Protein AF-A0AAV8VCM5-F1 (afdb_monomer)

Sequence (593 aa):
MLREANSRQQYKVKSFAVNNNVSCVICGQEHTLDVNARYQEIKKLKLCINCLRSNHSIKHCKSESRCRKCNKLHNTLLHFSNTNHNTTHVMIISHSTESLNTLVTNKSYCNVKNQNCILFSTALVTILDQAGKPHYCRVILDSASQSNFISKEFCSKLKLKTRKTESVVSGLNNTVSNINFSVDVKIHSRINAFSTTLSCLLIDKITTNIPCLVLILSGIFYASVKLNWEKCTDITKNLSGMEVYCDEYFLKTSTRDETGRFIVSFPLKEPISKLRDSRKIAERRFYAIERKLSRDANLKAQYTAFMDDVITKRSILNSNIVISWINSSPHHWKIFIANRISPIQNLSSPKQWHYIPTSENPTDLLSRGISTTQLITSSLWWHGPTFLSTSCDEWNIPSVNITAVEDLPEIRPKSLVLALVSKTDFEGLPQLNKYSTFNHLQRVFAYVLRFISNSKQTTKLVGPLSILELKNSFYQLIKLVQIESFSSDIKSILQNGYVSSNSQLSKLNPFIDREGILRVGGRLKKSHSEYDKKHPALLPKRHHFTILIAQHEHLRLFHAGPQHLLASLRERFWPLDGRNLVRKIVHNCFKCL

InterPro domains:
  IPR041588 Integrase zinc-binding domain [PF17921] (540-592)

Organism: NCBI:txid1586481

Solvent-accessible surface area (backbone atoms only — not comparable to full-atom values): 37237 Å² total; per-residue (Å²): 132,87,82,90,80,89,85,87,83,81,85,77,86,82,81,84,85,74,82,96,80,72,55,34,92,88,78,65,47,77,72,80,67,50,49,66,55,50,52,52,51,34,58,76,68,51,32,11,65,33,79,68,43,68,92,44,49,61,93,70,52,88,66,86,63,47,13,87,86,78,66,44,76,28,29,58,84,60,58,74,76,88,75,82,84,90,82,91,84,82,88,86,90,82,89,82,86,87,88,80,94,75,90,83,74,94,76,85,90,80,92,70,100,72,79,99,74,86,83,72,54,67,46,73,33,33,34,48,31,68,87,65,50,77,42,84,43,79,44,77,61,58,92,87,56,93,71,48,75,41,32,46,67,60,41,59,74,36,57,51,72,70,43,84,41,91,44,77,47,72,45,100,83,74,49,72,46,81,28,58,34,27,33,76,40,48,37,29,49,58,28,41,93,53,65,49,76,43,70,22,40,48,37,81,67,87,69,74,92,70,80,87,71,80,79,78,90,64,85,81,75,84,86,85,86,80,94,75,91,80,87,87,79,85,60,73,53,84,80,54,77,66,60,58,49,52,56,55,49,52,68,74,44,48,48,64,48,100,87,67,47,76,48,70,62,83,88,61,100,54,59,77,88,65,54,62,58,58,61,63,52,49,48,50,51,49,52,49,48,51,53,50,33,71,74,31,65,65,61,30,51,52,50,52,52,48,51,50,42,62,74,74,40,68,45,80,38,80,44,72,68,56,55,52,51,54,68,42,69,39,81,54,30,31,67,79,53,19,69,54,39,46,58,50,58,73,76,39,61,52,87,38,56,42,72,46,55,74,94,57,38,49,70,47,45,70,77,73,62,67,55,71,72,57,53,75,69,29,58,45,67,79,70,41,49,72,59,76,78,45,60,80,91,68,51,86,57,81,76,78,76,78,68,60,79,87,78,51,85,65,54,41,78,71,82,78,83,73,76,84,75,60,88,80,76,52,84,85,55,83,65,66,80,80,52,90,45,45,70,61,46,37,52,54,47,24,50,53,52,48,50,60,50,35,77,75,42,92,76,66,89,77,82,79,86,49,72,64,46,46,53,48,26,48,54,49,52,51,36,52,54,37,48,75,72,36,44,69,44,52,50,29,30,75,75,72,71,38,51,53,84,88,42,91,54,46,90,40,50,54,46,69,51,85,88,62,41,52,20,33,47,63,91,44,72,82,52,94,63,56,66,41,48,39,34,15,37,54,34,62,58,93,38,59,67,51,49,28,50,53,49,48,50,24,57,75,54,72,67,41,54,45,69,59,41,46,54,59,45,41,41,47,31,40,48,46,67,40,71,60,50,34,45,50,54,45,68,71,29,78,92,72,104

Radius of gyration: 34.86 Å; Cα contacts (8 Å, |Δi|>4): 583; chains: 1; bounding box: 94×82×105 Å

Secondary structure (DSSP, 8-state):
-------------------S----TTTSS-----HHHHHHHHHHTT--TTT--SS--GGG-------TTT-SSS-GGG----------------------PPP---------SS---PPPPEEEEEEE-TTS-EEEEEEE--TT-SSEEEEHHHHHHTTPPPEEEEEEEE-TTS-EEEEEEEEEEEEE-SSSS-EEEEEEEEES-SSS-----------SS----------------PPPHHHHHHHHHHHHHEEE-TTS-EEEPPPPSS-TTTS--HHHHHHHHHHHHHHHHHH-HHHHHHHHHHHHHHHHS-EEES-HHHHHHHTS-GGGB-HHHHHHHHHHHHHS-GGGEEEPPTTT-HHHHHHH---HHHHHT-HHHHH--GGGGS-GGG--PPP-----GGGSTTBPP---------GGGGTTS--GGG-S-HHHHHHHHHHHHHHHHHTT-SSPP-SSPPHHHHHHHHHHHHHHHHHHHHHHHHHHHHHHSS--TTSTTGGG-EEE-TTS-EEE-SGGGGSSS-HHHHSPEEE-TT-HHHHHHHHHHHHHTTS--HHHHHHHHTTTEEETTHHHHHHHHHHT-TTT-

Foldseek 3Di:
DDDDDDDDDDDDDDDDDDDDDDADPVPRHGPPDDLVSVVVVLVVVCAEQQPRHHDDYLVPDPDCDAQPPPRHRGDVSNDDPDPDDDDDDDDDDDDDDDDDDDDDDDDDDDDDDDDDQDDFDKDWWWWAAPVRDTDIDIDTDDPPDPAAADAPVVCVVSVFDKDFDFDWDADPVRDIDTFGIWTWIWIAHLADRDIDTGIHTYDNDDDDDRPPPPPPPDPVDDDDDDDDDDDDHDHDDDDDPVVVVVVVQQVVAWDADPVRDIDGDDDDPDPPVPPPPVVVVVVVVVVVVVVVCVVDVVVVVVVVVVVCCCQVAAAEDQDLLLLLLLVDQLLQFDPVSSVVSVVVVVSDPSVSYAYDYCVQDLVNCVVVDDDPVCCVVDCCNVPGHPLVVPDPVPPPGPDSPSPDPVPHPRTDQQDPPPPLDDPVVCPPPPPLVVDPAPVVQLQVLLVVVLVVVQVVDPDHDDDDDDPVSSVVSVVVVQLVQCCVAPVQQLVCCSPPVGGDPPDPCRVQRWHQDSSRF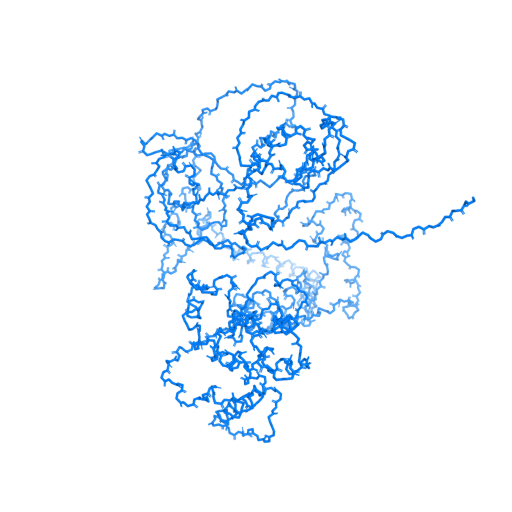IWGADDLPPPPADPQLRTAGEGEEPDSSVLNVLLNLCVVVPNDAQVVSLVVNNSHHDYDVSSVSSNVSSVPDPVND

pLDDT: mean 70.79, std 21.82, range [20.33, 97.31]

Nearest PDB structures (foldseek):
  6bzo-assembly1_J  TM=3.550E-01  e=2.808E+00  Mycobacterium tuberculosis
  8qti-assembly1_J  TM=3.761E-01  e=3.326E+00  Mycolicibacterium smegmatis MC2 155
  8r3m-assembly1_J  TM=3.795E-01  e=7.327E+00  Mycolicibacterium smegmatis MC2 155
  8dy7-assembly1_G  TM=3.236E-01  e=9.714E+00  Streptomyces venezuelae

Mean predicted aligned error: 23.78 Å

Structure (mmCIF, N/CA/C/O backbone):
data_AF-A0AAV8VCM5-F1
#
_entry.id   AF-A0AAV8VCM5-F1
#
loop_
_atom_site.group_PDB
_atom_site.id
_atom_site.type_symbol
_atom_site.label_atom_id
_atom_site.label_alt_id
_atom_site.label_comp_id
_atom_site.label_asym_id
_atom_site.label_entity_id
_atom_site.label_seq_id
_atom_site.pdbx_PDB_ins_code
_atom_site.Cartn_x
_atom_site.Cartn_y
_atom_site.Cartn_z
_atom_site.occupancy
_atom_site.B_iso_or_equiv
_atom_site.auth_seq_id
_atom_site.auth_comp_id
_atom_site.auth_asym_id
_atom_site.auth_atom_id
_atom_site.pdbx_PDB_model_num
ATOM 1 N N . MET A 1 1 ? -27.706 -51.064 -34.285 1.00 30.17 1 MET A N 1
ATOM 2 C CA . MET A 1 1 ? -27.013 -51.555 -33.075 1.00 30.17 1 MET A CA 1
ATOM 3 C C . MET A 1 1 ? -26.277 -50.367 -32.464 1.00 30.17 1 MET A C 1
ATOM 5 O O . MET A 1 1 ? -25.566 -49.708 -33.204 1.00 30.17 1 MET A O 1
ATOM 9 N N . LEU A 1 2 ? -26.758 -49.852 -31.320 1.00 23.69 2 LEU A N 1
ATOM 10 C CA . LEU A 1 2 ? -26.012 -49.773 -30.038 1.00 23.69 2 LEU A CA 1
ATOM 11 C C . LEU A 1 2 ? -24.658 -49.046 -30.199 1.00 23.69 2 LEU A C 1
ATOM 13 O O . LEU A 1 2 ? -23.797 -49.564 -30.885 1.00 23.69 2 LEU A O 1
ATOM 17 N N . ARG A 1 3 ? -24.443 -47.805 -29.738 1.00 23.47 3 ARG A N 1
ATOM 18 C CA . ARG A 1 3 ? -24.387 -47.227 -28.368 1.00 23.47 3 ARG A CA 1
ATOM 19 C C . ARG A 1 3 ? -22.948 -46.707 -28.145 1.00 23.47 3 ARG A C 1
ATOM 21 O O . ARG A 1 3 ? -22.020 -47.281 -28.688 1.00 23.47 3 ARG A O 1
ATOM 28 N N . GLU A 1 4 ? -22.841 -45.674 -27.300 1.00 26.11 4 GLU A N 1
ATOM 29 C CA . GLU A 1 4 ? -21.627 -45.089 -26.677 1.00 26.11 4 GLU A CA 1
ATOM 30 C C . GLU A 1 4 ? -20.791 -44.105 -27.522 1.00 26.11 4 GLU A C 1
ATOM 32 O O . GLU A 1 4 ? -20.595 -44.300 -28.710 1.00 26.11 4 GLU A O 1
ATOM 37 N N . ALA A 1 5 ? -20.213 -43.015 -27.007 1.00 27.45 5 ALA A N 1
ATOM 38 C CA . ALA A 1 5 ? -20.462 -42.137 -25.861 1.00 27.45 5 ALA A CA 1
ATOM 39 C C . ALA A 1 5 ? -19.580 -40.875 -26.061 1.00 27.45 5 ALA A C 1
ATOM 41 O O . ALA A 1 5 ? -18.417 -40.976 -26.426 1.00 27.45 5 ALA A O 1
ATOM 42 N N . ASN A 1 6 ? -20.155 -39.692 -25.822 1.00 26.19 6 ASN A N 1
ATOM 43 C CA . ASN A 1 6 ? -19.559 -38.448 -25.298 1.00 26.19 6 ASN A CA 1
ATOM 44 C C . ASN A 1 6 ? -18.081 -38.065 -25.575 1.00 26.19 6 ASN A C 1
ATOM 46 O O . ASN A 1 6 ? -17.170 -38.564 -24.929 1.00 26.19 6 ASN A O 1
ATOM 50 N N . SER A 1 7 ? -17.888 -36.908 -26.227 1.00 24.98 7 SER A N 1
ATOM 51 C CA . SER A 1 7 ? -17.270 -35.747 -25.550 1.00 24.98 7 SER A CA 1
ATOM 52 C C . SER A 1 7 ? -17.689 -34.418 -26.210 1.00 24.98 7 SER A C 1
ATOM 54 O O . SER A 1 7 ? -17.424 -34.153 -27.378 1.00 24.98 7 SER A O 1
ATOM 56 N N . ARG A 1 8 ? -18.400 -33.557 -25.468 1.00 26.94 8 ARG A N 1
ATOM 57 C CA . ARG A 1 8 ? -18.717 -32.175 -25.875 1.00 26.94 8 ARG A CA 1
ATOM 58 C C . ARG A 1 8 ? -17.851 -31.214 -25.063 1.00 26.94 8 ARG A C 1
ATOM 60 O O . ARG A 1 8 ? -18.210 -30.870 -23.941 1.00 26.94 8 ARG A O 1
ATOM 67 N N . GLN A 1 9 ? -16.745 -30.739 -25.633 1.00 25.81 9 GLN A N 1
ATOM 68 C CA . GLN A 1 9 ? -16.060 -29.543 -25.134 1.00 25.81 9 GLN A CA 1
ATOM 69 C C . GLN A 1 9 ? -16.766 -28.294 -25.685 1.00 25.81 9 GLN A C 1
ATOM 71 O O . GLN A 1 9 ? -16.665 -27.958 -26.862 1.00 25.81 9 GLN A O 1
ATOM 76 N N . GLN A 1 10 ? -17.523 -27.600 -24.830 1.00 26.17 10 GLN A N 1
ATOM 77 C CA . GLN A 1 10 ? -18.065 -26.277 -25.145 1.00 26.17 10 GLN A CA 1
ATOM 78 C C . GLN A 1 10 ? -16.967 -25.215 -25.016 1.00 26.17 10 GLN A C 1
ATOM 80 O O . GLN A 1 10 ? -16.586 -24.823 -23.912 1.00 26.17 10 GLN A O 1
ATOM 85 N N . TYR A 1 11 ? -16.519 -24.684 -26.150 1.00 25.05 11 TYR A N 1
ATOM 86 C CA . TYR A 1 11 ? -15.758 -23.441 -26.208 1.00 25.05 11 TYR A CA 1
ATOM 87 C C . TYR A 1 11 ? -16.610 -22.269 -25.692 1.00 25.05 11 TYR A C 1
ATOM 89 O O . TYR A 1 11 ? -17.670 -21.962 -26.239 1.00 25.05 11 TYR A O 1
ATOM 97 N N . LYS A 1 12 ? -16.131 -21.565 -24.659 1.00 25.69 12 LYS A N 1
ATOM 98 C CA . LYS A 1 12 ? -16.631 -20.234 -24.281 1.00 25.69 12 LYS A CA 1
ATOM 99 C C . LYS A 1 12 ? -15.590 -19.175 -24.633 1.00 25.69 12 LYS A C 1
ATOM 101 O O . LYS A 1 12 ? -14.593 -19.001 -23.939 1.00 25.69 12 LYS A O 1
ATOM 106 N N . VAL A 1 13 ? -15.880 -18.446 -25.707 1.00 26.14 13 VAL A N 1
ATOM 107 C CA . VAL A 1 13 ? -15.207 -17.214 -26.133 1.00 26.14 13 VAL A CA 1
ATOM 108 C C . VAL A 1 13 ? -15.323 -16.158 -25.025 1.00 26.14 13 VAL A C 1
ATOM 110 O O . VAL A 1 13 ? -16.428 -15.838 -24.580 1.00 26.14 13 VAL A O 1
ATOM 113 N N . LYS A 1 14 ? -14.191 -15.601 -24.574 1.00 27.58 14 LYS A N 1
ATOM 114 C CA . LYS A 1 14 ? -14.156 -14.425 -23.691 1.00 27.58 14 LYS A CA 1
ATOM 115 C C . LYS A 1 14 ? -14.160 -13.159 -24.546 1.00 27.58 14 LYS A C 1
ATOM 117 O O . LYS A 1 14 ? -13.214 -12.884 -25.276 1.00 27.58 14 LYS A O 1
ATOM 122 N N . SER A 1 15 ? -15.246 -12.403 -24.437 1.00 25.86 15 SER A N 1
ATOM 123 C CA . SER A 1 15 ? -15.445 -11.097 -25.057 1.00 25.86 15 SER A CA 1
ATOM 124 C C . SER A 1 15 ? -14.479 -10.051 -24.494 1.00 25.86 15 SER A C 1
ATOM 126 O O . SER A 1 15 ? -14.448 -9.811 -23.284 1.00 25.86 15 SER A O 1
ATOM 128 N N . PHE A 1 16 ? -13.749 -9.396 -25.393 1.00 27.55 16 PHE A N 1
ATOM 129 C CA . PHE A 1 16 ? -13.106 -8.107 -25.169 1.00 27.55 16 PHE A CA 1
ATOM 130 C C . PHE A 1 16 ? -14.175 -7.029 -24.939 1.00 27.55 16 PHE A C 1
ATOM 132 O O . PHE A 1 16 ? -15.169 -6.981 -25.657 1.00 27.55 16 PHE A O 1
ATOM 139 N N . ALA A 1 17 ? -13.950 -6.136 -23.978 1.00 28.94 17 ALA A N 1
ATOM 140 C CA . ALA A 1 17 ? -14.596 -4.829 -23.951 1.00 28.94 17 ALA A CA 1
ATOM 141 C C . ALA A 1 17 ? -13.486 -3.772 -24.013 1.00 28.94 17 ALA A C 1
ATOM 143 O O . ALA A 1 17 ? -12.774 -3.535 -23.037 1.00 28.94 17 ALA A O 1
ATOM 144 N N . VAL A 1 18 ? -13.310 -3.215 -25.211 1.00 30.62 18 VAL A N 1
ATOM 145 C CA . VAL A 1 18 ? -12.587 -1.973 -25.507 1.00 30.62 18 VAL A CA 1
ATOM 146 C C . VAL A 1 18 ? -13.647 -0.930 -25.871 1.00 30.62 18 VAL A C 1
ATOM 148 O O . VAL A 1 18 ? -14.720 -1.284 -26.351 1.00 30.62 18 VAL A O 1
ATOM 151 N N . ASN A 1 19 ? -13.336 0.327 -25.563 1.00 30.02 19 ASN A N 1
ATOM 152 C CA . ASN A 1 19 ? -14.144 1.531 -25.733 1.00 30.02 19 ASN A CA 1
ATOM 153 C C . ASN A 1 19 ? -15.025 1.593 -26.994 1.00 30.02 19 ASN A C 1
ATOM 155 O O . ASN A 1 19 ? -14.627 1.188 -28.082 1.00 30.02 19 ASN A O 1
ATOM 159 N N . ASN A 1 20 ? -16.195 2.201 -26.792 1.00 38.19 20 ASN A N 1
ATOM 160 C CA . ASN A 1 20 ? -17.193 2.592 -27.782 1.00 38.19 20 ASN A CA 1
ATOM 161 C C . ASN A 1 20 ? -16.595 3.464 -28.896 1.00 38.19 20 ASN A C 1
ATOM 163 O O . ASN A 1 20 ? -16.304 4.627 -28.646 1.00 38.19 20 ASN A O 1
ATOM 167 N N . ASN A 1 21 ? -16.423 2.885 -30.082 1.00 46.84 21 ASN A N 1
ATOM 168 C CA . ASN A 1 21 ? -16.774 3.462 -31.386 1.00 46.84 21 ASN A CA 1
ATOM 169 C C . ASN A 1 21 ? -16.580 2.340 -32.414 1.00 46.84 21 ASN A C 1
ATOM 171 O O . ASN A 1 21 ? -15.457 2.041 -32.816 1.00 46.84 21 ASN A O 1
ATOM 175 N N . VAL A 1 22 ? -17.665 1.640 -32.754 1.00 46.91 22 VAL A N 1
ATOM 176 C CA . VAL A 1 22 ? -17.651 0.543 -33.733 1.00 46.91 22 VAL A CA 1
ATOM 177 C C . VAL A 1 22 ? -18.578 0.931 -34.878 1.00 46.91 22 VAL A C 1
ATOM 179 O O . VAL A 1 22 ? -19.794 0.970 -34.698 1.00 46.91 22 VAL A O 1
ATOM 182 N N . SER A 1 23 ? -18.002 1.197 -36.049 1.00 47.72 23 SER A N 1
ATOM 183 C CA . SER A 1 23 ? -18.735 1.277 -37.311 1.00 47.72 23 SER A CA 1
ATOM 184 C C . SER A 1 23 ? -19.012 -0.127 -37.864 1.00 47.72 23 SER A C 1
ATOM 186 O O . SER A 1 23 ? -18.275 -1.084 -37.614 1.00 47.72 23 SER A O 1
ATOM 188 N N . CYS A 1 24 ? -20.129 -0.274 -38.577 1.00 46.38 24 CYS A N 1
ATOM 189 C CA . CYS A 1 24 ? -20.582 -1.529 -39.162 1.00 46.38 24 CYS A CA 1
ATOM 190 C C . CYS A 1 24 ? -19.580 -2.029 -40.210 1.00 46.38 24 CYS A C 1
ATOM 192 O O . CYS A 1 24 ? -19.296 -1.336 -41.179 1.00 46.38 24 CYS A O 1
ATOM 194 N N . VAL A 1 25 ? -19.099 -3.263 -40.070 1.00 44.00 25 VAL A N 1
ATOM 195 C CA . VAL A 1 25 ? -18.098 -3.849 -40.983 1.00 44.00 25 VAL A CA 1
ATOM 196 C C . VAL A 1 25 ? -18.656 -4.097 -42.397 1.00 44.00 25 VAL A C 1
ATOM 198 O O . VAL A 1 25 ? -17.888 -4.264 -43.334 1.00 44.00 25 VAL A O 1
ATOM 201 N N . ILE A 1 26 ? -19.983 -4.095 -42.573 1.00 40.75 26 ILE A N 1
ATOM 202 C CA . ILE A 1 26 ? -20.631 -4.360 -43.870 1.00 40.75 26 ILE A CA 1
ATOM 203 C C . ILE A 1 26 ? -20.819 -3.080 -44.698 1.00 40.75 26 ILE A C 1
ATOM 205 O O . ILE A 1 26 ? -20.710 -3.124 -45.916 1.00 40.75 26 ILE A O 1
ATOM 209 N N . CYS A 1 27 ? -21.094 -1.939 -44.065 1.00 56.47 27 CYS A N 1
ATOM 210 C CA . CYS A 1 27 ? -21.420 -0.697 -44.785 1.00 56.47 27 CYS A CA 1
ATOM 211 C C . CYS A 1 27 ? -20.728 0.563 -44.240 1.00 56.47 27 CYS A C 1
ATOM 213 O O . CYS A 1 27 ? -20.989 1.660 -44.721 1.00 56.47 27 CYS A O 1
ATOM 215 N N . GLY A 1 28 ? -19.873 0.442 -43.224 1.00 50.91 28 GLY A N 1
ATOM 216 C CA . GLY A 1 28 ? -19.060 1.537 -42.692 1.00 50.91 28 GLY A CA 1
ATOM 217 C C . GLY A 1 28 ? -19.787 2.564 -41.816 1.00 50.91 28 GLY A C 1
ATOM 218 O O . GLY A 1 28 ? -19.117 3.424 -41.251 1.00 50.91 28 GLY A O 1
ATOM 219 N N . GLN A 1 29 ? -21.112 2.490 -41.646 1.00 51.94 29 GLN A N 1
ATOM 220 C CA . GLN A 1 29 ? -21.868 3.448 -40.822 1.00 51.94 29 GLN A CA 1
ATOM 221 C C . GLN A 1 29 ? -22.002 3.019 -39.350 1.00 51.94 29 GLN A C 1
ATOM 223 O O . GLN A 1 29 ? -21.924 1.834 -39.019 1.00 51.94 29 GLN A O 1
ATOM 228 N N . GLU A 1 30 ? -22.209 3.973 -38.436 1.00 52.53 30 GLU A N 1
ATOM 229 C CA . GLU A 1 30 ? -22.475 3.683 -37.019 1.00 52.53 30 GLU A CA 1
ATOM 230 C C . GLU A 1 30 ? -23.885 3.105 -36.837 1.00 52.53 30 GLU A C 1
ATOM 232 O O . GLU A 1 30 ? -24.890 3.799 -36.945 1.00 52.53 30 GLU A O 1
ATOM 237 N N . HIS A 1 31 ? -23.970 1.801 -36.560 1.00 57.84 31 HIS A N 1
ATOM 238 C CA . HIS A 1 31 ? -25.239 1.080 -36.390 1.00 57.84 31 HIS A CA 1
ATOM 239 C C . HIS A 1 31 ? -25.555 0.808 -34.917 1.00 57.84 31 HIS A C 1
ATOM 241 O O . HIS A 1 31 ? -26.022 -0.272 -34.539 1.00 57.84 31 HIS A O 1
ATOM 247 N N . THR A 1 32 ? -25.278 1.761 -34.034 1.00 55.88 32 THR A N 1
ATOM 248 C CA . THR A 1 32 ? -25.657 1.622 -32.628 1.00 55.88 32 THR A CA 1
ATOM 249 C C . THR A 1 32 ? -27.103 2.049 -32.442 1.00 55.88 32 THR A C 1
ATOM 251 O O . THR A 1 32 ? -27.381 3.123 -31.920 1.00 55.88 32 THR A O 1
ATOM 254 N N . LEU A 1 33 ? -28.041 1.184 -32.839 1.00 63.19 33 LEU A N 1
ATOM 255 C CA . LEU A 1 33 ? -29.419 1.329 -32.380 1.00 63.19 33 LEU A CA 1
ATOM 256 C C . LEU A 1 33 ? -29.436 1.160 -30.863 1.00 63.19 33 LEU A C 1
ATOM 258 O O . LEU A 1 33 ? -28.858 0.200 -30.325 1.00 63.19 33 LEU A O 1
ATOM 262 N N . ASP A 1 34 ? -30.092 2.090 -30.183 1.00 70.62 34 ASP A N 1
ATOM 263 C CA . ASP A 1 34 ? -30.368 1.980 -28.763 1.00 70.62 34 ASP A CA 1
ATOM 264 C C . ASP A 1 34 ? -31.352 0.821 -28.500 1.00 70.62 34 ASP A C 1
ATOM 266 O O . ASP A 1 34 ? -31.900 0.192 -29.412 1.00 70.62 34 ASP A O 1
ATOM 270 N N . VAL A 1 35 ? -31.545 0.466 -27.230 1.00 75.44 35 VAL A N 1
ATOM 271 C CA . VAL A 1 35 ? -32.370 -0.700 -26.871 1.00 75.44 35 VAL A CA 1
ATOM 272 C C . VAL A 1 35 ? -33.822 -0.522 -27.336 1.00 75.44 35 VAL A C 1
ATOM 274 O O . VAL A 1 35 ? -34.452 -1.501 -27.741 1.00 75.44 35 VAL A O 1
ATOM 277 N N . ASN A 1 36 ? -34.333 0.715 -27.338 1.00 75.12 36 ASN A N 1
ATOM 278 C CA . ASN A 1 36 ? -35.692 1.015 -27.773 1.00 75.12 36 ASN A CA 1
ATOM 279 C C . ASN A 1 36 ? -35.857 0.855 -29.291 1.00 75.12 36 ASN A C 1
ATOM 281 O O . ASN A 1 36 ? -36.773 0.161 -29.734 1.00 75.12 36 ASN A O 1
ATOM 285 N N . ALA A 1 37 ? -34.937 1.399 -30.091 1.00 75.38 37 ALA A N 1
ATOM 286 C CA . ALA A 1 37 ? -34.966 1.254 -31.542 1.00 75.38 37 ALA A CA 1
ATOM 287 C C . ALA A 1 37 ? -34.816 -0.212 -31.978 1.00 75.38 37 ALA A C 1
ATOM 289 O O . ALA A 1 37 ? -35.526 -0.660 -32.876 1.00 75.38 37 ALA A O 1
ATOM 290 N N . ARG A 1 38 ? -33.994 -1.016 -31.284 1.00 81.50 38 ARG A N 1
ATOM 291 C CA . ARG A 1 38 ? -33.927 -2.474 -31.529 1.00 81.50 38 ARG A CA 1
ATOM 292 C C . ARG A 1 38 ? -35.261 -3.170 -31.275 1.00 81.50 38 ARG A C 1
ATOM 294 O O . ARG A 1 38 ? -35.632 -4.078 -32.015 1.00 81.50 38 ARG A O 1
ATOM 301 N N . TYR A 1 39 ? -35.973 -2.772 -30.222 1.00 79.19 39 TYR A N 1
ATOM 302 C CA . TYR A 1 39 ? -37.270 -3.351 -29.878 1.00 79.19 39 TYR A CA 1
ATOM 303 C C . TYR A 1 39 ? -38.346 -3.004 -30.919 1.00 79.19 39 TYR A C 1
ATOM 305 O O . TYR A 1 39 ? -39.153 -3.864 -31.276 1.00 79.19 39 TYR A O 1
ATOM 313 N N . GLN A 1 40 ? -38.324 -1.775 -31.447 1.00 77.94 40 GLN A N 1
ATOM 314 C CA . GLN A 1 40 ? -39.212 -1.350 -32.533 1.00 77.94 40 GLN A CA 1
ATOM 315 C C . GLN A 1 40 ? -38.926 -2.101 -33.837 1.00 77.94 40 GLN A C 1
ATOM 317 O O . GLN A 1 40 ? -39.856 -2.606 -34.466 1.00 77.94 40 GLN A O 1
ATOM 322 N N . GLU A 1 41 ? -37.654 -2.275 -34.200 1.00 81.00 41 GLU A N 1
ATOM 323 C CA . GLU A 1 41 ? -37.297 -2.974 -35.439 1.00 81.00 41 GLU A CA 1
ATOM 324 C C . GLU A 1 41 ? -37.683 -4.461 -35.388 1.00 81.00 41 GLU A C 1
ATOM 326 O O . GLU A 1 41 ? -38.195 -5.018 -36.356 1.00 81.00 41 GLU A O 1
ATOM 331 N N . ILE A 1 42 ? -37.562 -5.102 -34.222 1.00 82.88 42 ILE A N 1
ATOM 332 C CA . ILE A 1 42 ? -38.022 -6.483 -34.009 1.00 82.88 42 ILE A CA 1
ATOM 333 C C . ILE A 1 42 ? -39.537 -6.618 -34.162 1.00 82.88 42 ILE A C 1
ATOM 335 O O . ILE A 1 42 ? -40.006 -7.610 -34.724 1.00 82.88 42 ILE A O 1
ATOM 339 N N . LYS A 1 43 ? -40.307 -5.632 -33.687 1.00 79.62 43 LYS A N 1
ATOM 340 C CA . LYS A 1 43 ? -41.762 -5.601 -33.886 1.00 79.62 43 LYS A CA 1
ATOM 341 C C . LYS A 1 43 ? -42.118 -5.425 -35.358 1.00 79.62 43 LYS A C 1
ATOM 343 O O . LYS A 1 43 ? -42.970 -6.159 -35.854 1.00 79.62 43 LYS A O 1
ATOM 348 N N . LYS A 1 44 ? -41.443 -4.507 -36.055 1.00 82.94 44 LYS A N 1
ATOM 349 C CA . LYS A 1 44 ? -41.624 -4.266 -37.493 1.00 82.94 44 LYS A CA 1
ATOM 350 C C . LYS A 1 44 ? -41.335 -5.524 -38.317 1.00 82.94 44 LYS A C 1
ATOM 352 O O . LYS A 1 44 ? -42.132 -5.890 -39.174 1.00 82.94 44 LYS A O 1
ATOM 357 N N . LEU A 1 45 ? -40.253 -6.232 -37.992 1.00 83.44 45 LEU A N 1
ATOM 358 C CA . LEU A 1 45 ? -39.846 -7.483 -38.642 1.00 83.44 45 LEU A CA 1
ATOM 359 C C . LEU A 1 45 ? -40.586 -8.729 -38.113 1.00 83.44 45 LEU A C 1
ATOM 361 O O . LEU A 1 45 ? -40.299 -9.842 -38.550 1.00 83.44 45 LEU A O 1
ATOM 365 N N . LYS A 1 46 ? -41.535 -8.565 -37.176 1.00 84.31 46 LYS A N 1
ATOM 366 C CA . LYS A 1 46 ? -42.339 -9.638 -36.556 1.00 84.31 46 LYS A CA 1
ATOM 367 C C . LYS A 1 46 ? -41.496 -10.801 -36.002 1.00 84.31 46 LYS A C 1
ATOM 369 O O . LYS A 1 46 ? -41.873 -11.970 -36.109 1.00 84.31 46 LYS A O 1
ATOM 374 N N . LEU A 1 47 ? -40.355 -10.486 -35.390 1.00 87.44 47 LEU A N 1
ATOM 375 C CA . LEU A 1 47 ? -39.454 -11.474 -34.790 1.00 87.44 47 LEU A CA 1
ATOM 376 C C . LEU A 1 47 ? -39.776 -11.705 -33.305 1.00 87.44 47 LEU A C 1
ATOM 378 O O . LEU A 1 47 ? -40.241 -10.819 -32.586 1.00 87.44 47 LEU A O 1
ATOM 382 N N . CYS A 1 48 ? -39.484 -12.907 -32.812 1.00 87.12 48 CYS A N 1
ATOM 383 C CA . CYS A 1 48 ? -39.629 -13.240 -31.400 1.00 87.12 48 CYS A CA 1
ATOM 384 C C . CYS A 1 48 ? -38.601 -12.484 -30.543 1.00 87.12 48 CYS A C 1
ATOM 386 O O . CYS A 1 48 ? -37.395 -12.638 -30.725 1.00 87.12 48 CYS A O 1
ATOM 388 N N . ILE A 1 49 ? -39.055 -11.743 -29.527 1.00 88.06 49 ILE A N 1
ATOM 389 C CA . ILE A 1 49 ? -38.182 -10.951 -28.636 1.00 88.06 49 ILE A CA 1
ATOM 390 C C . ILE A 1 49 ? -37.218 -11.790 -27.775 1.00 88.06 49 ILE A C 1
ATOM 392 O O . ILE A 1 49 ? -36.288 -11.238 -27.186 1.00 88.06 49 ILE A O 1
ATOM 396 N N . ASN A 1 50 ? -37.415 -13.110 -27.681 1.00 90.44 50 ASN A N 1
ATOM 397 C CA . ASN A 1 50 ? -36.514 -14.001 -26.948 1.00 90.44 50 ASN A CA 1
ATOM 398 C C . ASN A 1 50 ? -35.382 -14.548 -27.830 1.00 90.44 50 ASN A C 1
ATOM 400 O O . ASN A 1 50 ? -34.205 -14.310 -27.563 1.00 90.44 50 ASN A O 1
ATOM 404 N N . CYS A 1 51 ? -35.729 -15.249 -28.909 1.00 87.75 51 CYS A N 1
ATOM 405 C CA . CYS A 1 51 ? -34.754 -15.940 -29.756 1.00 87.75 51 CYS A CA 1
ATOM 406 C C . CYS A 1 51 ? -34.383 -15.184 -31.044 1.00 87.75 51 CYS A C 1
ATOM 408 O O . CYS A 1 51 ? -33.495 -15.637 -31.759 1.00 87.75 51 CYS A O 1
ATOM 410 N N . LEU A 1 52 ? -35.045 -14.056 -31.336 1.00 87.00 52 LEU A N 1
ATOM 411 C CA . LEU A 1 52 ? -34.884 -13.238 -32.548 1.00 87.00 52 LEU A CA 1
ATOM 412 C C . LEU A 1 52 ? -35.184 -13.976 -33.867 1.00 87.00 52 LEU A C 1
ATOM 414 O O . LEU A 1 52 ? -34.732 -13.551 -34.925 1.00 87.00 52 LEU A O 1
ATOM 418 N N . ARG A 1 53 ? -35.957 -15.071 -33.822 1.00 84.00 53 ARG A N 1
ATOM 419 C CA . ARG A 1 53 ? -36.415 -15.817 -35.010 1.00 84.00 53 ARG A CA 1
ATOM 420 C C . ARG A 1 53 ? -37.855 -15.452 -35.376 1.00 84.00 53 ARG A C 1
ATOM 422 O O . ARG A 1 53 ? -38.627 -15.045 -34.508 1.00 84.00 53 ARG A O 1
ATOM 429 N N . SER A 1 54 ? -38.208 -15.619 -36.645 1.00 82.75 54 SER A N 1
ATOM 430 C CA . SER A 1 54 ? -39.556 -15.390 -37.175 1.00 82.75 54 SER A CA 1
ATOM 431 C C . SER A 1 54 ? -40.546 -16.503 -36.779 1.00 82.75 54 SER A C 1
ATOM 433 O O . SER A 1 54 ? -40.174 -17.530 -36.201 1.00 82.75 54 SER A O 1
ATOM 435 N N . ASN A 1 55 ? -41.827 -16.285 -37.093 1.00 77.19 55 ASN A N 1
ATOM 436 C CA . ASN A 1 55 ? -42.918 -17.275 -37.068 1.00 77.19 55 ASN A CA 1
ATOM 437 C C . ASN A 1 55 ? -43.442 -17.722 -35.693 1.00 77.19 55 ASN A C 1
ATOM 439 O O . ASN A 1 55 ? -44.177 -18.701 -35.612 1.00 77.19 55 ASN A O 1
ATOM 443 N N . HIS A 1 56 ? -43.112 -17.020 -34.607 1.00 82.25 56 HIS A N 1
ATOM 444 C CA . HIS A 1 56 ? -43.747 -17.247 -33.305 1.00 82.25 56 HIS A CA 1
ATOM 445 C C . HIS A 1 56 ? -43.576 -16.047 -32.367 1.00 82.25 56 HIS A C 1
ATOM 447 O O . HIS A 1 56 ? -42.639 -15.260 -32.496 1.00 82.25 56 HIS A O 1
ATOM 453 N N . SER A 1 57 ? -44.470 -15.921 -31.384 1.00 83.56 57 SER A N 1
ATOM 454 C CA . SER A 1 57 ? -44.336 -14.944 -30.302 1.00 83.56 57 SER A CA 1
ATOM 455 C C . SER A 1 57 ? -43.572 -15.536 -29.114 1.00 83.56 57 SER A C 1
ATOM 457 O O . SER A 1 57 ? -43.391 -16.749 -29.005 1.00 83.56 57 SER A O 1
ATOM 459 N N . ILE A 1 58 ? -43.169 -14.679 -28.173 1.00 82.44 58 ILE A N 1
ATOM 460 C CA . ILE A 1 58 ? -42.531 -15.091 -26.913 1.00 82.44 58 ILE A CA 1
ATOM 461 C C . ILE A 1 58 ? -43.321 -16.178 -26.162 1.00 82.44 58 ILE A C 1
ATOM 463 O O . ILE A 1 58 ? -42.708 -17.065 -25.576 1.00 82.44 58 ILE A O 1
ATOM 467 N N . LYS A 1 59 ? -44.663 -16.151 -26.222 1.00 81.69 59 LYS A N 1
ATOM 468 C CA . LYS A 1 59 ? -45.538 -17.119 -25.538 1.00 81.69 59 LYS A CA 1
ATOM 469 C C . LYS A 1 59 ? -45.397 -18.541 -26.090 1.00 81.69 59 LYS A C 1
ATOM 471 O O . LYS A 1 59 ? -45.569 -19.495 -25.346 1.00 81.69 59 LYS A O 1
ATOM 476 N N . HIS A 1 60 ? -45.052 -18.673 -27.370 1.00 84.12 60 HIS A N 1
ATOM 477 C CA . HIS A 1 60 ? -44.860 -19.957 -28.052 1.00 84.12 60 HIS A CA 1
ATOM 478 C C . HIS A 1 60 ? -43.380 -20.223 -28.365 1.00 84.12 60 HIS A C 1
ATOM 480 O O . HIS A 1 60 ? -43.046 -21.033 -29.230 1.00 84.12 60 HIS A O 1
ATOM 486 N N . CYS A 1 61 ? -42.469 -19.517 -27.689 1.00 83.81 61 CYS A N 1
ATOM 487 C CA . CYS A 1 61 ? -41.042 -19.675 -27.909 1.00 83.81 61 CYS A CA 1
ATOM 488 C C . CYS A 1 61 ? -40.521 -20.923 -27.196 1.00 83.81 61 CYS A C 1
ATOM 490 O O . CYS A 1 61 ? -40.503 -20.982 -25.972 1.00 83.81 61 CYS A O 1
ATOM 492 N N . LYS A 1 62 ? -40.017 -21.889 -27.972 1.00 85.69 62 LYS A N 1
ATOM 493 C CA . LYS A 1 62 ? -39.374 -23.111 -27.455 1.00 85.69 62 LYS A CA 1
ATOM 494 C C . LYS A 1 62 ? -37.954 -22.878 -26.906 1.00 85.69 62 LYS A C 1
ATOM 496 O O . LYS A 1 62 ? -37.314 -23.817 -26.454 1.00 85.69 62 LYS A O 1
ATOM 501 N N . SER A 1 63 ? -37.425 -21.653 -26.994 1.00 82.56 63 SER A N 1
ATOM 502 C CA . SER A 1 63 ? -36.077 -21.334 -26.512 1.00 82.56 63 SER A CA 1
ATOM 503 C C . SER A 1 63 ? -36.079 -21.108 -25.004 1.00 82.56 63 SER A C 1
ATOM 505 O O . SER A 1 63 ? -36.670 -20.142 -24.521 1.00 82.56 63 SER A O 1
ATOM 507 N N . GLU A 1 64 ? -35.333 -21.931 -24.271 1.00 84.44 64 GLU A N 1
ATOM 508 C CA . GLU A 1 64 ? -35.117 -21.777 -22.825 1.00 84.44 64 GLU A CA 1
ATOM 509 C C . GLU A 1 64 ? -34.129 -20.652 -22.475 1.00 84.44 64 GLU A C 1
ATOM 511 O O . GLU A 1 64 ? -33.879 -20.363 -21.304 1.00 84.44 64 GLU A O 1
ATOM 516 N N . SER A 1 65 ? -33.554 -19.993 -23.487 1.00 82.31 65 SER A N 1
ATOM 517 C CA . SER A 1 65 ? -32.649 -18.866 -23.291 1.00 82.31 65 SER A CA 1
ATOM 518 C C . SER A 1 65 ? -33.338 -17.755 -22.499 1.00 82.31 65 SER A C 1
ATOM 520 O O . SER A 1 65 ? -34.379 -17.248 -22.912 1.00 82.31 65 SER A O 1
ATOM 522 N N . ARG A 1 66 ? -32.727 -17.339 -21.389 1.00 85.56 66 ARG A N 1
ATOM 523 C CA . ARG A 1 66 ? -33.173 -16.201 -20.578 1.00 85.56 66 ARG A CA 1
ATOM 524 C C . ARG A 1 66 ? -32.154 -15.074 -20.646 1.00 85.56 66 ARG A C 1
ATOM 526 O O . ARG A 1 66 ? -30.958 -15.295 -20.855 1.00 85.56 66 ARG A O 1
ATOM 533 N N . CYS A 1 67 ? -32.630 -13.848 -20.468 1.00 85.81 67 CYS A N 1
ATOM 534 C CA . CYS A 1 67 ? -31.782 -12.670 -20.429 1.00 85.81 67 CYS A CA 1
ATOM 535 C C . CYS A 1 67 ? -30.713 -12.824 -19.339 1.00 85.81 67 CYS A C 1
ATOM 537 O O . CYS A 1 67 ? -31.038 -12.965 -18.162 1.00 85.81 67 CYS A O 1
ATOM 539 N N . ARG A 1 68 ? -29.432 -12.701 -19.699 1.00 83.06 68 ARG A N 1
ATOM 540 C CA . ARG A 1 68 ? -28.308 -12.869 -18.758 1.00 83.06 68 ARG A CA 1
ATOM 541 C C . ARG A 1 68 ? -28.225 -11.770 -17.690 1.00 83.06 68 ARG A C 1
ATOM 543 O O . ARG A 1 68 ? -27.414 -11.882 -16.781 1.00 83.06 68 ARG A O 1
ATOM 550 N N . LYS A 1 69 ? -29.021 -10.701 -17.818 1.00 78.12 69 LYS A N 1
ATOM 551 C CA . LYS A 1 69 ? -29.038 -9.555 -16.893 1.00 78.12 69 LYS A CA 1
ATOM 552 C C . LYS A 1 69 ? -30.199 -9.579 -15.895 1.00 78.12 69 LYS A C 1
ATOM 554 O O . LYS A 1 69 ? -30.012 -9.161 -14.764 1.00 78.12 69 LYS A O 1
ATOM 559 N N . CYS A 1 70 ? -31.385 -10.055 -16.286 1.00 82.31 70 CYS A N 1
ATOM 560 C CA . CYS A 1 70 ? -32.569 -10.060 -15.407 1.00 82.31 70 CYS A CA 1
ATOM 561 C C . CYS A 1 70 ? -33.340 -11.384 -15.381 1.00 82.31 70 CYS A C 1
ATOM 563 O O . CYS A 1 70 ? -34.426 -11.441 -14.813 1.00 82.31 70 CYS A O 1
ATOM 565 N N . ASN A 1 71 ? -32.828 -12.414 -16.055 1.00 80.19 71 ASN A N 1
ATOM 566 C CA . ASN A 1 71 ? -33.376 -13.769 -16.103 1.00 80.19 71 ASN A CA 1
ATOM 567 C C . ASN A 1 71 ? -34.832 -13.904 -16.621 1.00 80.19 71 ASN A C 1
ATOM 569 O O . ASN A 1 71 ? -35.474 -14.941 -16.452 1.00 80.19 71 ASN A O 1
ATOM 573 N N . LYS A 1 72 ? -35.360 -12.868 -17.290 1.00 83.38 72 LYS A N 1
ATOM 574 C CA . LYS A 1 72 ? -36.665 -12.891 -17.981 1.00 83.38 72 LYS A CA 1
ATOM 575 C C . LYS A 1 72 ? -36.520 -13.440 -19.411 1.00 83.38 72 LYS A C 1
ATOM 577 O O . LYS A 1 72 ? -35.412 -13.471 -19.948 1.00 83.38 72 LYS A O 1
ATOM 582 N N . LEU A 1 73 ? -37.626 -13.890 -20.012 1.00 81.38 73 LEU A N 1
ATOM 583 C CA . LEU A 1 73 ? -37.678 -14.519 -21.345 1.00 81.38 73 LEU A CA 1
ATOM 584 C C . LEU A 1 73 ? -37.509 -13.502 -22.490 1.00 81.38 73 LEU A C 1
ATOM 586 O O . LEU A 1 73 ? -38.405 -13.287 -23.291 1.00 81.38 73 LEU A O 1
ATOM 590 N N . HIS A 1 74 ? -36.355 -12.854 -22.590 1.00 85.69 74 HIS A N 1
ATOM 591 C CA . HIS A 1 74 ? -36.028 -11.981 -23.718 1.00 85.69 74 HIS A CA 1
ATOM 592 C C . HIS A 1 74 ? -34.540 -12.040 -24.055 1.00 85.69 74 HIS A C 1
ATOM 594 O O . HIS A 1 74 ? -33.708 -12.395 -23.214 1.00 85.69 74 HIS A O 1
ATOM 600 N N . ASN A 1 75 ? -34.183 -11.642 -25.277 1.00 89.38 75 ASN A N 1
ATOM 601 C CA . ASN A 1 75 ? -32.790 -11.594 -25.688 1.00 89.38 75 ASN A CA 1
ATOM 602 C C . ASN A 1 75 ? -32.023 -10.550 -24.858 1.00 89.38 75 ASN A C 1
ATOM 604 O O . ASN A 1 75 ? -32.480 -9.424 -24.677 1.00 89.38 75 ASN A O 1
ATOM 608 N N . THR A 1 76 ? -30.816 -10.888 -24.396 1.00 84.06 76 THR A N 1
ATOM 609 C CA . THR A 1 76 ? -29.996 -9.993 -23.553 1.00 84.06 76 THR A CA 1
ATOM 610 C C . THR A 1 76 ? -29.688 -8.650 -24.238 1.00 84.06 76 THR A C 1
ATOM 612 O O . THR A 1 76 ? -29.503 -7.646 -23.551 1.00 84.06 76 THR A O 1
ATOM 615 N N . LEU A 1 77 ? -29.682 -8.607 -25.578 1.00 83.19 77 LEU A N 1
ATOM 616 C CA . LEU A 1 77 ? -29.490 -7.385 -26.370 1.00 83.19 77 LEU A CA 1
ATOM 617 C C . LEU A 1 77 ? -30.666 -6.398 -26.298 1.00 83.19 77 LEU A C 1
ATOM 619 O O . LEU A 1 77 ? -30.468 -5.225 -26.607 1.00 83.19 77 LEU A O 1
ATOM 623 N N . LEU A 1 78 ? -31.851 -6.860 -25.886 1.00 82.31 78 LEU A N 1
ATOM 624 C CA . LEU A 1 78 ? -33.074 -6.062 -25.709 1.00 82.31 78 LEU A CA 1
ATOM 625 C C . LEU A 1 78 ? -33.337 -5.706 -24.246 1.00 82.31 78 LEU A C 1
ATOM 627 O O . LEU A 1 78 ? -34.421 -5.255 -23.882 1.00 82.31 78 LEU A O 1
ATOM 631 N N . HIS A 1 79 ? -32.374 -5.973 -23.366 1.00 83.38 79 HIS A N 1
ATOM 632 C CA . HIS A 1 79 ? -32.532 -5.654 -21.962 1.00 83.38 79 HIS A CA 1
ATOM 633 C C . HIS A 1 79 ? -32.426 -4.144 -21.743 1.00 83.38 79 HIS A C 1
ATOM 635 O O . HIS A 1 79 ? -31.336 -3.575 -21.828 1.00 83.38 79 HIS A O 1
ATOM 641 N N . PHE A 1 80 ? -33.555 -3.526 -21.405 1.00 79.69 80 PHE A N 1
ATOM 642 C CA . PHE A 1 80 ? -33.594 -2.171 -20.874 1.00 79.69 80 PHE A CA 1
ATOM 643 C C . PHE A 1 80 ? -32.914 -2.166 -19.504 1.00 79.69 80 PHE A C 1
ATOM 645 O O . PHE A 1 80 ? -33.417 -2.740 -18.537 1.00 79.69 80 PHE A O 1
ATOM 652 N N . SER A 1 81 ? -31.730 -1.557 -19.447 1.00 59.25 81 SER A N 1
ATOM 653 C CA . SER A 1 81 ? -31.056 -1.273 -18.182 1.00 59.25 81 SER A CA 1
ATOM 654 C C . SER A 1 81 ? -31.920 -0.247 -17.460 1.00 59.25 81 SER A C 1
ATOM 656 O O . SER A 1 81 ? -32.119 0.846 -17.978 1.00 59.25 81 SER A O 1
ATOM 658 N N . ASN A 1 82 ? -32.499 -0.626 -16.325 1.00 43.88 82 ASN A N 1
ATOM 659 C CA . ASN A 1 82 ? -33.538 0.155 -15.663 1.00 43.88 82 ASN A CA 1
ATOM 660 C C . ASN A 1 82 ? -32.960 1.464 -15.082 1.00 43.88 82 ASN A C 1
ATOM 662 O O . ASN A 1 82 ? -32.544 1.517 -13.927 1.00 43.88 82 ASN A O 1
ATOM 666 N N . THR A 1 83 ? -32.920 2.520 -15.892 1.00 31.91 83 THR A N 1
ATOM 667 C CA . THR A 1 83 ? -32.926 3.917 -15.454 1.00 31.91 83 THR A CA 1
ATOM 668 C C . THR A 1 83 ? -34.390 4.358 -15.413 1.00 31.91 83 THR A C 1
ATOM 670 O O . THR A 1 83 ? -34.979 4.589 -16.459 1.00 31.91 83 THR A O 1
ATOM 673 N N . ASN A 1 84 ? -34.967 4.346 -14.205 1.00 29.88 84 ASN A N 1
ATOM 674 C CA . ASN A 1 84 ? -36.255 4.898 -13.745 1.00 29.88 84 ASN A CA 1
ATOM 675 C C . ASN A 1 84 ? -37.341 5.258 -14.788 1.00 29.88 84 ASN A C 1
ATOM 677 O O . ASN A 1 84 ? -37.179 6.219 -15.528 1.00 29.88 84 ASN A O 1
ATOM 681 N N . HIS A 1 85 ? -38.525 4.633 -14.707 1.00 28.27 85 HIS A N 1
ATOM 682 C CA . HIS A 1 85 ? -39.740 5.244 -14.125 1.00 28.27 85 HIS A CA 1
ATOM 683 C C . HIS A 1 85 ? -40.973 4.312 -14.182 1.00 28.27 85 HIS A C 1
ATOM 685 O O . HIS A 1 85 ? -41.029 3.348 -14.937 1.00 28.27 85 HIS A O 1
ATOM 691 N N . ASN A 1 86 ? -41.929 4.617 -13.300 1.00 28.00 86 ASN A N 1
ATOM 692 C CA . ASN A 1 86 ? -43.194 3.940 -12.992 1.00 28.00 86 ASN A CA 1
ATOM 693 C C . ASN A 1 86 ? -44.143 3.723 -14.188 1.00 28.00 86 ASN A C 1
ATOM 695 O O . ASN A 1 86 ? -44.278 4.611 -15.022 1.00 28.00 86 ASN A O 1
ATOM 699 N N . THR A 1 87 ? -44.918 2.626 -14.166 1.00 22.11 87 THR A N 1
ATOM 700 C CA . THR A 1 87 ? -46.394 2.618 -14.350 1.00 22.11 87 THR A CA 1
ATOM 701 C C . THR A 1 87 ? -47.002 1.230 -14.049 1.00 22.11 87 THR A C 1
ATOM 703 O O . THR A 1 87 ? -46.655 0.218 -14.647 1.00 22.11 87 THR A O 1
ATOM 706 N N . THR A 1 88 ? -47.862 1.223 -13.028 1.00 24.70 88 THR A N 1
ATOM 707 C CA . THR A 1 88 ? -49.035 0.377 -12.704 1.00 24.70 88 THR A CA 1
ATOM 708 C C . THR A 1 88 ? -49.416 -0.831 -13.589 1.00 24.70 88 THR A C 1
ATOM 710 O O . THR A 1 88 ? -49.838 -0.643 -14.724 1.00 24.70 88 THR A O 1
ATOM 713 N N . HIS A 1 89 ? -49.460 -2.048 -13.015 1.00 22.27 89 HIS A N 1
ATOM 714 C CA . HIS A 1 89 ? -50.708 -2.806 -12.760 1.00 22.27 89 HIS A CA 1
ATOM 715 C C . HIS A 1 89 ? -50.479 -4.068 -11.890 1.00 22.27 89 HIS A C 1
ATOM 717 O O . HIS A 1 89 ? -49.385 -4.618 -11.814 1.00 22.27 89 HIS A O 1
ATOM 723 N N . VAL A 1 90 ? -51.559 -4.437 -11.203 1.00 21.84 90 VAL A N 1
ATOM 724 C CA . VAL A 1 90 ? -51.783 -5.315 -10.038 1.00 21.84 90 VAL A CA 1
ATOM 725 C C . VAL A 1 90 ? -51.344 -6.799 -10.144 1.00 21.84 90 VAL A C 1
ATOM 727 O O . VAL A 1 90 ? -51.309 -7.388 -11.216 1.00 21.84 90 VAL A O 1
ATOM 730 N N . MET A 1 91 ? -51.046 -7.338 -8.948 1.00 22.69 91 MET A N 1
ATOM 731 C CA . MET A 1 91 ? -50.774 -8.699 -8.426 1.00 22.69 91 MET A CA 1
ATOM 732 C C . MET A 1 91 ? -51.201 -9.963 -9.211 1.00 22.69 91 MET A C 1
ATOM 734 O O . MET A 1 91 ? -52.264 -9.989 -9.813 1.00 22.69 91 MET A O 1
ATOM 738 N N . ILE A 1 92 ? -50.443 -11.064 -9.027 1.00 20.38 92 ILE A N 1
ATOM 739 C CA . ILE A 1 92 ? -50.855 -12.298 -8.303 1.00 20.38 92 ILE A CA 1
ATOM 740 C C . ILE A 1 92 ? -49.603 -13.114 -7.894 1.00 20.38 92 ILE A C 1
ATOM 742 O O . ILE A 1 92 ? -48.573 -13.108 -8.565 1.00 20.38 92 ILE A O 1
ATOM 746 N N . ILE A 1 93 ? -49.722 -13.748 -6.728 1.00 24.05 93 ILE A N 1
ATOM 747 C CA . ILE A 1 93 ? -48.752 -14.508 -5.924 1.00 24.05 93 ILE A CA 1
ATOM 748 C C . ILE A 1 93 ? -48.458 -15.900 -6.516 1.00 24.05 93 ILE A C 1
ATOM 750 O O . ILE A 1 93 ? -49.388 -16.586 -6.922 1.00 24.05 93 ILE A O 1
ATOM 754 N N . SER A 1 94 ? -47.207 -16.374 -6.411 1.00 20.61 94 SER A N 1
ATOM 755 C CA . SER A 1 94 ? -46.898 -17.773 -6.040 1.00 20.61 94 SER A CA 1
ATOM 756 C C . SER A 1 94 ? -45.425 -17.935 -5.630 1.00 20.61 94 SER A C 1
ATOM 758 O O . SER A 1 94 ? -44.514 -17.611 -6.391 1.00 20.61 94 SER A O 1
ATOM 760 N N . HIS A 1 95 ? -45.219 -18.433 -4.410 1.00 23.05 95 HIS A N 1
ATOM 761 C CA . HIS A 1 95 ? -43.941 -18.782 -3.781 1.00 23.05 95 HIS A CA 1
ATOM 762 C C . HIS A 1 95 ? -43.130 -19.837 -4.559 1.00 23.05 95 HIS A C 1
ATOM 764 O O . HIS A 1 95 ? -43.705 -20.808 -5.040 1.00 23.05 95 HIS A O 1
ATOM 770 N N . SER A 1 96 ? -41.792 -19.718 -4.560 1.00 20.33 96 SER A N 1
ATOM 771 C CA . SER A 1 96 ? -40.855 -20.801 -4.166 1.00 20.33 96 SER A CA 1
ATOM 772 C C . SER A 1 96 ? -39.367 -20.386 -4.262 1.00 20.33 96 SER A C 1
ATOM 774 O O . SER A 1 96 ? -38.864 -19.991 -5.308 1.00 20.33 96 SER A O 1
ATOM 776 N N . THR A 1 97 ? -38.719 -20.452 -3.092 1.00 22.41 97 THR A N 1
ATOM 777 C CA . THR A 1 97 ? -37.357 -20.939 -2.764 1.00 22.41 97 THR A CA 1
ATOM 778 C C . THR A 1 97 ? -36.083 -20.435 -3.481 1.00 22.41 97 THR A C 1
ATOM 780 O O . THR A 1 97 ? -35.780 -20.786 -4.613 1.00 22.41 97 THR A O 1
ATOM 783 N N . GLU A 1 98 ? -35.275 -19.751 -2.657 1.00 21.75 98 GLU A N 1
ATOM 784 C CA . GLU A 1 98 ? -33.827 -19.925 -2.406 1.00 21.75 98 GLU A CA 1
ATOM 785 C C . GLU A 1 98 ? -32.713 -19.319 -3.295 1.00 21.75 98 GLU A C 1
ATOM 787 O O . GLU A 1 98 ? -32.408 -19.742 -4.404 1.00 21.75 98 GLU A O 1
ATOM 792 N N . SER A 1 99 ? -31.949 -18.465 -2.592 1.00 23.59 99 SER A N 1
ATOM 793 C CA . SER A 1 99 ? -30.481 -18.314 -2.566 1.00 23.59 99 SER A CA 1
ATOM 794 C C . SER A 1 99 ? -29.777 -17.473 -3.648 1.00 23.59 99 SER A C 1
ATOM 796 O O . SER A 1 99 ? -29.478 -17.916 -4.751 1.00 23.59 99 SER A O 1
ATOM 798 N N . LEU A 1 100 ? -29.375 -16.250 -3.261 1.00 24.55 100 LEU A N 1
ATOM 799 C CA . LEU A 1 100 ? -28.260 -15.533 -3.889 1.00 24.55 100 LEU A CA 1
ATOM 800 C C . LEU A 1 100 ? -27.389 -14.843 -2.825 1.00 24.55 100 LEU A C 1
ATOM 802 O O . LEU A 1 100 ? -27.860 -14.011 -2.047 1.00 24.55 100 LEU A O 1
ATOM 806 N N . ASN A 1 101 ? -26.104 -15.200 -2.827 1.00 24.97 101 ASN A N 1
ATOM 807 C CA . ASN A 1 101 ? -25.055 -14.668 -1.962 1.00 24.97 101 ASN A CA 1
ATOM 808 C C . ASN A 1 101 ? -24.848 -13.159 -2.171 1.00 24.97 101 ASN A C 1
ATOM 810 O O . ASN A 1 101 ? -24.511 -12.709 -3.267 1.00 24.97 101 ASN A O 1
ATOM 814 N N . THR A 1 102 ? -25.006 -12.390 -1.092 1.00 25.56 102 THR A N 1
ATOM 815 C CA . THR A 1 102 ? -24.665 -10.964 -0.983 1.00 25.56 102 THR A CA 1
ATOM 816 C C . THR A 1 102 ? -23.371 -10.747 -0.188 1.00 25.56 102 THR A C 1
ATOM 818 O O . THR A 1 102 ? -22.987 -11.557 0.653 1.00 25.56 102 THR A O 1
ATOM 821 N N . LEU A 1 103 ? -22.721 -9.617 -0.492 1.00 34.50 103 LEU A N 1
ATOM 822 C CA . LEU A 1 103 ? -21.548 -9.015 0.153 1.00 34.50 103 LEU A CA 1
ATOM 823 C C . LEU A 1 103 ? -21.613 -8.964 1.690 1.00 34.50 103 LEU A C 1
ATOM 825 O O . LEU A 1 103 ? -22.696 -8.840 2.256 1.00 34.50 103 LEU A O 1
ATOM 829 N N . VAL A 1 104 ? -20.448 -8.888 2.353 1.00 28.64 104 VAL A N 1
ATOM 830 C CA . VAL A 1 104 ? -20.361 -8.448 3.757 1.00 28.64 104 VAL A CA 1
ATOM 831 C C . VAL A 1 104 ? -19.241 -7.421 3.970 1.00 28.64 104 VAL A C 1
ATOM 833 O O . VAL A 1 104 ? -18.056 -7.688 3.776 1.00 28.64 104 VAL A O 1
ATOM 836 N N . THR A 1 105 ? -19.692 -6.235 4.379 1.00 28.62 105 THR A N 1
ATOM 837 C CA . THR A 1 105 ? -19.048 -5.174 5.163 1.00 28.62 105 THR A CA 1
ATOM 838 C C . THR A 1 105 ? -18.905 -5.585 6.636 1.00 28.62 105 THR A C 1
ATOM 840 O O . THR A 1 105 ? -19.682 -6.402 7.117 1.00 28.62 105 THR A O 1
ATOM 843 N N . ASN A 1 106 ? -17.962 -4.986 7.371 1.00 28.34 106 ASN A N 1
ATOM 844 C CA . ASN A 1 106 ? -17.769 -5.179 8.818 1.00 28.34 106 ASN A CA 1
ATOM 845 C C . ASN A 1 106 ? -19.103 -5.168 9.603 1.00 28.34 106 ASN A C 1
ATOM 847 O O . ASN A 1 106 ? -19.881 -4.223 9.480 1.00 28.34 106 ASN A O 1
ATOM 851 N N . LYS A 1 107 ? -19.357 -6.224 10.391 1.00 31.72 107 LYS A N 1
ATOM 852 C CA . LYS A 1 107 ? -20.555 -6.412 11.228 1.00 31.72 107 LYS A CA 1
ATOM 853 C C . LYS A 1 107 ? -20.232 -6.171 12.709 1.00 31.72 107 LYS A C 1
ATOM 855 O O . LYS A 1 107 ? -19.321 -6.803 13.236 1.00 31.72 107 LYS A O 1
ATOM 860 N N . SER A 1 108 ? -21.049 -5.353 13.374 1.00 25.25 108 SER A N 1
ATOM 861 C CA . SER A 1 108 ? -21.384 -5.495 14.800 1.00 25.25 108 SER A CA 1
ATOM 862 C C . SER A 1 108 ? -22.575 -6.460 14.896 1.00 25.25 108 SER A C 1
ATOM 864 O O . SER A 1 108 ? -23.510 -6.345 14.102 1.00 25.25 108 SER A O 1
ATOM 866 N N . TYR A 1 109 ? -22.530 -7.447 15.793 1.00 27.88 109 TYR A N 1
ATOM 867 C CA . TYR A 1 109 ? -23.505 -8.544 15.841 1.00 27.88 109 TYR A CA 1
ATOM 868 C C . TYR A 1 109 ? -24.646 -8.294 16.840 1.00 27.88 109 TYR A C 1
ATOM 870 O O . TYR A 1 109 ? -24.403 -8.045 18.014 1.00 27.88 109 TYR A O 1
ATOM 878 N N . CYS A 1 110 ? -25.880 -8.515 16.388 1.00 23.94 110 CYS A N 1
ATOM 879 C CA . CYS A 1 110 ? -26.935 -9.210 17.129 1.00 23.94 110 CYS A CA 1
ATOM 880 C C . CYS A 1 110 ? -27.668 -10.102 16.111 1.00 23.94 110 CYS A C 1
ATOM 882 O O . CYS A 1 110 ? -28.084 -9.650 15.045 1.00 23.94 110 CYS A O 1
ATOM 884 N N . ASN A 1 111 ? -27.677 -11.411 16.360 1.00 23.89 111 ASN A N 1
ATOM 885 C CA . ASN A 1 111 ? -27.969 -12.429 15.353 1.00 23.89 111 ASN A CA 1
ATOM 886 C C . ASN A 1 111 ? -29.435 -12.877 15.480 1.00 23.89 111 ASN A C 1
ATOM 888 O O . ASN A 1 111 ? -29.777 -13.587 16.420 1.00 23.89 111 ASN A O 1
ATOM 892 N N . VAL A 1 112 ? -30.291 -12.496 14.530 1.00 26.44 112 VAL A N 1
ATOM 893 C CA . VAL A 1 112 ? -31.601 -13.132 14.320 1.00 26.44 112 VAL A CA 1
ATOM 894 C C . VAL A 1 112 ? -31.620 -13.664 12.889 1.00 26.44 112 VAL A C 1
ATOM 896 O O . VAL A 1 112 ? -31.356 -12.935 11.934 1.00 26.44 112 VAL A O 1
ATOM 899 N N . LYS A 1 113 ? -31.859 -14.970 12.739 1.00 34.59 113 LYS A N 1
ATOM 900 C CA . LYS A 1 113 ? -31.902 -15.661 11.444 1.00 34.59 113 LYS A CA 1
ATOM 901 C C . LYS A 1 113 ? -33.075 -15.145 10.594 1.00 34.59 113 LYS A C 1
ATOM 903 O O . LYS A 1 113 ? -34.196 -15.581 10.815 1.00 34.59 113 LYS A O 1
ATOM 908 N N . ASN A 1 114 ? -32.818 -14.253 9.634 1.00 31.48 114 ASN A N 1
ATOM 909 C CA . ASN A 1 114 ? -33.358 -14.253 8.257 1.00 31.48 114 ASN A CA 1
ATOM 910 C C . ASN A 1 114 ? -33.092 -12.906 7.558 1.00 31.48 114 ASN A C 1
ATOM 912 O O . ASN A 1 114 ? -33.385 -11.861 8.117 1.00 31.48 114 ASN A O 1
ATOM 916 N N . GLN A 1 115 ? -32.573 -12.968 6.320 1.00 33.44 115 GLN A N 1
ATOM 917 C CA . GLN A 1 115 ? -32.274 -11.863 5.384 1.00 33.44 115 GLN A CA 1
ATOM 918 C C . GLN A 1 115 ? -31.411 -10.711 5.948 1.00 33.44 115 GLN A C 1
ATOM 920 O O . GLN A 1 115 ? -31.859 -9.891 6.739 1.00 33.44 115 GLN A O 1
ATOM 925 N N . ASN A 1 116 ? -30.155 -10.613 5.483 1.00 36.47 116 ASN A N 1
ATOM 926 C CA . ASN A 1 116 ? -29.209 -9.533 5.815 1.00 36.47 116 ASN A CA 1
ATOM 927 C C . ASN A 1 116 ? -29.780 -8.143 5.442 1.00 36.47 116 ASN A C 1
ATOM 929 O O . ASN A 1 116 ? -29.505 -7.623 4.361 1.00 36.47 116 ASN A O 1
ATOM 933 N N . CYS A 1 117 ? -30.534 -7.518 6.343 1.00 40.03 117 CYS A N 1
ATOM 934 C CA . CYS A 1 117 ? -30.888 -6.109 6.272 1.00 40.03 117 CYS A CA 1
ATOM 935 C C . CYS A 1 117 ? -29.914 -5.339 7.173 1.00 40.03 117 CYS A C 1
ATOM 937 O O . CYS A 1 117 ? -29.895 -5.530 8.387 1.00 40.03 117 CYS A O 1
ATOM 939 N N . ILE A 1 118 ? -29.056 -4.511 6.575 1.00 41.47 118 ILE A N 1
ATOM 940 C CA . ILE A 1 118 ? -28.137 -3.641 7.319 1.00 41.47 118 ILE A CA 1
ATOM 941 C C . ILE A 1 118 ? -28.941 -2.422 7.772 1.00 41.47 118 ILE A C 1
ATOM 943 O O . ILE A 1 118 ? -29.449 -1.669 6.940 1.00 41.47 118 ILE A O 1
ATOM 947 N N . LEU A 1 119 ? -29.083 -2.248 9.085 1.00 44.28 119 LEU A N 1
ATOM 948 C CA . LEU A 1 119 ? -29.796 -1.119 9.675 1.00 44.28 119 LEU A CA 1
ATOM 949 C C . LEU A 1 119 ? -28.816 0.035 9.900 1.00 44.28 119 LEU A C 1
ATOM 951 O O . LEU A 1 119 ? -27.874 -0.087 10.680 1.00 44.28 119 LEU A O 1
ATOM 955 N N . PHE A 1 120 ? -29.041 1.155 9.215 1.00 50.62 120 PHE A N 1
ATOM 956 C CA . PHE A 1 120 ? -28.352 2.412 9.502 1.00 50.62 120 PHE A CA 1
ATOM 957 C C . PHE A 1 120 ? -29.143 3.203 10.541 1.00 50.62 120 PHE A C 1
ATOM 959 O O . PHE A 1 120 ? -30.375 3.253 10.479 1.00 50.62 120 PHE A O 1
ATOM 966 N N . SER A 1 121 ? -28.444 3.858 11.468 1.00 53.31 121 SER A N 1
ATOM 967 C CA . SER A 1 121 ? -29.087 4.833 12.345 1.00 53.31 121 SER A CA 1
ATOM 968 C C . SER A 1 121 ? -29.611 5.983 11.484 1.00 53.31 121 SER A C 1
ATOM 970 O O . SER A 1 121 ? -28.872 6.557 10.683 1.00 53.31 121 SER A O 1
ATOM 972 N N . THR A 1 122 ? -30.905 6.286 11.584 1.00 67.69 122 THR A N 1
ATOM 973 C CA . THR A 1 122 ? -31.524 7.384 10.834 1.00 67.69 122 THR A CA 1
ATOM 974 C C . THR A 1 122 ? -32.392 8.226 11.750 1.00 67.69 122 THR A C 1
ATOM 976 O O . THR A 1 122 ? -33.023 7.702 12.664 1.00 67.69 122 THR A O 1
ATOM 979 N N . ALA A 1 123 ? -32.452 9.523 11.477 1.00 71.00 123 ALA A N 1
ATOM 980 C CA . ALA A 1 123 ? -33.318 10.464 12.170 1.00 71.00 123 ALA A CA 1
ATOM 981 C C . ALA A 1 123 ? -34.228 11.167 11.161 1.00 71.00 123 ALA A C 1
ATOM 983 O O . ALA A 1 123 ? -33.815 11.462 10.040 1.00 71.00 123 ALA A O 1
ATOM 984 N N . LEU A 1 124 ? -35.472 11.442 11.550 1.00 78.50 124 LEU A N 1
ATOM 985 C CA . LEU A 1 124 ? -36.348 12.340 10.799 1.00 78.50 124 LEU A CA 1
ATOM 986 C C . LEU A 1 124 ? -36.196 13.746 11.371 1.00 78.50 124 LEU A C 1
ATOM 988 O O . LEU A 1 124 ? -36.487 13.960 12.547 1.00 78.50 124 LEU A O 1
ATOM 992 N N . VAL A 1 125 ? -35.774 14.689 10.536 1.00 81.94 125 VAL A N 1
ATOM 993 C CA . VAL A 1 125 ? -35.604 16.102 10.899 1.00 81.94 125 VAL A CA 1
ATOM 994 C C . VAL A 1 125 ? -36.409 16.984 9.950 1.00 81.94 125 VAL A C 1
ATOM 996 O O . VAL A 1 125 ? -36.813 16.551 8.866 1.00 81.94 125 VAL A O 1
ATOM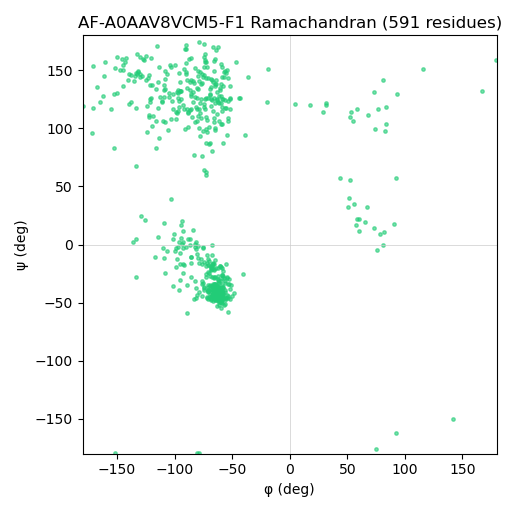 999 N N . THR A 1 126 ? -36.653 18.221 10.362 1.00 87.62 126 THR A N 1
ATOM 1000 C CA . THR A 1 126 ? -37.269 19.235 9.508 1.00 87.62 126 THR A CA 1
ATOM 1001 C C . THR A 1 126 ? -36.169 20.081 8.877 1.00 87.62 126 THR A C 1
ATOM 1003 O O . THR A 1 126 ? -35.359 20.663 9.585 1.00 87.62 126 THR A O 1
ATOM 1006 N N . ILE A 1 127 ? -36.118 20.165 7.554 1.00 88.38 127 ILE A N 1
ATOM 1007 C CA . ILE A 1 127 ? -35.168 20.977 6.786 1.00 88.38 127 ILE A CA 1
ATOM 1008 C C . ILE A 1 127 ? -35.909 22.154 6.151 1.00 88.38 127 ILE A C 1
ATOM 1010 O O . ILE A 1 127 ? -37.010 21.970 5.639 1.00 88.38 127 ILE A O 1
ATOM 1014 N N . LEU A 1 128 ? -35.336 23.356 6.188 1.00 85.25 128 LEU A N 1
ATOM 1015 C CA . LEU A 1 128 ? -35.931 24.511 5.506 1.00 85.25 128 LEU A CA 1
ATOM 1016 C C . LEU A 1 128 ? -35.471 24.575 4.046 1.00 85.25 128 LEU A C 1
ATOM 1018 O O . LEU A 1 128 ? -34.300 24.327 3.759 1.00 85.25 128 LEU A O 1
ATOM 1022 N N . ASP A 1 129 ? -36.382 24.912 3.134 1.00 88.94 129 ASP A N 1
ATOM 1023 C CA . ASP A 1 129 ? -36.032 25.266 1.755 1.00 88.94 129 ASP A CA 1
ATOM 1024 C C . ASP A 1 129 ? -35.538 26.720 1.634 1.00 88.94 129 ASP A C 1
ATOM 1026 O O . ASP A 1 129 ? -35.453 27.453 2.622 1.00 88.94 129 ASP A O 1
ATOM 1030 N N . GLN A 1 130 ? -35.202 27.152 0.414 1.00 84.75 130 GLN A N 1
ATOM 1031 C CA . GLN A 1 130 ? -34.729 28.519 0.162 1.00 84.75 130 GLN A CA 1
ATOM 1032 C C . GLN A 1 130 ? -35.740 29.606 0.571 1.00 84.75 130 GLN A C 1
ATOM 1034 O O . GLN A 1 130 ? -35.330 30.707 0.928 1.00 84.75 130 GLN A O 1
ATOM 1039 N N . ALA A 1 131 ? -37.041 29.310 0.530 1.00 84.06 131 ALA A N 1
ATOM 1040 C CA . ALA A 1 131 ? -38.101 30.232 0.930 1.00 84.06 131 ALA A CA 1
ATOM 1041 C C . ALA A 1 131 ? -38.408 30.160 2.439 1.00 84.06 131 ALA A C 1
ATOM 1043 O O . ALA A 1 131 ? -39.346 30.802 2.906 1.00 84.06 131 ALA A O 1
ATOM 1044 N N . GLY A 1 132 ? -37.641 29.377 3.208 1.00 78.88 132 GLY A N 1
ATOM 1045 C CA . GLY A 1 132 ? -37.846 29.180 4.642 1.00 78.88 132 GLY A CA 1
ATOM 1046 C C . GLY A 1 132 ? -38.983 28.213 4.981 1.00 78.88 132 GLY A C 1
ATOM 1047 O O . GLY A 1 132 ? -39.341 28.088 6.151 1.00 78.88 132 GLY A O 1
ATOM 1048 N N . LYS A 1 133 ? -39.553 27.506 3.997 1.00 85.75 133 LYS A N 1
ATOM 1049 C CA . LYS A 1 133 ? -40.639 26.549 4.229 1.00 85.75 133 LYS A CA 1
ATOM 1050 C C . LYS A 1 133 ? -40.076 25.215 4.745 1.00 85.75 133 LYS A C 1
ATOM 1052 O O . LYS A 1 133 ? -39.100 24.711 4.185 1.00 85.75 133 LYS A O 1
ATOM 1057 N N . PRO A 1 134 ? -40.680 24.611 5.786 1.00 84.25 134 PRO A N 1
ATOM 1058 C CA . PRO A 1 134 ? -40.216 23.348 6.349 1.00 84.25 134 PRO A CA 1
ATOM 1059 C C . PRO A 1 134 ? -40.599 22.135 5.489 1.00 84.25 134 PRO A C 1
ATOM 1061 O O . PRO A 1 134 ? -41.732 22.007 5.026 1.00 84.25 134 PRO A O 1
ATOM 1064 N N . HIS A 1 135 ? -39.662 21.198 5.345 1.00 84.25 135 HIS A N 1
ATOM 1065 C CA . HIS A 1 135 ? -39.836 19.892 4.704 1.00 84.25 135 HIS A CA 1
ATOM 1066 C C . HIS A 1 135 ? -39.308 18.790 5.621 1.00 84.25 135 HIS A C 1
ATOM 1068 O O . HIS A 1 135 ? -38.322 18.985 6.324 1.00 84.25 135 HIS A O 1
ATOM 1074 N N . TYR A 1 136 ? -39.913 17.603 5.605 1.00 84.06 136 TYR A N 1
ATOM 1075 C CA . TYR A 1 136 ? -39.363 16.464 6.344 1.00 84.06 136 TYR A CA 1
ATOM 1076 C C . TYR A 1 136 ? -38.282 15.763 5.531 1.00 84.06 136 TYR A C 1
ATOM 1078 O O . TYR A 1 136 ? -38.494 15.409 4.369 1.00 84.06 136 TYR A O 1
ATOM 1086 N N . CYS A 1 137 ? -37.137 15.508 6.156 1.00 76.31 137 CYS A N 1
ATOM 1087 C CA . CYS A 1 137 ? -36.079 14.712 5.559 1.00 76.31 137 CYS A CA 1
ATOM 1088 C C . CYS A 1 137 ? -35.570 13.648 6.528 1.00 76.31 137 CYS A C 1
ATOM 1090 O O . CYS A 1 137 ? -35.600 13.802 7.751 1.00 76.31 137 CYS A O 1
ATOM 1092 N N . ARG A 1 138 ? -35.132 12.524 5.961 1.00 78.38 138 ARG A N 1
ATOM 1093 C CA . ARG A 1 138 ? -34.476 11.461 6.712 1.00 78.38 138 ARG A CA 1
ATOM 1094 C C . ARG A 1 138 ? -32.973 11.647 6.587 1.00 78.38 138 ARG A C 1
ATOM 1096 O O . ARG A 1 138 ? -32.434 11.576 5.487 1.00 78.38 138 ARG A O 1
ATOM 1103 N N . VAL A 1 139 ? -32.321 11.862 7.717 1.00 79.62 139 VAL A N 1
ATOM 1104 C CA . VAL A 1 139 ? -30.868 11.956 7.834 1.00 79.62 139 VAL A CA 1
ATOM 1105 C C . VAL A 1 139 ? -30.332 10.593 8.241 1.00 79.62 139 VAL A C 1
ATOM 1107 O O . VAL A 1 139 ? -30.935 9.900 9.060 1.00 79.62 139 VAL A O 1
ATOM 1110 N N . ILE A 1 140 ? -29.210 10.204 7.648 1.00 77.12 140 ILE A N 1
ATOM 1111 C CA . ILE A 1 140 ? -28.464 9.002 8.014 1.00 77.12 140 ILE A CA 1
ATOM 1112 C C . ILE A 1 140 ? -27.341 9.446 8.945 1.00 77.12 140 ILE A C 1
ATOM 1114 O O . ILE A 1 140 ? -26.591 10.358 8.605 1.00 77.12 140 ILE A O 1
ATOM 1118 N N . LEU A 1 141 ? -27.257 8.828 10.118 1.00 73.00 141 LEU A N 1
ATOM 1119 C CA . LEU A 1 141 ? -26.254 9.134 11.128 1.00 73.00 141 LEU A CA 1
ATOM 1120 C C . LEU A 1 141 ? -25.104 8.135 10.997 1.00 73.00 141 LEU A C 1
ATOM 1122 O O . LEU A 1 141 ? -25.288 6.938 11.221 1.00 73.00 141 LEU A O 1
ATOM 1126 N N . ASP A 1 142 ? -23.928 8.641 10.638 1.00 72.00 142 ASP A N 1
ATOM 1127 C CA . ASP A 1 142 ? -22.699 7.862 10.509 1.00 72.00 142 ASP A CA 1
ATOM 1128 C C . ASP A 1 142 ? -21.628 8.443 11.436 1.00 72.00 142 ASP A C 1
ATOM 1130 O O . ASP A 1 142 ? -21.111 9.535 11.200 1.00 72.00 142 ASP A O 1
ATOM 1134 N N . SER A 1 143 ? -21.302 7.710 12.502 1.00 59.62 143 SER A N 1
ATOM 1135 C CA . SER A 1 143 ? -20.301 8.120 13.491 1.00 59.62 143 SER A CA 1
ATOM 1136 C C . SER A 1 143 ? -18.869 8.093 12.953 1.00 59.62 143 SER A C 1
ATOM 1138 O O . SER A 1 143 ? -17.979 8.664 13.580 1.00 59.62 143 SER A O 1
ATOM 1140 N N . ALA A 1 144 ? -18.631 7.446 11.808 1.00 58.22 144 ALA A N 1
ATOM 1141 C CA . ALA A 1 144 ? -17.332 7.417 11.148 1.00 58.22 144 ALA A CA 1
ATOM 1142 C C . ALA A 1 144 ? -17.172 8.526 10.090 1.00 58.22 144 ALA A C 1
ATOM 1144 O O . ALA A 1 144 ? -16.093 8.653 9.506 1.00 58.22 144 ALA A O 1
ATOM 1145 N N . SER A 1 145 ? -18.211 9.332 9.835 1.00 69.38 145 SER A N 1
ATOM 1146 C CA . SER A 1 145 ? -18.142 10.432 8.872 1.00 69.38 145 SER A CA 1
ATOM 1147 C C . SER A 1 145 ? -17.594 11.709 9.509 1.00 69.38 145 SER A C 1
ATOM 1149 O O . SER A 1 145 ? -18.097 12.180 10.525 1.00 69.38 145 SER A O 1
ATOM 1151 N N . GLN A 1 146 ? -16.592 12.318 8.872 1.00 66.00 146 GLN A N 1
ATOM 1152 C CA . GLN A 1 146 ? -16.023 13.613 9.277 1.00 66.00 146 GLN A CA 1
ATOM 1153 C C . GLN A 1 146 ? -16.714 14.815 8.606 1.00 66.00 146 GLN A C 1
ATOM 1155 O O . GLN A 1 146 ? -16.331 15.961 8.830 1.00 66.00 146 GLN A O 1
ATOM 1160 N N . SER A 1 147 ? -17.687 14.585 7.722 1.00 78.31 147 SER A N 1
ATOM 1161 C CA . SER A 1 147 ? -18.372 15.640 6.965 1.00 78.31 147 SER A CA 1
ATOM 1162 C C . SER A 1 147 ? -19.847 15.311 6.743 1.00 78.31 147 SER A C 1
ATOM 1164 O O . SER A 1 147 ? -20.241 14.144 6.720 1.00 78.31 147 SER A O 1
ATOM 1166 N N . ASN A 1 148 ? -20.664 16.350 6.564 1.00 86.06 148 ASN A N 1
ATOM 1167 C CA . ASN A 1 148 ? -22.080 16.210 6.233 1.00 86.06 148 ASN A CA 1
ATOM 1168 C C . ASN A 1 148 ? -22.275 16.173 4.716 1.00 86.06 148 ASN A C 1
ATOM 1170 O O . ASN A 1 148 ? -21.571 16.864 3.977 1.00 86.06 148 ASN A O 1
ATOM 1174 N N . PHE A 1 149 ? -23.270 15.418 4.255 1.00 86.81 149 PHE A N 1
ATOM 1175 C CA . PHE A 1 149 ? -23.546 15.220 2.835 1.00 86.81 149 PHE A CA 1
ATOM 1176 C C . PHE A 1 149 ? -25.012 15.458 2.505 1.00 86.81 149 PHE A C 1
ATOM 1178 O O . PHE A 1 149 ? -25.900 15.088 3.271 1.00 86.81 149 PHE A O 1
ATOM 1185 N N . ILE A 1 150 ? -25.267 16.019 1.326 1.00 86.88 150 ILE A N 1
ATOM 1186 C CA . ILE A 1 150 ? -26.612 16.161 0.766 1.00 86.88 150 ILE A CA 1
ATOM 1187 C C . ILE A 1 150 ? -26.608 15.761 -0.708 1.00 86.88 150 ILE A C 1
ATOM 1189 O O . ILE A 1 150 ? -25.653 16.040 -1.437 1.00 86.88 150 ILE A O 1
ATOM 1193 N N . SER A 1 151 ? -27.665 15.077 -1.153 1.00 86.44 151 SER A N 1
ATOM 1194 C CA . SER A 1 151 ? -27.771 14.673 -2.553 1.00 86.44 151 SER A CA 1
ATOM 1195 C C . SER A 1 151 ? -28.118 15.861 -3.452 1.00 86.44 151 SER A C 1
ATOM 1197 O O . SER A 1 151 ? -28.895 16.737 -3.065 1.00 86.44 151 SER A O 1
ATOM 1199 N N . LYS A 1 152 ? -27.591 15.869 -4.682 1.00 81.75 152 LYS A N 1
ATOM 1200 C CA . LYS A 1 152 ? -27.917 16.875 -5.705 1.00 81.75 152 LYS A CA 1
ATOM 1201 C C . LYS A 1 152 ? -29.413 16.961 -5.955 1.00 81.75 152 LYS A C 1
ATOM 1203 O O . LYS A 1 152 ? -29.962 18.053 -5.934 1.00 81.75 152 LYS A O 1
ATOM 1208 N N . GLU A 1 153 ? -30.071 15.813 -6.098 1.00 83.69 153 GLU A N 1
ATOM 1209 C CA . GLU A 1 153 ? -31.521 15.733 -6.291 1.00 83.69 153 GLU A CA 1
ATOM 1210 C C . GLU A 1 153 ? -32.288 16.444 -5.166 1.00 83.69 153 GLU A C 1
ATOM 1212 O O . GLU A 1 153 ? -33.192 17.239 -5.426 1.00 83.69 153 GLU A O 1
ATOM 1217 N N . PHE A 1 154 ? -31.901 16.208 -3.909 1.00 84.44 154 PHE A N 1
ATOM 1218 C CA . PHE A 1 154 ? -32.595 16.790 -2.765 1.00 84.44 154 PHE A CA 1
ATOM 1219 C C . PHE A 1 154 ? -32.292 18.284 -2.598 1.00 84.44 154 PHE A C 1
ATOM 1221 O O . PHE A 1 154 ? -33.197 19.066 -2.313 1.00 84.44 154 PHE A O 1
ATOM 1228 N N . CYS A 1 155 ? -31.052 18.697 -2.865 1.00 86.12 155 CYS A N 1
ATOM 1229 C CA . CYS A 1 155 ? -30.658 20.103 -2.916 1.00 86.12 155 CYS A CA 1
ATOM 1230 C C . CYS A 1 155 ? -31.451 20.876 -3.986 1.00 86.12 155 CYS A C 1
ATOM 1232 O O . CYS A 1 155 ? -32.016 21.930 -3.694 1.00 86.12 155 CYS A O 1
ATOM 1234 N N . SER A 1 156 ? -31.578 20.315 -5.196 1.00 86.31 156 SER A N 1
ATOM 1235 C CA . SER A 1 156 ? -32.379 20.892 -6.283 1.00 86.31 156 SER A CA 1
ATOM 1236 C C . SER A 1 156 ? -33.864 20.965 -5.930 1.00 86.31 156 SER A C 1
ATOM 1238 O O . SER A 1 156 ? -34.505 21.976 -6.208 1.00 86.31 156 SER A O 1
ATOM 1240 N N . LYS A 1 157 ? -34.412 19.936 -5.269 1.00 86.69 157 LYS A N 1
ATOM 1241 C CA . LYS A 1 157 ? -35.813 19.920 -4.821 1.00 86.69 157 LYS A CA 1
ATOM 1242 C C . LYS A 1 157 ? -36.121 21.037 -3.821 1.00 86.69 157 LYS A C 1
ATOM 1244 O O . LYS A 1 157 ? -37.185 21.642 -3.898 1.00 86.69 157 LYS A O 1
ATOM 1249 N N . LEU A 1 158 ? -35.189 21.318 -2.913 1.00 86.75 158 LEU A N 1
ATOM 1250 C CA . LEU A 1 158 ? -35.298 22.389 -1.918 1.00 86.75 158 LEU A CA 1
ATOM 1251 C C . LEU A 1 158 ? -34.818 23.755 -2.442 1.00 86.75 158 LEU A C 1
ATOM 1253 O O . LEU A 1 158 ? -34.849 24.741 -1.705 1.00 86.75 158 LEU A O 1
ATOM 1257 N N . LYS A 1 159 ? -34.369 23.814 -3.705 1.00 88.50 159 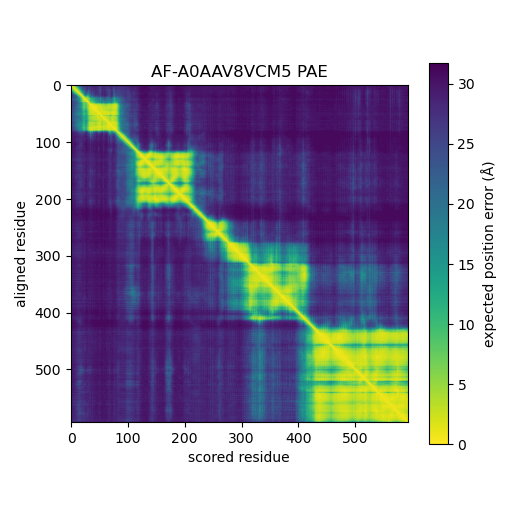LYS A N 1
ATOM 1258 C CA . LYS A 1 159 ? -33.834 25.009 -4.377 1.00 88.50 159 LYS A CA 1
ATOM 1259 C C . LYS A 1 159 ? -32.744 25.723 -3.567 1.00 88.50 159 LYS A C 1
ATOM 1261 O O . LYS A 1 159 ? -32.621 26.940 -3.613 1.00 88.50 159 LYS A O 1
ATOM 1266 N N . LEU A 1 160 ? -31.950 24.982 -2.797 1.00 87.00 160 LEU A N 1
ATOM 1267 C CA . LEU A 1 160 ? -30.987 25.589 -1.881 1.00 87.00 160 LEU A CA 1
ATOM 1268 C C . LEU A 1 160 ? -29.826 26.241 -2.641 1.00 87.00 160 LEU A C 1
ATOM 1270 O O . LEU A 1 160 ? -29.338 25.717 -3.644 1.00 87.00 160 LEU A O 1
ATOM 1274 N N . LYS A 1 161 ? -29.347 27.381 -2.133 1.00 88.12 161 LYS A N 1
ATOM 1275 C CA . LYS A 1 161 ? -28.230 28.111 -2.738 1.00 88.12 161 LYS A CA 1
ATOM 1276 C C . LYS A 1 161 ? -26.916 27.375 -2.475 1.00 88.12 161 LYS A C 1
ATOM 1278 O O . LYS A 1 161 ? -26.472 27.262 -1.337 1.00 88.12 161 LYS A O 1
ATOM 1283 N N . THR A 1 162 ? -26.268 26.909 -3.536 1.00 90.38 162 THR A N 1
ATOM 1284 C CA . THR A 1 162 ? -24.960 26.249 -3.450 1.00 90.38 162 THR A CA 1
ATOM 1285 C C . THR A 1 162 ? -23.823 27.265 -3.461 1.00 90.38 162 THR A C 1
ATOM 1287 O O . THR A 1 162 ? -23.851 28.221 -4.239 1.00 90.38 162 THR A O 1
ATOM 1290 N N . ARG A 1 163 ? -22.777 27.016 -2.673 1.00 90.00 163 ARG A N 1
ATOM 1291 C CA . ARG A 1 163 ? -21.505 27.743 -2.713 1.00 90.00 163 ARG A CA 1
ATOM 1292 C C . ARG A 1 163 ? -20.406 26.861 -3.302 1.00 90.00 163 ARG A C 1
ATOM 1294 O O . ARG A 1 163 ? -20.362 25.654 -3.046 1.00 90.00 163 ARG A O 1
ATOM 1301 N N . LYS A 1 164 ? -19.518 27.460 -4.094 1.00 86.62 164 LYS A N 1
ATOM 1302 C CA . LYS A 1 164 ? -18.354 26.762 -4.649 1.00 86.62 164 LYS A CA 1
ATOM 1303 C C . LYS A 1 164 ? -17.383 26.427 -3.511 1.00 86.62 164 LYS A C 1
ATOM 1305 O O . LYS A 1 164 ? -17.143 27.250 -2.636 1.00 86.62 164 LYS A O 1
ATOM 1310 N N . THR A 1 165 ? -16.868 25.209 -3.502 1.00 81.75 165 THR A N 1
ATOM 1311 C CA . THR A 1 165 ? -15.891 24.707 -2.524 1.00 81.75 165 THR A CA 1
ATOM 1312 C C . THR A 1 165 ? -14.996 23.711 -3.236 1.00 81.75 165 THR A C 1
ATOM 1314 O O . THR A 1 165 ? -15.446 23.065 -4.170 1.00 81.75 165 THR A O 1
ATOM 1317 N N . GLU A 1 166 ? -13.747 23.573 -2.821 1.00 77.88 166 GLU A N 1
ATOM 1318 C CA . GLU A 1 166 ? -12.872 22.511 -3.310 1.00 77.88 166 GLU A CA 1
ATOM 1319 C C . GLU A 1 166 ? -12.583 21.580 -2.140 1.00 77.88 166 GLU A C 1
ATOM 1321 O O . GLU A 1 166 ? -11.686 21.818 -1.338 1.00 77.88 166 GLU A O 1
ATOM 1326 N N . SER A 1 167 ? -13.419 20.551 -1.998 1.00 73.38 167 SER A N 1
ATOM 1327 C CA . SER A 1 167 ? -13.313 19.568 -0.920 1.00 73.38 167 SER A CA 1
ATOM 1328 C C . SER A 1 167 ? -13.099 18.176 -1.499 1.00 73.38 167 SER A C 1
ATOM 1330 O O . SER A 1 167 ? -13.750 17.781 -2.465 1.00 73.38 167 SER A O 1
ATOM 1332 N N . VAL A 1 168 ? -12.196 17.408 -0.899 1.00 73.56 168 VAL A N 1
ATOM 1333 C CA . VAL A 1 168 ? -11.881 16.042 -1.324 1.00 73.56 168 VAL A CA 1
ATOM 1334 C C . VAL A 1 168 ? -12.376 15.077 -0.258 1.00 73.56 168 VAL A C 1
ATOM 1336 O O . VAL A 1 168 ? -11.990 15.185 0.901 1.00 73.56 168 VAL A O 1
ATOM 1339 N N . VAL A 1 169 ? -13.226 14.127 -0.646 1.00 71.69 169 VAL A N 1
ATOM 1340 C CA . VAL A 1 169 ? -13.794 13.138 0.278 1.00 71.69 169 VAL A CA 1
ATOM 1341 C C . VAL A 1 169 ? -13.237 11.766 -0.031 1.00 71.69 169 VAL A C 1
ATOM 1343 O O . VAL A 1 169 ? -13.383 11.267 -1.146 1.00 71.69 169 VAL A O 1
ATOM 1346 N N . SER A 1 170 ? -12.610 11.150 0.968 1.00 62.12 170 SER A N 1
ATOM 1347 C CA . SER A 1 170 ? -12.023 9.818 0.891 1.00 62.12 170 SER A CA 1
ATOM 1348 C C . SER A 1 170 ? -12.834 8.817 1.718 1.00 62.12 170 SER A C 1
ATOM 1350 O O . SER A 1 170 ? -13.112 9.017 2.895 1.00 62.12 170 SER A O 1
ATOM 1352 N N . GLY A 1 171 ? -13.231 7.713 1.090 1.00 54.69 171 GLY A N 1
ATOM 1353 C CA . GLY A 1 171 ? -13.821 6.568 1.783 1.00 54.69 171 GLY A CA 1
ATOM 1354 C C . GLY A 1 171 ? -12.753 5.585 2.272 1.00 54.69 171 GLY A C 1
ATOM 1355 O O . GLY A 1 171 ? -11.666 5.509 1.700 1.00 54.69 171 GLY A O 1
ATOM 1356 N N . LEU A 1 172 ? -13.099 4.742 3.254 1.00 42.22 172 LEU A N 1
ATOM 1357 C CA . LEU A 1 172 ? -12.238 3.682 3.824 1.00 42.22 172 LEU A CA 1
ATOM 1358 C C . LEU A 1 172 ? -11.669 2.684 2.786 1.00 42.22 172 LEU A C 1
ATOM 1360 O O . LEU A 1 172 ? -10.704 1.979 3.065 1.00 42.22 172 LEU A O 1
ATOM 1364 N N . ASN A 1 173 ? -12.237 2.640 1.576 1.00 41.66 173 ASN A N 1
ATOM 1365 C CA . ASN A 1 173 ? -11.768 1.823 0.450 1.00 41.66 173 ASN A CA 1
ATOM 1366 C C . ASN A 1 173 ? -10.820 2.575 -0.510 1.00 41.66 173 ASN A C 1
ATOM 1368 O O . ASN A 1 173 ? -10.648 2.144 -1.651 1.00 41.66 173 ASN A O 1
ATOM 1372 N N . ASN A 1 174 ? -10.242 3.707 -0.088 1.00 42.44 174 ASN A N 1
ATOM 1373 C CA . ASN A 1 174 ? -9.464 4.636 -0.922 1.00 42.44 174 ASN A CA 1
ATOM 1374 C C . ASN A 1 174 ? -10.247 5.208 -2.124 1.00 42.44 174 ASN A C 1
ATOM 1376 O O . ASN A 1 174 ? -9.654 5.651 -3.107 1.00 42.44 174 ASN A O 1
ATOM 1380 N N . THR A 1 175 ? -11.582 5.211 -2.079 1.00 48.31 175 THR A N 1
ATOM 1381 C CA . THR A 1 175 ? -12.403 5.901 -3.083 1.00 48.31 175 THR A CA 1
ATOM 1382 C C . THR A 1 175 ? -12.396 7.389 -2.778 1.00 48.31 175 THR A C 1
ATOM 1384 O O . THR A 1 175 ? -12.931 7.796 -1.749 1.00 48.31 175 THR A O 1
ATOM 1387 N N . VAL A 1 176 ? -11.795 8.183 -3.659 1.00 58.38 176 VAL A N 1
ATOM 1388 C CA . VAL A 1 176 ? -11.706 9.638 -3.518 1.00 58.38 176 VAL A CA 1
ATOM 1389 C C . VAL A 1 176 ? -12.683 10.295 -4.487 1.00 58.38 176 VAL A C 1
ATOM 1391 O O . VAL A 1 176 ? -12.675 9.983 -5.676 1.00 58.38 176 VAL A O 1
ATOM 1394 N N . SER A 1 177 ? -13.545 11.171 -3.980 1.00 67.00 177 SER A N 1
ATOM 1395 C CA . SER A 1 177 ? -14.479 11.970 -4.776 1.00 67.00 177 SER A CA 1
ATOM 1396 C C . SER A 1 177 ? -14.231 13.451 -4.523 1.00 67.00 177 SER A C 1
ATOM 1398 O O . SER A 1 177 ? -14.257 13.900 -3.377 1.00 67.00 177 SER A O 1
ATOM 1400 N N . ASN A 1 178 ? -14.003 14.202 -5.599 1.00 74.94 178 ASN A N 1
ATOM 14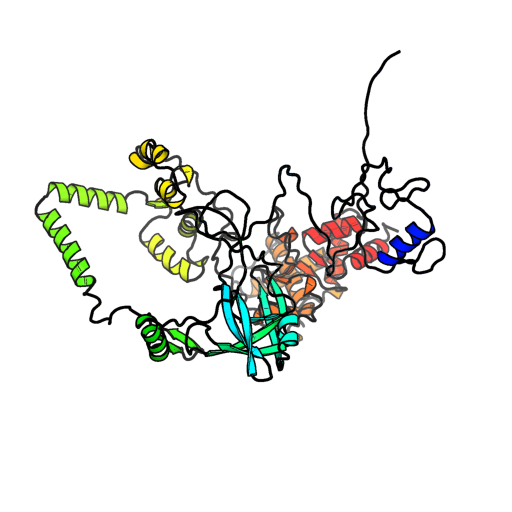01 C CA . ASN A 1 178 ? -13.868 15.653 -5.532 1.00 74.94 178 ASN A CA 1
ATOM 1402 C C . ASN A 1 178 ? -15.257 16.283 -5.519 1.00 74.94 178 ASN A C 1
ATOM 1404 O O . ASN A 1 178 ? -16.088 16.000 -6.386 1.00 74.94 178 ASN A O 1
ATOM 1408 N N . ILE A 1 179 ? -15.495 17.136 -4.534 1.00 79.50 179 ILE A N 1
ATOM 1409 C CA . ILE A 1 179 ? -16.751 17.837 -4.340 1.00 79.50 179 ILE A CA 1
ATOM 1410 C C . ILE A 1 179 ? -16.503 19.324 -4.539 1.00 79.50 179 ILE A C 1
ATOM 1412 O O . ILE A 1 179 ? -15.768 19.957 -3.784 1.00 79.50 179 ILE A O 1
ATOM 1416 N N . ASN A 1 180 ? -17.166 19.861 -5.561 1.00 82.38 180 ASN A N 1
ATOM 1417 C CA . ASN A 1 180 ? -16.975 21.238 -6.015 1.00 82.38 180 ASN A CA 1
ATOM 1418 C C . ASN A 1 180 ? -17.996 22.223 -5.413 1.00 82.38 180 ASN A C 1
ATOM 1420 O O . ASN A 1 180 ? -17.922 23.434 -5.633 1.00 82.38 180 ASN A O 1
ATOM 1424 N N . PHE A 1 181 ? -18.997 21.701 -4.700 1.00 84.38 181 PHE A N 1
ATOM 1425 C CA . PHE A 1 181 ? -20.122 22.479 -4.200 1.00 84.38 181 PHE A CA 1
ATOM 1426 C C . PHE A 1 181 ? -20.517 22.037 -2.795 1.00 84.38 181 PHE A C 1
ATOM 1428 O O . PHE A 1 181 ? -20.514 20.853 -2.463 1.00 84.38 181 PHE A O 1
ATOM 1435 N N . SER A 1 182 ? -20.879 23.012 -1.974 1.00 89.62 182 SER A N 1
ATOM 1436 C CA . SER A 1 182 ? -21.429 22.817 -0.639 1.00 89.62 182 SER A CA 1
ATOM 1437 C C . SER A 1 182 ? -22.651 23.696 -0.477 1.00 89.62 182 SER A C 1
ATOM 1439 O O . SER A 1 182 ? -22.898 24.602 -1.274 1.00 89.62 182 SER A O 1
ATOM 1441 N N . VAL A 1 183 ? -23.446 23.402 0.532 1.00 90.81 183 VAL A N 1
ATOM 1442 C CA . VAL A 1 183 ? -24.664 24.133 0.839 1.00 90.81 183 VAL A CA 1
ATOM 1443 C C . VAL A 1 183 ? -24.836 24.167 2.345 1.00 90.81 183 VAL A C 1
ATOM 1445 O O . VAL A 1 183 ? -24.620 23.158 3.017 1.00 90.81 183 VAL A O 1
ATOM 1448 N N . ASP A 1 184 ? -25.207 25.330 2.867 1.00 89.81 184 ASP A N 1
ATOM 1449 C CA . ASP A 1 184 ? -25.616 25.455 4.258 1.00 89.81 184 ASP A CA 1
ATOM 1450 C C . ASP A 1 184 ? -27.092 25.129 4.375 1.00 89.81 184 ASP A C 1
ATOM 1452 O O . ASP A 1 184 ? -27.937 25.656 3.650 1.00 89.81 184 ASP A O 1
ATOM 1456 N N . VAL A 1 185 ? -27.388 24.223 5.291 1.00 86.81 185 VAL A N 1
ATOM 1457 C CA . VAL A 1 185 ? -28.710 23.661 5.476 1.00 86.81 185 VAL A CA 1
ATOM 1458 C C . VAL A 1 185 ? -29.127 23.881 6.911 1.00 86.81 185 VAL A C 1
ATOM 1460 O O . VAL A 1 185 ? -28.503 23.344 7.823 1.00 86.81 185 VAL A O 1
ATOM 1463 N N . LYS A 1 186 ? -30.221 24.611 7.125 1.00 87.19 186 LYS A N 1
ATOM 1464 C CA . LYS A 1 186 ? -30.809 24.732 8.456 1.00 87.19 186 LYS A CA 1
ATOM 1465 C C . LYS A 1 186 ? -31.768 23.573 8.709 1.00 87.19 186 LYS A C 1
ATOM 1467 O O . LYS A 1 186 ? -32.795 23.450 8.036 1.00 87.19 186 LYS A O 1
ATOM 1472 N N . ILE A 1 187 ? -31.432 22.739 9.686 1.00 87.88 187 ILE A N 1
ATOM 1473 C CA . ILE A 1 187 ? -32.297 21.671 10.181 1.00 87.88 187 ILE A CA 1
ATOM 1474 C C . ILE A 1 187 ? -32.865 22.037 11.550 1.00 87.88 187 ILE A C 1
ATOM 1476 O O . ILE A 1 187 ? -32.218 22.699 12.356 1.00 87.88 187 ILE A O 1
ATOM 1480 N N . HIS A 1 188 ? -34.082 21.584 11.804 1.00 83.12 188 HIS A N 1
ATOM 1481 C CA . HIS A 1 188 ? -34.798 21.725 13.059 1.00 83.12 188 HIS A CA 1
ATOM 1482 C C . HIS A 1 188 ? -35.139 20.329 13.561 1.00 83.12 188 HIS A C 1
ATOM 1484 O O . HIS A 1 188 ? -35.549 19.442 12.798 1.00 83.12 188 HIS A O 1
ATOM 1490 N N . SER A 1 189 ? -34.956 20.137 14.860 1.00 79.81 189 SER A N 1
ATOM 1491 C CA . SER A 1 189 ? -35.478 18.980 15.558 1.00 79.81 189 SER A CA 1
ATOM 1492 C C . SER A 1 189 ? -36.989 18.952 15.376 1.00 79.81 189 SER A C 1
ATOM 1494 O O . SER A 1 189 ? -37.671 19.967 15.482 1.00 79.81 189 SER A O 1
ATOM 1496 N N . ARG A 1 190 ? -37.529 17.767 15.100 1.00 79.56 190 ARG A N 1
ATOM 1497 C CA . ARG A 1 190 ? -38.983 17.565 15.146 1.00 79.56 190 ARG A CA 1
ATOM 1498 C C . ARG A 1 190 ? -39.501 17.562 16.573 1.00 79.56 190 ARG A C 1
ATOM 1500 O O . ARG A 1 190 ? -40.704 17.629 16.779 1.00 79.56 190 ARG A O 1
ATOM 1507 N N . ILE A 1 191 ? -38.573 17.403 17.517 1.00 66.81 191 ILE A N 1
ATOM 1508 C CA . ILE A 1 191 ? -38.871 17.032 18.877 1.00 66.81 191 ILE A CA 1
ATOM 1509 C C . ILE A 1 191 ? -38.662 18.201 19.829 1.00 66.81 191 ILE A C 1
ATOM 1511 O O . ILE A 1 191 ? -39.334 18.286 20.828 1.00 66.81 191 ILE A O 1
ATOM 1515 N N . ASN A 1 192 ? -37.841 19.189 19.544 1.00 73.38 192 ASN A N 1
ATOM 1516 C CA . ASN A 1 192 ? -37.704 20.347 20.428 1.00 73.38 192 ASN A CA 1
ATOM 1517 C C . ASN A 1 192 ? -37.307 21.574 19.620 1.00 73.38 192 ASN A C 1
ATOM 1519 O O . ASN A 1 192 ? -37.148 21.496 18.406 1.00 73.38 192 ASN A O 1
ATOM 1523 N N . ALA A 1 193 ? -37.135 22.709 20.293 1.00 77.38 193 ALA A N 1
ATOM 1524 C CA . ALA A 1 193 ? -36.749 23.962 19.652 1.00 77.38 193 ALA A CA 1
ATOM 1525 C C . ALA A 1 193 ? -35.318 23.951 19.069 1.00 77.38 193 ALA A C 1
ATOM 1527 O O . ALA A 1 193 ? -34.880 24.953 18.506 1.00 77.38 193 ALA A O 1
ATOM 1528 N N . PHE A 1 194 ? -34.576 22.842 19.192 1.00 77.38 194 PHE A N 1
ATOM 1529 C CA . PHE A 1 194 ? -33.225 22.736 18.659 1.00 77.38 194 PHE A CA 1
ATOM 1530 C C . PHE A 1 194 ? -33.223 22.939 17.142 1.00 77.38 194 PHE A C 1
ATOM 1532 O O . PHE A 1 194 ? -33.928 22.253 16.397 1.00 77.38 194 PHE A O 1
ATOM 1539 N N . SER A 1 195 ? -32.373 23.848 16.678 1.00 84.12 195 SER A N 1
ATOM 1540 C CA . SER A 1 195 ? -32.085 24.039 15.264 1.00 84.12 195 SER A CA 1
ATOM 1541 C C . SER A 1 195 ? -30.595 24.249 15.074 1.00 84.12 195 SER A C 1
ATOM 1543 O O . SER A 1 195 ? -29.929 24.828 15.928 1.00 84.12 195 SER A O 1
ATOM 1545 N N . THR A 1 196 ? -30.065 23.765 13.961 1.00 85.19 196 THR A N 1
ATOM 1546 C CA . THR A 1 196 ? -28.657 23.945 13.624 1.00 85.19 196 THR A CA 1
ATOM 1547 C C . THR A 1 196 ? -28.488 24.114 12.125 1.00 85.19 196 THR A C 1
ATOM 1549 O O . THR A 1 196 ? -29.276 23.592 11.331 1.00 85.19 196 THR A O 1
ATOM 1552 N N . THR A 1 197 ? -27.462 24.863 11.740 1.00 86.25 197 THR A N 1
ATOM 1553 C CA . THR A 1 197 ? -27.073 25.043 10.346 1.00 86.25 197 THR A CA 1
ATOM 1554 C C . THR A 1 197 ? -25.877 24.148 10.064 1.00 86.25 197 THR A C 1
ATOM 1556 O O . THR A 1 197 ? -24.808 24.316 10.644 1.00 86.25 197 THR A O 1
ATOM 1559 N N . LEU A 1 198 ? -26.064 23.183 9.170 1.00 87.50 198 LEU A N 1
ATOM 1560 C CA . LEU A 1 198 ? -25.038 22.242 8.754 1.00 87.50 198 LEU A CA 1
ATOM 1561 C C . LEU A 1 198 ? -24.475 22.653 7.401 1.00 87.50 198 LEU A C 1
ATOM 1563 O O . LEU A 1 198 ? -25.217 22.819 6.435 1.00 87.50 198 LEU A O 1
ATOM 1567 N N . SER A 1 199 ? -23.152 22.727 7.316 1.00 87.25 199 SER A N 1
ATOM 1568 C CA . SER A 1 199 ? -22.456 22.800 6.036 1.00 87.25 199 SER A CA 1
ATOM 1569 C C . SER A 1 199 ? -22.369 21.398 5.431 1.00 87.25 199 SER A C 1
ATOM 1571 O O . SER A 1 199 ? -21.627 20.549 5.933 1.00 87.25 199 SER A O 1
ATOM 1573 N N . CYS A 1 200 ? -23.098 21.167 4.342 1.00 86.50 200 CYS A N 1
ATOM 1574 C CA . CYS A 1 200 ? -23.174 19.886 3.648 1.00 86.50 200 CYS A CA 1
ATOM 1575 C C . CYS A 1 200 ? -22.432 19.930 2.309 1.00 86.50 200 CYS A C 1
ATOM 1577 O O . CYS A 1 200 ? -22.624 20.839 1.502 1.00 86.50 200 CYS A O 1
ATOM 1579 N N . LEU A 1 201 ? -21.622 18.910 2.042 1.00 86.19 201 LEU A N 1
ATOM 1580 C CA . LEU A 1 201 ? -20.970 18.682 0.758 1.00 86.19 201 LEU A CA 1
ATOM 1581 C C . LEU A 1 201 ? -21.960 18.044 -0.232 1.00 86.19 201 LEU A C 1
ATOM 1583 O O . LEU A 1 201 ? -22.687 17.106 0.108 1.00 86.19 201 LEU A O 1
ATOM 1587 N N . LEU A 1 202 ? -22.006 18.566 -1.459 1.00 84.12 202 LEU A N 1
ATOM 1588 C CA . LEU A 1 202 ? -22.986 18.175 -2.470 1.00 84.12 202 LEU A CA 1
ATOM 1589 C C . LEU A 1 202 ? -22.518 16.946 -3.265 1.00 84.12 202 LEU A C 1
ATOM 1591 O O . LEU A 1 202 ? -21.539 17.019 -4.007 1.00 84.12 202 LEU A O 1
ATOM 1595 N N . ILE A 1 203 ? -23.254 15.837 -3.170 1.00 82.50 203 ILE A N 1
ATOM 1596 C CA . ILE A 1 203 ? -22.925 14.568 -3.847 1.00 82.50 203 ILE A CA 1
ATOM 1597 C C . ILE A 1 203 ? -24.086 14.041 -4.692 1.00 82.50 203 ILE A C 1
ATOM 1599 O O . ILE A 1 203 ? -25.232 14.410 -4.476 1.00 82.50 203 ILE A O 1
ATOM 1603 N N . ASP A 1 204 ? -23.825 13.170 -5.670 1.00 73.19 204 ASP A N 1
ATOM 1604 C CA . ASP A 1 204 ? -24.889 12.650 -6.549 1.00 73.19 204 ASP A CA 1
ATOM 1605 C C . ASP A 1 204 ? -25.871 11.741 -5.800 1.00 73.19 204 ASP A C 1
ATOM 1607 O O . ASP A 1 204 ? -27.086 11.853 -5.962 1.00 73.19 204 ASP A O 1
ATOM 1611 N N . LYS A 1 205 ? -25.351 10.854 -4.947 1.00 70.00 205 LYS A N 1
ATOM 1612 C CA . LYS A 1 205 ? -26.145 9.870 -4.208 1.00 70.00 205 LYS A CA 1
ATOM 1613 C C . LYS A 1 205 ? -25.481 9.551 -2.868 1.00 70.00 205 LYS A C 1
ATOM 1615 O O . LYS A 1 205 ? -24.293 9.254 -2.845 1.00 70.00 205 LYS A O 1
ATOM 1620 N N . ILE A 1 206 ? -26.246 9.604 -1.773 1.00 67.75 206 ILE A N 1
ATOM 1621 C CA . ILE A 1 206 ? -25.744 9.322 -0.412 1.00 67.75 206 ILE A CA 1
ATOM 1622 C C . ILE A 1 206 ? -25.687 7.807 -0.160 1.00 67.75 206 ILE A C 1
ATOM 1624 O O . ILE A 1 206 ? -24.681 7.288 0.309 1.00 67.75 206 ILE A O 1
ATOM 1628 N N . THR A 1 207 ? -26.743 7.074 -0.518 1.00 62.22 207 THR A N 1
ATOM 1629 C CA . THR A 1 207 ? -26.840 5.613 -0.353 1.00 62.22 207 THR A CA 1
ATOM 1630 C C . THR A 1 207 ? -27.563 4.968 -1.532 1.00 62.22 207 THR A C 1
ATOM 1632 O O . THR A 1 207 ? -28.283 5.633 -2.277 1.00 62.22 207 THR A O 1
ATOM 1635 N N . THR A 1 208 ? -27.392 3.655 -1.731 1.00 54.56 208 THR A N 1
ATOM 1636 C CA . THR A 1 208 ? -28.275 2.856 -2.605 1.00 54.56 208 THR A CA 1
ATOM 1637 C C . THR A 1 208 ? -29.712 2.867 -2.074 1.00 54.56 208 THR A C 1
ATOM 1639 O O . THR A 1 208 ? -29.934 3.310 -0.954 1.00 54.56 208 THR A O 1
ATOM 1642 N N . ASN A 1 209 ? -30.694 2.374 -2.843 1.00 48.94 209 ASN A N 1
ATOM 1643 C CA . ASN A 1 209 ? -32.080 2.305 -2.361 1.00 48.94 209 ASN A CA 1
ATOM 1644 C C . ASN A 1 209 ? -32.126 1.568 -1.019 1.00 48.94 209 ASN A C 1
ATOM 1646 O O . ASN A 1 209 ? -31.889 0.362 -0.964 1.00 48.94 209 ASN A O 1
ATOM 1650 N N . ILE A 1 210 ? -32.395 2.312 0.051 1.00 46.19 210 ILE A N 1
ATOM 1651 C CA . ILE A 1 210 ? -32.617 1.742 1.370 1.00 46.19 210 ILE A CA 1
ATOM 1652 C C . ILE A 1 210 ? -34.041 1.192 1.327 1.00 46.19 210 ILE A C 1
ATOM 1654 O O . ILE A 1 210 ? -34.960 1.962 1.031 1.00 46.19 210 ILE A O 1
ATOM 1658 N N . PRO A 1 211 ? -34.261 -0.109 1.570 1.00 41.31 211 PRO A N 1
ATOM 1659 C CA . PRO A 1 211 ? -35.616 -0.602 1.725 1.00 41.31 211 PRO A CA 1
ATOM 1660 C C . PRO A 1 211 ? -36.258 0.160 2.890 1.00 41.31 211 PRO A C 1
ATOM 1662 O O . PRO A 1 211 ? -35.783 0.090 4.022 1.00 41.31 211 PRO A O 1
ATOM 1665 N N . CYS A 1 212 ? -37.332 0.906 2.622 1.00 39.38 212 CYS A N 1
ATOM 1666 C CA . CYS A 1 212 ? -38.205 1.445 3.663 1.00 39.38 212 CYS A CA 1
ATOM 1667 C C . CYS A 1 212 ? -39.031 0.297 4.251 1.00 39.38 212 CYS A C 1
ATOM 1669 O O . CYS A 1 212 ? -40.249 0.255 4.111 1.00 39.38 212 CYS A O 1
ATOM 1671 N N . LEU A 1 213 ? -38.357 -0.677 4.860 1.00 37.62 213 LEU A N 1
ATOM 1672 C CA . LEU A 1 213 ? -39.026 -1.687 5.651 1.00 37.62 213 LEU A CA 1
ATOM 1673 C C . LEU A 1 213 ? -39.294 -1.056 7.016 1.00 37.62 213 LEU A C 1
ATOM 1675 O O . LEU A 1 213 ? -38.374 -0.828 7.802 1.00 37.62 213 LEU A O 1
ATOM 1679 N N . VAL A 1 214 ? -40.553 -0.717 7.281 1.00 36.78 214 VAL A N 1
ATOM 1680 C CA . VAL A 1 214 ? -40.987 -0.428 8.647 1.00 36.78 214 VAL A CA 1
ATOM 1681 C C . VAL A 1 214 ? -40.958 -1.766 9.380 1.00 36.78 214 VAL A C 1
ATOM 1683 O O . VAL A 1 214 ? -41.830 -2.606 9.178 1.00 36.78 214 VAL A O 1
ATOM 1686 N N . LEU A 1 215 ? -39.916 -2.000 10.178 1.00 31.56 215 LEU A N 1
ATOM 1687 C CA . LEU A 1 215 ? -39.903 -3.111 11.123 1.00 31.56 215 LEU A CA 1
ATOM 1688 C C . LEU A 1 215 ? -40.874 -2.761 12.249 1.00 31.56 215 LEU A C 1
ATOM 1690 O O . LEU A 1 215 ? -40.538 -2.016 13.168 1.00 31.56 215 LEU A O 1
ATOM 1694 N N . ILE A 1 216 ? -42.099 -3.268 12.138 1.00 31.34 216 ILE A N 1
ATOM 1695 C CA . ILE A 1 216 ? -43.076 -3.234 13.221 1.00 31.34 216 ILE A CA 1
ATOM 1696 C C . ILE A 1 216 ? -42.643 -4.296 14.236 1.00 31.34 216 ILE A C 1
ATOM 1698 O O . ILE A 1 216 ? -42.875 -5.491 14.058 1.00 31.34 216 ILE A O 1
ATOM 1702 N N . LEU A 1 217 ? -41.949 -3.851 15.283 1.00 32.88 217 LEU A N 1
ATOM 1703 C CA . LEU A 1 217 ? -41.646 -4.645 16.472 1.00 32.88 217 LEU A CA 1
ATOM 1704 C C . LEU A 1 217 ? -42.903 -4.740 17.341 1.00 32.88 217 LEU A C 1
ATOM 1706 O O . LEU A 1 217 ? -43.003 -4.056 18.353 1.00 32.88 217 LEU A O 1
ATOM 1710 N N . SER A 1 218 ? -43.876 -5.567 16.978 1.00 28.34 218 SER A N 1
ATOM 1711 C CA . SER A 1 218 ? -44.939 -5.897 17.933 1.00 28.34 218 SER A CA 1
ATOM 1712 C C . SER A 1 218 ? -45.533 -7.269 17.653 1.00 28.34 218 SER A C 1
ATOM 1714 O O . SER A 1 218 ? -46.553 -7.424 16.988 1.00 28.34 218 SER A O 1
ATOM 1716 N N . GLY A 1 219 ? -44.818 -8.260 18.184 1.00 28.69 219 GLY A N 1
ATOM 1717 C CA . GLY A 1 219 ? -45.286 -9.606 18.507 1.00 28.69 219 GLY A CA 1
ATOM 1718 C C . GLY A 1 219 ? -44.999 -9.976 19.969 1.00 28.69 219 GLY A C 1
ATOM 1719 O O . GLY A 1 219 ? -44.984 -11.154 20.303 1.00 28.69 219 GLY A O 1
ATOM 1720 N N . ILE A 1 220 ? -44.790 -8.980 20.843 1.00 28.56 220 ILE A N 1
ATOM 1721 C CA . ILE A 1 220 ? -45.325 -9.035 22.206 1.00 28.56 220 ILE A CA 1
ATOM 1722 C C . ILE A 1 220 ? -46.731 -8.417 22.081 1.00 28.56 220 ILE A C 1
ATOM 1724 O O . ILE A 1 220 ? -46.860 -7.207 21.950 1.00 28.56 220 ILE A O 1
ATOM 1728 N N . PHE A 1 221 ? -47.736 -9.300 22.049 1.00 24.66 221 PHE A N 1
ATOM 1729 C CA . PHE A 1 221 ? -49.197 -9.107 22.141 1.00 24.66 221 PHE A CA 1
ATOM 1730 C C . PHE A 1 221 ? -50.047 -8.575 20.945 1.00 24.66 221 PHE A C 1
ATOM 1732 O O . PHE A 1 221 ? -49.960 -7.428 20.531 1.00 24.66 221 PHE A O 1
ATOM 1739 N N . TYR A 1 222 ? -50.951 -9.486 20.525 1.00 24.20 222 TYR A N 1
ATOM 1740 C CA . TYR A 1 222 ? -52.332 -9.420 19.987 1.00 24.20 222 TYR A CA 1
ATOM 1741 C C . TYR A 1 222 ? -52.708 -8.817 18.608 1.00 24.20 222 TYR A C 1
ATOM 1743 O O . TYR A 1 222 ? -52.759 -7.615 18.398 1.00 24.20 222 TYR A O 1
ATOM 1751 N N . ALA A 1 223 ? -53.129 -9.754 17.740 1.00 23.70 223 ALA A N 1
ATOM 1752 C CA . ALA A 1 223 ? -54.389 -9.841 16.981 1.00 23.70 223 ALA A CA 1
ATOM 1753 C C . ALA A 1 223 ? -54.838 -8.733 15.991 1.00 23.70 223 ALA A C 1
ATOM 1755 O O . ALA A 1 223 ? -55.285 -7.658 16.361 1.00 23.70 223 ALA A O 1
ATOM 1756 N N . SER A 1 224 ? -54.922 -9.174 14.727 1.00 22.81 224 SER A N 1
ATOM 1757 C CA . SER A 1 224 ? -56.013 -8.935 13.764 1.00 22.81 224 SER A CA 1
ATOM 1758 C C . SER A 1 224 ? -56.190 -7.557 13.095 1.00 22.81 224 SER A C 1
ATOM 1760 O O . SER A 1 224 ? -56.933 -6.705 13.553 1.00 22.81 224 SER A O 1
ATOM 1762 N N . VAL A 1 225 ? -55.677 -7.506 11.855 1.00 25.38 225 VAL A N 1
ATOM 1763 C CA . VAL A 1 225 ? -56.279 -6.909 10.638 1.00 25.38 225 VAL A CA 1
ATOM 1764 C C . VAL A 1 225 ? -56.337 -5.370 10.488 1.00 25.38 225 VAL A C 1
ATOM 1766 O O . VAL A 1 225 ? -56.898 -4.644 11.293 1.00 25.38 225 VAL A O 1
ATOM 1769 N N . LYS A 1 226 ? -55.888 -4.950 9.287 1.00 23.09 226 LYS A N 1
ATOM 1770 C CA . LYS A 1 226 ? -56.045 -3.666 8.564 1.00 23.09 226 LYS A CA 1
ATOM 1771 C C . LYS A 1 226 ? -55.096 -2.511 8.918 1.00 23.09 226 LYS A C 1
ATOM 1773 O O . LYS A 1 226 ? -55.335 -1.682 9.784 1.00 23.09 226 LYS A O 1
ATOM 1778 N N . LEU A 1 227 ? -54.067 -2.404 8.073 1.00 25.34 227 LEU A N 1
ATOM 1779 C CA . LEU A 1 227 ? -53.366 -1.164 7.748 1.00 25.34 227 LEU A CA 1
ATOM 1780 C C . LEU A 1 227 ? -54.358 -0.108 7.237 1.00 25.34 227 LEU A C 1
ATOM 1782 O O . LEU A 1 227 ? -54.915 -0.278 6.155 1.00 25.34 227 LEU A O 1
ATOM 1786 N N . ASN A 1 228 ? -54.477 0.998 7.968 1.00 23.48 228 ASN A N 1
ATOM 1787 C CA . ASN A 1 228 ? -54.840 2.299 7.419 1.00 23.48 228 ASN A CA 1
ATOM 1788 C C . ASN A 1 228 ? -53.704 3.281 7.727 1.00 23.48 228 ASN A C 1
ATOM 1790 O O . ASN A 1 228 ? -53.245 3.404 8.860 1.00 23.48 228 ASN A O 1
ATOM 1794 N N . TRP A 1 229 ? -53.213 3.923 6.672 1.00 38.66 229 TRP A N 1
ATOM 1795 C CA . TRP A 1 229 ? -52.252 5.014 6.728 1.00 38.66 229 TRP A CA 1
ATOM 1796 C C . TRP A 1 229 ? -52.980 6.291 7.133 1.00 38.66 229 TRP A C 1
ATOM 1798 O O . TRP A 1 229 ? -53.875 6.678 6.396 1.00 38.66 229 TRP A O 1
ATOM 1808 N N . GLU A 1 230 ? -52.555 6.988 8.194 1.00 26.98 230 GLU A N 1
ATOM 1809 C CA . GLU A 1 230 ? -52.777 8.437 8.310 1.00 26.98 230 GLU A CA 1
ATOM 1810 C C . GLU A 1 230 ? -51.868 9.122 9.359 1.00 26.98 230 GLU A C 1
ATOM 1812 O O . GLU A 1 230 ? -51.748 8.683 10.496 1.00 26.98 230 GLU A O 1
ATOM 1817 N N . LYS A 1 231 ? -51.189 10.184 8.890 1.00 32.41 231 LYS A N 1
ATOM 1818 C CA . LYS A 1 231 ? -50.586 11.363 9.560 1.00 32.41 231 LYS A CA 1
ATOM 1819 C C . LYS A 1 231 ? -50.085 11.239 11.021 1.00 32.41 231 LYS A C 1
ATOM 1821 O O . LYS A 1 231 ? -50.874 11.249 11.953 1.00 32.41 231 LYS A O 1
ATOM 1826 N N . CYS A 1 232 ? -48.766 11.365 11.232 1.00 23.47 232 CYS A N 1
ATOM 1827 C CA . CYS A 1 232 ? -48.191 11.707 12.549 1.00 23.47 232 CYS A CA 1
ATOM 1828 C C . CYS A 1 232 ? -47.597 13.128 12.574 1.00 23.47 232 CYS A C 1
ATOM 1830 O O . CYS A 1 232 ? -46.508 13.369 12.037 1.00 23.47 232 CYS A O 1
ATOM 1832 N N . THR A 1 233 ? -48.313 14.031 13.243 1.00 34.16 233 THR A N 1
ATOM 1833 C CA . THR A 1 233 ? -47.861 15.313 13.809 1.00 34.16 233 THR A CA 1
ATOM 1834 C C . THR A 1 233 ? -47.092 15.113 15.128 1.00 34.16 233 THR A C 1
ATOM 1836 O O . THR A 1 233 ? -47.338 14.150 15.845 1.00 34.16 233 THR A O 1
ATOM 1839 N N . ASP A 1 234 ? -46.135 16.015 15.370 1.00 39.84 234 ASP A N 1
ATOM 1840 C CA . ASP A 1 234 ? -45.531 16.512 16.626 1.00 39.84 234 ASP A CA 1
ATOM 1841 C C . ASP A 1 234 ? -45.386 15.639 17.888 1.00 39.84 234 ASP A C 1
ATOM 1843 O O . ASP A 1 234 ? -46.352 15.254 18.531 1.00 39.84 234 ASP A O 1
ATOM 1847 N N . ILE A 1 235 ? -44.132 15.501 18.332 1.00 31.73 235 ILE A N 1
ATOM 1848 C CA . ILE A 1 235 ? -43.643 15.328 19.721 1.00 31.73 235 ILE A CA 1
ATOM 1849 C C . ILE A 1 235 ? -42.237 15.934 19.636 1.00 31.73 235 ILE A C 1
ATOM 1851 O O . ILE A 1 235 ? -41.578 15.541 18.676 1.00 31.73 235 ILE A O 1
ATOM 1855 N N . THR A 1 236 ? -41.682 16.858 20.449 1.00 36.28 236 THR A N 1
ATOM 1856 C CA . THR A 1 236 ? -41.817 17.215 21.874 1.00 36.28 236 THR A CA 1
ATOM 1857 C C . THR A 1 236 ? -40.813 16.505 22.856 1.00 36.28 236 THR A C 1
ATOM 1859 O O . THR A 1 236 ? -41.297 15.808 23.732 1.00 36.28 236 THR A O 1
ATOM 1862 N N . LYS A 1 237 ? -39.457 16.547 22.766 1.00 43.44 237 LYS A N 1
ATOM 1863 C CA . LYS A 1 237 ? -38.476 15.913 23.685 1.00 43.44 237 LYS A CA 1
ATOM 1864 C C . LYS A 1 237 ? -37.647 16.978 24.385 1.00 43.44 237 LYS A C 1
ATOM 1866 O O . LYS A 1 237 ? -36.709 17.538 23.814 1.00 43.44 237 LYS A O 1
ATOM 1871 N N . ASN A 1 238 ? -37.957 17.164 25.657 1.00 44.50 238 ASN A N 1
ATOM 1872 C CA . ASN A 1 238 ? -37.067 17.764 26.638 1.00 44.50 238 ASN A CA 1
ATOM 1873 C C . ASN A 1 238 ? -35.723 17.017 26.651 1.00 44.50 238 ASN A C 1
ATOM 1875 O O . ASN A 1 238 ? -35.703 15.796 26.826 1.00 44.50 238 ASN A O 1
ATOM 1879 N N . LEU A 1 239 ? -34.623 17.746 26.428 1.00 47.91 239 LEU A N 1
ATOM 1880 C CA . LEU A 1 239 ? -33.267 17.237 26.646 1.00 47.91 239 LEU A CA 1
ATOM 1881 C C . LEU A 1 239 ? -33.062 17.021 28.146 1.00 47.91 239 LEU A C 1
ATOM 1883 O O . LEU A 1 239 ? -33.553 17.785 28.979 1.00 47.91 239 LEU A O 1
ATOM 1887 N N . SER A 1 240 ? -32.358 15.953 28.486 1.00 52.28 240 SER A N 1
ATOM 1888 C CA . SER A 1 240 ? -32.036 15.630 29.870 1.00 52.28 240 SER A CA 1
ATOM 1889 C C . SER A 1 240 ? -30.938 16.561 30.400 1.00 52.28 240 SER A C 1
ATOM 1891 O O . SER A 1 240 ? -30.081 17.022 29.648 1.00 52.28 240 SER A O 1
ATOM 1893 N N . GLY A 1 241 ? -30.906 16.804 31.715 1.00 58.59 241 GLY A N 1
ATOM 1894 C CA . GLY A 1 241 ? -29.898 17.680 32.336 1.00 58.59 241 GLY A CA 1
ATOM 1895 C C . GLY A 1 241 ? -28.437 17.248 32.112 1.00 58.59 241 GLY A C 1
ATOM 1896 O O . GLY A 1 241 ? -27.536 18.075 32.209 1.00 58.59 241 GLY A O 1
ATOM 1897 N N . MET A 1 242 ? -28.185 15.980 31.761 1.00 49.28 242 MET A N 1
ATOM 1898 C CA . MET A 1 242 ? -26.843 15.503 31.397 1.00 49.28 242 MET A CA 1
ATOM 1899 C C . MET A 1 242 ? -26.365 16.033 30.045 1.00 49.28 242 MET A C 1
ATOM 1901 O O . MET A 1 242 ? -25.173 16.268 29.881 1.00 49.28 242 MET A O 1
ATOM 1905 N N . GLU A 1 243 ? -27.269 16.203 29.083 1.00 54.09 243 GLU A N 1
ATOM 1906 C CA . GLU A 1 243 ? -26.908 16.626 27.726 1.00 54.09 243 GLU A CA 1
ATOM 1907 C C . GLU A 1 243 ? -26.467 18.095 27.722 1.00 54.09 243 GLU A C 1
ATOM 1909 O O . GLU A 1 243 ? -25.451 18.425 27.120 1.00 54.09 243 GLU A O 1
ATOM 1914 N N . VAL A 1 244 ? -27.138 18.941 28.512 1.00 64.56 244 VAL A N 1
ATOM 1915 C CA . VAL A 1 244 ? -26.740 20.344 28.730 1.00 64.56 244 VAL A CA 1
ATOM 1916 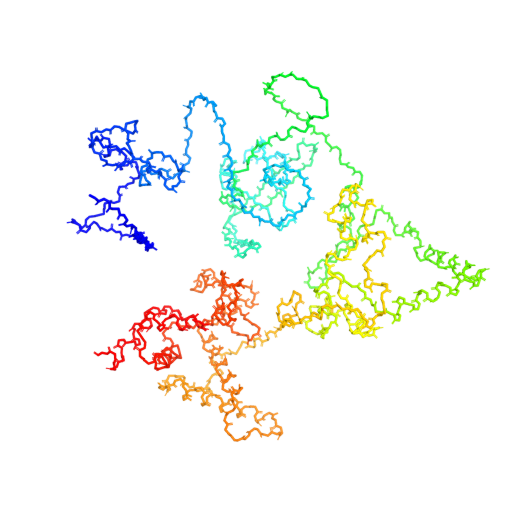C C . VAL A 1 244 ? -25.380 20.439 29.435 1.00 64.56 244 VAL A C 1
ATOM 1918 O O . VAL A 1 244 ? -24.510 21.194 29.008 1.00 64.56 244 VAL A O 1
ATOM 1921 N N . TYR A 1 245 ? -25.154 19.623 30.471 1.00 66.81 245 TYR A N 1
ATOM 1922 C CA . TYR A 1 245 ? -23.879 19.595 31.197 1.00 66.81 245 TYR A CA 1
ATOM 1923 C C . TYR A 1 245 ? -22.690 19.211 30.302 1.00 66.81 245 TYR A C 1
ATOM 1925 O O . TYR A 1 245 ? -21.612 19.796 30.415 1.00 66.81 245 TYR A O 1
ATOM 1933 N N . CYS A 1 246 ? -22.862 18.226 29.416 1.00 56.38 246 CYS A N 1
ATOM 1934 C CA . CYS A 1 246 ? -21.796 17.778 28.522 1.00 56.38 246 CYS A CA 1
ATOM 1935 C C . CYS A 1 246 ? -21.370 18.863 27.523 1.00 56.38 246 CYS A C 1
ATOM 1937 O O . CYS A 1 246 ? -20.168 19.026 27.296 1.00 56.38 246 CYS A O 1
ATOM 1939 N N . ASP A 1 247 ? -22.328 19.615 26.980 1.00 64.06 247 ASP A N 1
ATOM 1940 C CA . ASP A 1 247 ? -22.052 20.708 26.044 1.00 64.06 247 ASP A CA 1
ATOM 1941 C C . ASP A 1 247 ? -21.319 21.870 26.733 1.00 64.06 247 ASP A C 1
ATOM 1943 O O . ASP A 1 247 ? -20.296 22.351 26.235 1.00 64.06 247 ASP A O 1
ATOM 1947 N N . GLU A 1 248 ? -21.767 22.275 27.925 1.00 69.81 248 GLU A N 1
ATOM 1948 C CA . GLU A 1 248 ? -21.100 23.326 28.704 1.00 69.81 248 GLU A CA 1
ATOM 1949 C C . GLU A 1 248 ? -19.687 22.917 29.151 1.00 69.81 248 GLU A C 1
ATOM 1951 O O . GLU A 1 248 ? -18.749 23.717 29.088 1.00 69.81 248 GLU A O 1
ATOM 1956 N N . TYR A 1 249 ? -19.502 21.660 29.569 1.00 68.50 249 TYR A N 1
ATOM 1957 C CA . TYR A 1 249 ? -18.201 21.144 29.996 1.00 68.50 249 TYR A CA 1
ATOM 1958 C C . TYR A 1 249 ? -17.190 21.143 28.843 1.00 68.50 249 TYR A C 1
ATOM 1960 O O . TYR A 1 249 ? -16.065 21.618 29.003 1.00 68.50 249 TYR A O 1
ATOM 1968 N N . PHE A 1 250 ? -17.594 20.658 27.665 1.00 63.56 250 PHE A N 1
ATOM 1969 C CA . PHE A 1 250 ? -16.730 20.601 26.488 1.00 63.56 250 PHE A CA 1
ATOM 1970 C C . PHE A 1 250 ? -16.229 21.988 26.073 1.00 63.56 250 PHE A C 1
ATOM 1972 O O . PHE A 1 250 ? -15.036 22.150 25.810 1.00 63.56 250 PHE A O 1
ATOM 1979 N N . LEU A 1 251 ? -17.107 22.995 26.071 1.00 69.62 251 LEU A N 1
ATOM 1980 C CA . LEU A 1 251 ? -16.736 24.376 25.756 1.00 69.62 251 LEU A CA 1
ATOM 1981 C C . LEU A 1 251 ? -15.773 24.968 26.791 1.00 69.62 251 LEU A C 1
ATOM 1983 O O . LEU A 1 251 ? -14.857 25.704 26.431 1.00 69.62 251 LEU A O 1
ATOM 1987 N N . LYS A 1 252 ? -15.947 24.624 28.070 1.00 73.75 252 LYS A N 1
ATOM 1988 C CA . LYS A 1 252 ? -15.125 25.150 29.164 1.00 73.75 252 LYS A CA 1
ATOM 1989 C C . LYS A 1 252 ? -13.723 24.541 29.227 1.00 73.75 252 LYS A C 1
ATOM 1991 O O . LYS A 1 252 ? -12.793 25.213 29.663 1.00 73.75 252 LYS A O 1
ATOM 1996 N N . THR A 1 253 ? -13.560 23.272 28.850 1.00 72.81 253 THR A N 1
ATOM 1997 C CA . THR A 1 253 ? -12.321 22.518 29.118 1.00 72.81 253 THR A CA 1
ATOM 1998 C C . THR A 1 253 ? -11.528 22.108 27.881 1.00 72.81 253 THR A C 1
ATOM 2000 O O . THR A 1 253 ? -10.576 21.331 27.992 1.00 72.81 253 THR A O 1
ATOM 2003 N N . SER A 1 254 ? -11.943 22.573 26.704 1.00 79.62 254 SER A N 1
ATOM 2004 C CA . SER A 1 254 ? -11.237 22.332 25.448 1.00 79.62 254 SER A CA 1
ATOM 2005 C C . SER A 1 254 ? -10.388 23.543 25.088 1.00 79.62 254 SER A C 1
ATOM 2007 O O . SER A 1 254 ? -10.918 24.608 24.783 1.00 79.62 254 SER A O 1
ATOM 2009 N N . THR A 1 255 ? -9.070 23.383 25.085 1.00 80.31 255 THR A N 1
ATOM 2010 C CA . THR A 1 255 ? -8.118 24.408 24.636 1.00 80.31 255 THR A CA 1
ATOM 2011 C C . THR A 1 255 ? -7.373 23.931 23.392 1.00 80.31 255 THR A C 1
ATOM 2013 O O . THR A 1 255 ? -7.509 22.779 22.975 1.00 80.31 255 THR A O 1
ATOM 2016 N N . ARG A 1 256 ? -6.610 24.817 22.747 1.00 67.62 256 ARG A N 1
ATOM 2017 C CA . ARG A 1 256 ? -5.679 24.442 21.678 1.00 67.62 256 ARG A CA 1
ATOM 2018 C C . ARG A 1 256 ? -4.250 24.713 22.117 1.00 67.62 256 ARG A C 1
ATOM 2020 O O . ARG A 1 256 ? -4.001 25.735 22.748 1.00 67.62 256 ARG A O 1
ATOM 2027 N N . ASP A 1 257 ? -3.340 23.808 21.781 1.00 63.19 257 ASP A N 1
ATOM 2028 C CA . ASP A 1 257 ? -1.910 24.037 21.972 1.00 63.19 257 ASP A CA 1
ATOM 2029 C C . ASP A 1 257 ? -1.320 24.942 20.878 1.00 63.19 257 ASP A C 1
ATOM 2031 O O . ASP A 1 257 ? -1.983 25.285 19.895 1.00 63.19 257 ASP A O 1
ATOM 2035 N N . GLU A 1 258 ? -0.049 25.307 21.044 1.00 54.22 258 GLU A N 1
ATOM 2036 C CA . GLU A 1 258 ? 0.716 26.158 20.121 1.00 54.22 258 GLU A CA 1
ATOM 2037 C C . GLU A 1 258 ? 0.825 25.564 18.704 1.00 54.22 258 GLU A C 1
ATOM 2039 O O . GLU A 1 258 ? 1.064 26.280 17.735 1.00 54.22 258 GLU A O 1
ATOM 2044 N N . THR A 1 259 ? 0.594 24.254 18.559 1.00 51.00 259 THR A N 1
ATOM 2045 C CA . THR A 1 259 ? 0.566 23.548 17.268 1.00 51.00 259 THR A CA 1
ATOM 2046 C C . THR A 1 259 ? -0.841 23.450 16.668 1.00 51.00 259 THR A C 1
ATOM 2048 O O . THR A 1 259 ? -1.033 22.862 15.602 1.00 51.00 259 THR A O 1
ATOM 2051 N N . GLY A 1 260 ? -1.842 24.027 17.339 1.00 50.25 260 GLY A N 1
ATOM 2052 C CA . GLY A 1 260 ? -3.238 24.052 16.923 1.00 50.25 260 GLY A CA 1
ATOM 2053 C C . GLY A 1 260 ? -4.029 22.785 17.258 1.00 50.25 260 GLY A C 1
ATOM 2054 O O . GLY A 1 260 ? -5.157 22.650 16.769 1.00 50.25 260 GLY A O 1
ATOM 2055 N N . ARG A 1 261 ? -3.491 21.862 18.068 1.00 44.47 261 ARG A N 1
ATOM 2056 C CA . ARG A 1 261 ? -4.178 20.623 18.472 1.00 44.47 261 ARG A CA 1
ATOM 2057 C C . ARG A 1 261 ? -5.093 20.864 19.657 1.00 44.47 261 ARG A C 1
ATOM 2059 O O . ARG A 1 261 ? -4.735 21.571 20.589 1.00 44.47 261 ARG A O 1
ATOM 2066 N N . PHE A 1 262 ? -6.262 20.229 19.637 1.00 52.66 262 PHE A N 1
ATOM 2067 C CA . PHE A 1 262 ? -7.201 20.295 20.749 1.00 52.66 262 PHE A CA 1
ATOM 2068 C C . PHE A 1 262 ? -6.707 19.476 21.944 1.00 52.66 262 PHE A C 1
ATOM 2070 O O . PHE A 1 262 ? -6.453 18.277 21.824 1.00 52.66 262 PHE A O 1
ATOM 2077 N N . ILE A 1 263 ? -6.642 20.127 23.099 1.00 56.09 263 ILE A N 1
ATOM 2078 C CA . ILE A 1 263 ? -6.490 19.511 24.409 1.00 56.09 263 ILE A CA 1
ATOM 2079 C C . ILE A 1 263 ? -7.872 19.554 25.054 1.00 56.09 263 ILE A C 1
ATOM 2081 O O . ILE A 1 263 ? -8.364 20.621 25.405 1.00 56.09 263 ILE A O 1
ATOM 2085 N N . VAL A 1 264 ? -8.521 18.398 25.166 1.00 55.25 264 VAL A N 1
ATOM 2086 C CA . VAL A 1 264 ? -9.884 18.279 25.702 1.00 55.25 264 VAL A CA 1
ATOM 2087 C C . VAL A 1 264 ? -9.827 17.537 27.025 1.00 55.25 264 VAL A C 1
ATOM 2089 O O . VAL A 1 264 ? -9.277 16.436 27.097 1.00 55.25 264 VAL A O 1
ATOM 2092 N N . SER A 1 265 ? -10.403 18.126 28.071 1.00 66.06 265 SER A N 1
ATOM 2093 C CA . SER A 1 265 ? -10.510 17.452 29.369 1.00 66.06 265 SER A CA 1
ATOM 2094 C C . SER A 1 265 ? -11.666 16.458 29.374 1.00 66.06 265 SER A C 1
ATOM 2096 O O . SER A 1 265 ? -12.702 16.675 28.746 1.00 66.06 265 SER A O 1
ATOM 2098 N N . PHE A 1 266 ? -11.486 15.341 30.075 1.00 62.53 266 PHE A N 1
ATOM 2099 C CA . PHE A 1 266 ? -12.470 14.265 30.095 1.00 62.53 266 PHE A CA 1
ATOM 2100 C C . PHE A 1 266 ? -13.684 14.665 30.955 1.00 62.53 266 PHE A C 1
ATOM 2102 O O . PHE A 1 266 ? -13.499 14.915 32.148 1.00 62.53 266 PHE A O 1
ATOM 2109 N N . PRO A 1 267 ? -14.916 14.702 30.409 1.00 58.19 267 PRO A N 1
ATOM 2110 C CA . PRO A 1 267 ? -16.102 15.005 31.200 1.00 58.19 267 PRO A CA 1
ATOM 2111 C C . PRO A 1 267 ? -16.379 13.869 32.183 1.00 58.19 267 PRO A C 1
ATOM 2113 O O . PRO A 1 267 ? -16.606 12.720 31.800 1.00 58.19 267 PRO A O 1
ATOM 2116 N N . LEU A 1 268 ? -16.358 14.195 33.472 1.00 57.09 268 LEU A N 1
ATOM 2117 C CA . LEU A 1 268 ? -16.698 13.273 34.549 1.00 57.09 268 LEU A CA 1
ATOM 2118 C C . LEU A 1 268 ? -18.156 13.511 34.950 1.00 57.09 268 LEU A C 1
ATOM 2120 O O . LEU A 1 268 ? -18.566 14.647 35.157 1.00 57.09 268 LEU A O 1
ATOM 2124 N N . LYS A 1 269 ? -18.946 12.437 35.079 1.00 55.47 269 LYS A N 1
ATOM 2125 C CA . LYS A 1 269 ? -20.360 12.517 35.507 1.00 55.47 269 LYS A CA 1
ATOM 2126 C C . LYS A 1 269 ? -20.542 13.119 36.906 1.00 55.47 269 LYS A C 1
ATOM 2128 O O . LYS A 1 269 ? -21.638 13.546 37.249 1.00 55.47 269 LYS A O 1
ATOM 2133 N N . GLU A 1 270 ? -19.480 13.143 37.704 1.00 61.25 270 GLU A N 1
ATOM 2134 C CA . GLU A 1 270 ? -19.425 13.774 39.016 1.00 61.25 270 GLU A CA 1
ATOM 2135 C C . GLU A 1 270 ? -18.162 14.649 39.102 1.00 61.25 270 GLU A C 1
ATOM 2137 O O . GLU A 1 270 ? -17.155 14.316 38.470 1.00 61.25 270 GLU A O 1
ATOM 2142 N N . PRO A 1 271 ? -18.172 15.757 39.869 1.00 59.50 271 PRO A N 1
ATOM 2143 C CA . PRO A 1 271 ? -16.978 16.577 40.065 1.00 59.50 271 PRO A CA 1
ATOM 2144 C C . PRO A 1 271 ? -15.817 15.742 40.629 1.00 59.50 271 PRO A C 1
ATOM 2146 O O . PRO A 1 271 ? -16.036 14.802 41.390 1.00 59.50 271 PRO A O 1
ATOM 2149 N N . ILE A 1 272 ? -14.568 16.103 40.304 1.00 57.94 272 ILE A N 1
ATOM 2150 C CA . ILE A 1 272 ? -13.355 15.392 40.772 1.00 57.94 272 ILE A CA 1
ATOM 2151 C C . ILE A 1 272 ? -13.305 15.269 42.304 1.00 57.94 272 ILE A C 1
ATOM 2153 O O . ILE A 1 272 ? -12.771 14.300 42.828 1.00 57.94 272 ILE A O 1
ATOM 2157 N N . SER A 1 273 ? -13.925 16.197 43.033 1.00 57.34 273 SER A N 1
ATOM 2158 C CA . SER A 1 273 ? -14.074 16.135 44.491 1.00 57.34 273 SER A CA 1
ATOM 2159 C C . SER A 1 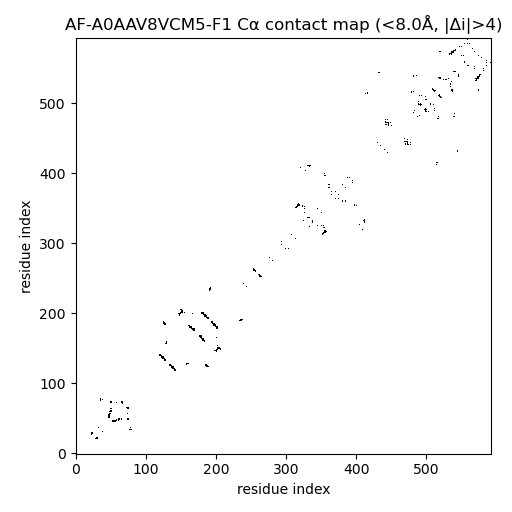273 ? -15.011 15.021 44.992 1.00 57.34 273 SER A C 1
ATOM 2161 O O . SER A 1 273 ? -14.903 14.615 46.147 1.00 57.34 273 SER A O 1
ATOM 2163 N N . LYS A 1 274 ? -15.922 14.518 44.144 1.00 53.38 274 LYS A N 1
ATOM 2164 C CA . LYS A 1 274 ? -16.835 13.388 44.405 1.00 53.38 274 LYS A CA 1
ATOM 2165 C C . LYS A 1 274 ? -16.329 12.044 43.897 1.00 53.38 274 LYS A C 1
ATOM 2167 O O . LYS A 1 274 ? -16.831 11.026 44.375 1.00 53.38 274 LYS A O 1
ATOM 2172 N N . LEU A 1 275 ? -15.341 12.021 42.991 1.00 52.66 275 LEU A N 1
ATOM 2173 C CA . LEU A 1 275 ? -14.514 10.833 42.764 1.00 52.66 275 LEU A CA 1
ATOM 2174 C C . LEU A 1 275 ? -13.959 10.457 44.134 1.00 52.66 275 LEU A C 1
ATOM 2176 O O . LEU A 1 275 ? -12.985 11.040 44.608 1.00 52.66 275 LEU A O 1
ATOM 2180 N N . ARG A 1 276 ? -14.653 9.540 44.823 1.00 54.81 276 ARG A N 1
ATOM 2181 C CA . ARG A 1 276 ? -14.196 9.032 46.110 1.00 54.81 276 ARG A CA 1
ATOM 2182 C C . ARG A 1 276 ? -12.785 8.600 45.855 1.00 54.81 276 ARG A C 1
ATOM 2184 O O . ARG A 1 276 ? -12.594 7.828 44.921 1.00 54.81 276 ARG A O 1
ATOM 2191 N N . ASP A 1 277 ? -11.872 9.126 46.659 1.00 59.03 277 ASP A N 1
ATOM 2192 C CA . ASP A 1 277 ? -10.454 8.833 46.617 1.00 59.03 277 ASP A CA 1
ATOM 2193 C C . ASP A 1 277 ? -10.281 7.332 46.326 1.00 59.03 277 ASP A C 1
ATOM 2195 O O . ASP A 1 277 ? -10.471 6.467 47.191 1.00 59.03 277 ASP A O 1
ATOM 2199 N N . SER A 1 278 ? -10.107 7.018 45.037 1.00 57.34 278 SER A N 1
ATOM 2200 C CA . SER A 1 278 ? -10.127 5.643 44.545 1.00 57.34 278 SER A CA 1
ATOM 2201 C C . SER A 1 278 ? -8.871 4.962 45.032 1.00 57.34 278 SER A C 1
ATOM 2203 O O . SER A 1 278 ? -8.890 3.758 45.258 1.00 57.34 278 SER A O 1
ATOM 2205 N N . ARG A 1 279 ? -7.843 5.766 45.322 1.00 65.38 279 ARG A N 1
ATOM 2206 C CA . ARG A 1 279 ? -6.703 5.405 46.131 1.00 65.38 279 ARG A CA 1
ATOM 2207 C C . ARG A 1 279 ? -7.139 5.046 47.554 1.00 65.38 279 ARG A C 1
ATOM 2209 O O . ARG A 1 279 ? -6.886 3.916 47.907 1.00 65.38 279 ARG A O 1
ATOM 2216 N N . LYS A 1 280 ? -7.904 5.825 48.332 1.00 70.62 280 LYS A N 1
ATOM 2217 C CA . LYS A 1 280 ? -8.408 5.360 49.659 1.00 70.62 280 LYS A CA 1
ATOM 2218 C C . LYS A 1 280 ? -9.291 4.111 49.610 1.00 70.62 280 LYS A C 1
ATOM 2220 O O . LYS A 1 280 ? -9.351 3.376 50.595 1.00 70.62 280 LYS A O 1
ATOM 2225 N N . ILE A 1 281 ? -10.055 3.882 48.540 1.00 70.06 281 ILE A N 1
ATOM 2226 C CA . ILE A 1 281 ? -10.858 2.652 48.377 1.00 70.06 281 ILE A CA 1
ATOM 2227 C C . ILE A 1 281 ? -9.959 1.474 47.990 1.00 70.06 281 ILE A C 1
ATOM 2229 O O . ILE A 1 281 ? -10.102 0.398 48.567 1.00 70.06 281 ILE A O 1
ATOM 2233 N N . ALA A 1 282 ? -9.033 1.672 47.053 1.00 64.19 282 ALA A N 1
ATOM 2234 C CA . ALA A 1 282 ? -8.044 0.682 46.650 1.00 64.19 282 ALA A CA 1
ATOM 2235 C C . ALA A 1 282 ? -7.099 0.350 47.807 1.00 64.19 282 ALA A C 1
ATOM 2237 O O . ALA A 1 282 ? -6.916 -0.820 48.088 1.00 64.19 282 ALA A O 1
ATOM 2238 N N . GLU A 1 283 ? -6.609 1.343 48.546 1.00 76.25 283 GLU A N 1
ATOM 2239 C CA . GLU A 1 283 ? -5.846 1.216 49.788 1.00 76.25 283 GLU A CA 1
ATOM 2240 C C . GLU A 1 283 ? -6.675 0.497 50.846 1.00 76.25 283 GLU A C 1
ATOM 2242 O O . GLU A 1 283 ? -6.187 -0.446 51.447 1.00 76.25 283 GLU A O 1
ATOM 2247 N N . ARG A 1 284 ? -7.955 0.838 51.058 1.00 78.75 284 ARG A N 1
ATOM 2248 C CA . ARG A 1 284 ? -8.798 0.076 51.998 1.00 78.75 284 ARG A CA 1
ATOM 2249 C C . ARG A 1 284 ? -8.976 -1.376 51.583 1.00 78.75 284 ARG A C 1
ATOM 2251 O O . ARG A 1 284 ? -8.981 -2.227 52.465 1.00 78.75 284 ARG A O 1
ATOM 2258 N N . ARG A 1 285 ? -9.126 -1.666 50.288 1.00 77.62 285 ARG A N 1
ATOM 2259 C CA . ARG A 1 285 ? -9.214 -3.036 49.759 1.00 77.62 285 ARG A CA 1
ATOM 2260 C C . ARG A 1 285 ? -7.878 -3.767 49.867 1.00 77.62 285 ARG A C 1
ATOM 2262 O O . ARG A 1 285 ? -7.870 -4.903 50.316 1.00 77.62 285 ARG A O 1
ATOM 2269 N N . PHE A 1 286 ? -6.778 -3.097 49.547 1.00 78.94 286 PHE A N 1
ATOM 2270 C CA . PHE A 1 286 ? -5.413 -3.584 49.698 1.00 78.94 286 PHE A CA 1
ATOM 2271 C C . PHE A 1 286 ? -5.123 -3.906 51.162 1.00 78.94 286 PHE A C 1
ATOM 2273 O O . PHE A 1 286 ? -4.845 -5.049 51.485 1.00 78.94 286 PHE A O 1
ATOM 2280 N N . TYR A 1 287 ? -5.335 -2.958 52.076 1.00 87.56 287 TYR A N 1
ATOM 2281 C CA . TYR A 1 287 ? -5.172 -3.173 53.510 1.00 87.56 287 TYR A CA 1
ATOM 2282 C C . TYR A 1 287 ? -6.182 -4.175 54.083 1.00 87.56 287 TYR A C 1
ATOM 2284 O O . TYR A 1 287 ? -5.902 -4.813 55.090 1.00 87.56 287 TYR A O 1
ATOM 2292 N N . ALA A 1 288 ? -7.375 -4.323 53.496 1.00 87.50 288 ALA A N 1
ATOM 2293 C CA . ALA A 1 288 ? -8.317 -5.369 53.896 1.00 87.50 288 ALA A CA 1
ATOM 2294 C C . ALA A 1 288 ? -7.833 -6.757 53.473 1.00 87.50 288 ALA A C 1
ATOM 2296 O O . ALA A 1 288 ? -7.967 -7.689 54.260 1.00 87.50 288 ALA A O 1
ATOM 2297 N N . ILE A 1 289 ? -7.250 -6.879 52.278 1.00 83.25 289 ILE A N 1
ATOM 2298 C CA . ILE A 1 289 ? -6.564 -8.090 51.828 1.00 83.25 289 ILE A CA 1
ATOM 2299 C C . ILE A 1 289 ? -5.363 -8.346 52.740 1.00 83.25 289 ILE A C 1
ATOM 2301 O O . ILE A 1 289 ? -5.335 -9.395 53.361 1.00 83.25 289 ILE A O 1
ATOM 2305 N N . GLU A 1 290 ? -4.471 -7.377 52.956 1.00 86.12 290 GLU A N 1
ATOM 2306 C CA . GLU A 1 290 ? -3.323 -7.503 53.869 1.00 86.12 290 GLU A CA 1
ATOM 2307 C C . GLU A 1 290 ? -3.740 -7.945 55.273 1.00 86.12 290 GLU A C 1
ATOM 2309 O O . GLU A 1 290 ? -3.175 -8.893 55.802 1.00 86.12 290 GLU A O 1
ATOM 2314 N N . ARG A 1 291 ? -4.784 -7.344 55.862 1.00 89.12 291 ARG A N 1
ATOM 2315 C CA . ARG A 1 291 ? -5.314 -7.773 57.169 1.00 89.12 291 ARG A CA 1
ATOM 2316 C C . ARG A 1 291 ? -5.916 -9.175 57.138 1.00 89.12 291 ARG A C 1
ATOM 2318 O O . ARG A 1 291 ? -5.889 -9.872 58.147 1.00 89.12 291 ARG A O 1
ATOM 2325 N N . LYS A 1 292 ? -6.527 -9.579 56.023 1.00 88.19 292 LYS A N 1
ATOM 2326 C CA . LYS A 1 292 ? -7.085 -10.926 55.859 1.00 88.19 292 LYS A CA 1
ATOM 2327 C C . LYS A 1 292 ? -5.957 -11.954 55.755 1.00 88.19 292 LYS A C 1
ATOM 2329 O O . LYS A 1 292 ? -5.998 -12.955 56.458 1.00 88.19 292 LYS A O 1
ATOM 2334 N N . LEU A 1 293 ? -4.934 -11.659 54.957 1.00 87.25 293 LEU A N 1
ATOM 2335 C CA . LEU A 1 293 ? -3.731 -12.475 54.815 1.00 87.25 293 LEU A CA 1
ATOM 2336 C C . LEU A 1 293 ? -2.907 -12.487 56.120 1.00 87.25 293 LEU A C 1
ATOM 2338 O O . LEU A 1 293 ? -2.341 -13.504 56.490 1.00 87.25 293 LEU A O 1
ATOM 2342 N N . SER A 1 294 ? -2.868 -11.399 56.892 1.00 87.50 294 SER A N 1
ATOM 2343 C CA . SER A 1 294 ? -2.149 -11.373 58.174 1.00 87.50 294 SER A CA 1
ATOM 2344 C C . SER A 1 294 ? -2.844 -12.176 59.279 1.00 87.50 294 SER A C 1
ATOM 2346 O O . SER A 1 294 ? -2.186 -12.585 60.228 1.00 87.50 294 SER A O 1
ATOM 2348 N N . ARG A 1 295 ? -4.170 -12.361 59.195 1.00 89.88 295 ARG A N 1
ATOM 2349 C CA . ARG A 1 295 ? -4.968 -13.134 60.166 1.00 89.88 295 ARG A CA 1
ATOM 2350 C C . ARG A 1 295 ? -4.994 -14.629 59.863 1.00 89.88 295 ARG A C 1
ATOM 2352 O O . ARG A 1 295 ? -5.170 -15.416 60.782 1.00 89.88 295 ARG A O 1
ATOM 2359 N N . ASP A 1 296 ? -4.845 -14.999 58.596 1.00 91.12 296 ASP A N 1
ATOM 2360 C CA . ASP A 1 296 ? -4.857 -16.384 58.136 1.00 91.12 296 ASP A CA 1
ATOM 2361 C C . ASP A 1 296 ? -3.565 -16.676 57.366 1.00 91.12 296 ASP A C 1
ATOM 2363 O O . ASP A 1 296 ? -3.431 -16.378 56.175 1.00 91.12 296 ASP A O 1
ATOM 2367 N N . ALA A 1 297 ? -2.600 -17.255 58.082 1.00 90.19 297 ALA A N 1
ATOM 2368 C CA . ALA A 1 297 ? -1.288 -17.584 57.540 1.00 90.19 297 ALA A CA 1
ATOM 2369 C C . ALA A 1 297 ? -1.365 -18.595 56.382 1.00 90.19 297 ALA A C 1
ATOM 2371 O O . ALA A 1 297 ? -0.554 -18.520 55.459 1.00 90.19 297 ALA A O 1
ATOM 2372 N N . ASN A 1 298 ? -2.352 -19.497 56.393 1.00 91.31 298 ASN A N 1
ATOM 2373 C CA . ASN A 1 298 ? -2.549 -20.471 55.323 1.00 91.31 298 ASN A CA 1
ATOM 2374 C C . ASN A 1 298 ? -3.077 -19.781 54.059 1.00 91.31 298 ASN A C 1
ATOM 2376 O O . ASN A 1 298 ? -2.525 -19.958 52.974 1.00 91.31 298 ASN A O 1
ATOM 2380 N N . LEU A 1 299 ? -4.082 -18.910 54.196 1.00 87.75 299 LEU A N 1
ATOM 2381 C CA . LEU A 1 299 ? -4.586 -18.118 53.072 1.00 87.75 299 LEU A CA 1
ATOM 2382 C C . LEU A 1 299 ? -3.511 -17.180 52.502 1.00 87.75 299 LEU A C 1
ATOM 2384 O O . LEU A 1 299 ? -3.440 -17.003 51.288 1.00 87.75 299 LEU A O 1
ATOM 2388 N N . LYS A 1 300 ? -2.654 -16.601 53.354 1.00 89.56 300 LYS A N 1
ATOM 2389 C CA . LYS A 1 300 ? -1.488 -15.822 52.912 1.00 89.56 300 LYS A CA 1
ATOM 2390 C C . LYS A 1 300 ? -0.515 -16.654 52.105 1.00 89.56 300 LYS A C 1
ATOM 2392 O O . LYS A 1 300 ? -0.156 -16.230 51.015 1.00 89.56 300 LYS A O 1
ATOM 2397 N N . ALA A 1 301 ? -0.135 -17.828 52.602 1.00 86.56 301 ALA A N 1
ATOM 2398 C CA . ALA A 1 301 ? 0.751 -18.727 51.877 1.00 86.56 301 ALA A CA 1
ATOM 2399 C C . ALA A 1 301 ? 0.163 -19.109 50.508 1.00 86.56 301 ALA A C 1
ATOM 2401 O O . ALA A 1 301 ? 0.863 -19.024 49.506 1.00 86.56 301 ALA A O 1
ATOM 2402 N N . GLN A 1 302 ? -1.134 -19.430 50.441 1.00 84.31 302 GLN A N 1
ATOM 2403 C CA . GLN A 1 302 ? -1.821 -19.748 49.184 1.00 84.31 302 GLN A CA 1
ATOM 2404 C C . GLN A 1 302 ? -1.896 -18.551 48.228 1.00 84.31 302 GLN A C 1
ATOM 2406 O O . GLN A 1 302 ? -1.659 -18.706 47.035 1.00 84.31 302 GLN A O 1
ATOM 2411 N N . TYR A 1 303 ? -2.204 -17.354 48.733 1.00 83.38 303 TYR A N 1
ATOM 2412 C CA . TYR A 1 303 ? -2.281 -16.142 47.917 1.00 83.38 303 TYR A CA 1
ATOM 2413 C C . TYR A 1 303 ? -0.908 -15.719 47.391 1.00 83.38 303 TYR A C 1
ATOM 2415 O O . TYR A 1 303 ? -0.784 -15.385 46.217 1.00 83.38 303 TYR A O 1
ATOM 2423 N N . THR A 1 304 ? 0.123 -15.747 48.237 1.00 82.44 304 THR A N 1
ATOM 2424 C CA . THR A 1 304 ? 1.502 -15.456 47.834 1.00 82.44 304 THR A CA 1
ATOM 2425 C C . THR A 1 304 ? 1.984 -16.488 46.826 1.00 82.44 304 THR A C 1
ATOM 2427 O O . THR A 1 304 ? 2.434 -16.092 45.763 1.00 82.44 304 THR A O 1
ATOM 2430 N N . ALA A 1 305 ? 1.773 -17.783 47.080 1.00 79.44 305 ALA A N 1
ATOM 2431 C CA . ALA A 1 305 ? 2.107 -18.831 46.122 1.00 79.44 305 ALA A CA 1
ATOM 2432 C C . ALA A 1 305 ? 1.370 -18.648 44.788 1.00 79.44 305 ALA A C 1
ATOM 2434 O O . ALA A 1 305 ? 1.986 -18.816 43.749 1.00 79.44 305 ALA A O 1
ATOM 2435 N N . PHE A 1 306 ? 0.089 -18.259 44.796 1.00 77.88 306 PHE A N 1
ATOM 2436 C CA . PHE A 1 306 ? -0.674 -17.968 43.578 1.00 77.88 306 PHE A CA 1
ATOM 2437 C C . PHE A 1 306 ? -0.160 -16.730 42.834 1.00 77.88 306 PHE A C 1
ATOM 2439 O O . PHE A 1 306 ? -0.046 -16.751 41.615 1.00 77.88 306 PHE A O 1
ATOM 2446 N N . MET A 1 307 ? 0.140 -15.636 43.535 1.00 74.25 307 MET A N 1
ATOM 2447 C CA . MET A 1 307 ? 0.660 -14.425 42.895 1.00 74.25 307 MET A CA 1
ATOM 2448 C C . MET A 1 307 ? 2.075 -14.643 42.366 1.00 74.25 307 MET A C 1
ATOM 2450 O O . MET A 1 307 ? 2.368 -14.215 41.253 1.00 74.25 307 MET A O 1
ATOM 2454 N N . ASP A 1 308 ? 2.915 -15.361 43.109 1.00 71.12 308 ASP A N 1
ATOM 2455 C CA . ASP A 1 308 ? 4.211 -15.829 42.633 1.00 71.12 308 ASP A CA 1
ATOM 2456 C C . ASP A 1 308 ? 4.018 -16.771 41.441 1.00 71.12 308 ASP A C 1
ATOM 2458 O O . ASP A 1 308 ? 4.735 -16.651 40.459 1.00 71.12 308 ASP A O 1
ATOM 2462 N N . ASP A 1 309 ? 3.005 -17.636 41.429 1.00 69.19 309 ASP A N 1
ATOM 2463 C CA . ASP A 1 309 ? 2.669 -18.463 40.267 1.00 69.19 309 ASP A CA 1
ATOM 2464 C C . ASP A 1 309 ? 2.316 -17.608 39.044 1.00 69.19 309 ASP A C 1
ATOM 2466 O O . ASP A 1 309 ? 2.889 -17.792 37.981 1.00 69.19 309 ASP A O 1
ATOM 2470 N N . VAL A 1 310 ? 1.447 -16.609 39.190 1.00 63.28 310 VAL A N 1
ATOM 2471 C CA . VAL A 1 310 ? 1.019 -15.729 38.089 1.00 63.28 310 VAL A CA 1
ATOM 2472 C C . VAL A 1 310 ? 2.155 -14.834 37.579 1.00 63.28 310 VAL A C 1
ATOM 2474 O O . VAL A 1 310 ? 2.222 -14.543 36.385 1.00 63.28 310 VAL A O 1
ATOM 2477 N N . ILE A 1 311 ? 3.034 -14.371 38.469 1.00 59.97 311 ILE A N 1
ATOM 2478 C CA . ILE A 1 311 ? 4.154 -13.480 38.133 1.00 59.97 311 ILE A CA 1
ATOM 2479 C C . ILE A 1 311 ? 5.341 -14.277 37.574 1.00 59.97 311 ILE A C 1
ATOM 2481 O O . ILE A 1 311 ? 6.025 -13.818 36.659 1.00 59.97 311 ILE A O 1
ATOM 2485 N N . THR A 1 312 ? 5.589 -15.473 38.106 1.00 60.69 312 THR A N 1
ATOM 2486 C CA . THR A 1 312 ? 6.773 -16.286 37.788 1.00 60.69 312 THR A CA 1
ATOM 2487 C C . THR A 1 312 ? 6.479 -17.307 36.688 1.00 60.69 312 THR A C 1
ATOM 2489 O O . THR A 1 312 ? 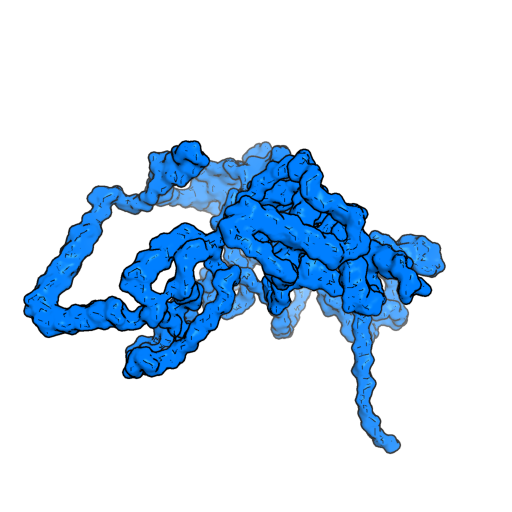7.369 -17.623 35.891 1.00 60.69 312 THR A O 1
ATOM 2492 N N . LYS A 1 313 ? 5.237 -17.803 36.585 1.00 60.22 313 LYS A N 1
ATOM 2493 C CA . LYS A 1 313 ? 4.812 -18.754 35.553 1.00 60.22 313 LYS A CA 1
ATOM 2494 C C . LYS A 1 313 ? 4.143 -18.062 34.367 1.00 60.22 313 LYS A C 1
ATOM 2496 O O . LYS A 1 313 ? 3.531 -17.003 34.426 1.00 60.22 313 LYS A O 1
ATOM 2501 N N . ARG A 1 314 ? 4.381 -18.703 33.231 1.00 66.12 314 ARG A N 1
ATOM 2502 C CA . ARG A 1 314 ? 4.087 -18.306 31.856 1.00 66.12 314 ARG A CA 1
ATOM 2503 C C . ARG A 1 314 ? 2.681 -17.691 31.695 1.00 66.12 314 ARG A C 1
ATOM 2505 O O . ARG A 1 314 ? 1.683 -18.316 32.030 1.00 66.12 314 ARG A O 1
ATOM 2512 N N . SER A 1 315 ? 2.605 -16.485 31.128 1.00 72.31 315 SER A N 1
ATOM 2513 C CA . SER A 1 315 ? 1.352 -15.769 30.845 1.00 72.31 315 SER A CA 1
ATOM 2514 C C . SER A 1 315 ? 0.727 -16.216 29.519 1.00 72.31 315 SER A C 1
ATOM 2516 O O . SER A 1 315 ? 1.424 -16.369 28.517 1.00 72.31 315 SER A O 1
ATOM 2518 N N . ILE A 1 316 ? -0.599 -16.374 29.486 1.00 74.19 316 ILE A N 1
ATOM 2519 C CA . ILE A 1 316 ? -1.349 -16.830 28.305 1.00 74.19 316 ILE A CA 1
ATOM 2520 C C . ILE A 1 316 ? -2.169 -15.677 27.711 1.00 74.19 316 ILE A C 1
ATOM 2522 O O . ILE A 1 316 ? -2.870 -14.960 28.420 1.00 74.19 316 ILE A O 1
ATOM 2526 N N . LEU A 1 317 ? -2.098 -15.506 26.390 1.00 77.56 317 LEU A N 1
ATOM 2527 C CA . LEU A 1 317 ? -2.778 -14.469 25.615 1.00 77.56 317 LEU A CA 1
ATOM 2528 C C . LEU A 1 317 ? -3.615 -15.085 24.495 1.00 77.56 317 LEU A C 1
ATOM 2530 O O . LEU A 1 317 ? -3.170 -15.979 23.784 1.00 77.56 317 LEU A O 1
ATOM 2534 N N . ASN A 1 318 ? -4.793 -14.524 24.240 1.00 74.38 318 ASN A N 1
ATOM 2535 C CA . ASN A 1 318 ? -5.671 -14.937 23.139 1.00 74.38 318 ASN A CA 1
ATOM 2536 C C . ASN A 1 318 ? -5.453 -14.133 21.839 1.00 74.38 318 ASN A C 1
ATOM 2538 O O . ASN A 1 318 ? -6.258 -14.217 20.910 1.00 74.38 318 ASN A O 1
ATOM 2542 N N . SER A 1 319 ? -4.373 -13.343 21.748 1.00 79.12 319 SER A N 1
ATOM 2543 C CA . SER A 1 319 ? -4.077 -12.494 20.588 1.00 79.12 319 SER A CA 1
ATOM 2544 C C . SER A 1 319 ? -2.722 -12.811 19.963 1.00 79.12 319 SER A C 1
ATOM 2546 O O . SER A 1 319 ? -1.667 -12.483 20.509 1.00 79.12 319 SER A O 1
ATOM 2548 N N . ASN A 1 320 ? -2.770 -13.368 18.752 1.00 76.06 320 ASN A N 1
ATOM 2549 C CA . ASN A 1 320 ? -1.584 -13.645 17.941 1.00 76.06 320 ASN A CA 1
ATOM 2550 C C . ASN A 1 320 ? -0.853 -12.345 17.509 1.00 76.06 320 ASN A C 1
ATOM 2552 O O . ASN A 1 320 ? 0.366 -12.290 17.360 1.00 76.06 320 ASN A O 1
ATOM 2556 N N . ILE A 1 321 ? -1.581 -11.234 17.383 1.00 81.12 321 ILE A N 1
ATOM 2557 C CA . ILE A 1 321 ? -0.971 -9.932 17.077 1.00 81.12 321 ILE A CA 1
ATOM 2558 C C . ILE A 1 321 ? -0.130 -9.446 18.265 1.00 81.12 321 ILE A C 1
ATOM 2560 O O . ILE A 1 321 ? 1.021 -9.054 18.091 1.00 81.12 321 ILE A O 1
ATOM 2564 N N . VAL A 1 322 ? -0.685 -9.510 19.479 1.00 83.44 322 VAL A N 1
ATOM 2565 C CA . VAL A 1 322 ? -0.004 -9.027 20.691 1.00 83.44 322 VAL A CA 1
ATOM 2566 C C . VAL A 1 322 ? 1.202 -9.897 21.022 1.00 83.44 322 VAL A C 1
ATOM 2568 O O . VAL A 1 322 ? 2.260 -9.361 21.342 1.00 83.44 322 VAL A O 1
ATOM 2571 N N . ILE A 1 323 ? 1.089 -11.220 20.884 1.00 82.31 323 ILE A N 1
ATOM 2572 C CA . ILE A 1 323 ? 2.233 -12.102 21.129 1.00 82.31 323 ILE A CA 1
ATOM 2573 C C . ILE A 1 323 ? 3.357 -11.873 20.110 1.00 82.31 323 ILE A C 1
ATOM 2575 O O . ILE A 1 323 ? 4.531 -11.899 20.469 1.00 82.31 323 ILE A O 1
ATOM 2579 N N . SER A 1 324 ? 3.017 -11.543 18.860 1.00 81.88 324 SER A N 1
ATOM 2580 C CA . SER A 1 324 ? 4.003 -11.143 17.852 1.00 81.88 324 SER A CA 1
ATOM 2581 C C . SER A 1 324 ? 4.667 -9.802 18.192 1.00 81.88 324 SER A C 1
ATOM 2583 O O . SER A 1 324 ? 5.869 -9.635 17.976 1.00 81.88 324 SER A O 1
ATOM 2585 N N . TRP A 1 325 ? 3.918 -8.852 18.767 1.00 87.19 325 TRP A N 1
ATOM 2586 C CA . TRP A 1 325 ? 4.474 -7.589 19.260 1.00 87.19 325 TRP A CA 1
ATOM 2587 C C . TRP A 1 325 ? 5.456 -7.795 20.415 1.00 87.19 325 TRP A C 1
ATOM 2589 O O . TRP A 1 325 ? 6.535 -7.207 20.379 1.00 87.19 325 TRP A O 1
ATOM 2599 N N . ILE A 1 326 ? 5.109 -8.642 21.393 1.00 86.75 326 ILE A N 1
ATOM 2600 C CA . ILE A 1 326 ? 5.960 -8.978 22.550 1.00 86.75 326 ILE A CA 1
ATOM 2601 C C . ILE A 1 326 ? 7.235 -9.708 22.112 1.00 86.75 326 ILE A C 1
ATOM 2603 O O . ILE A 1 326 ? 8.292 -9.479 22.691 1.00 86.75 326 ILE A O 1
ATOM 2607 N N . ASN A 1 327 ? 7.171 -10.531 21.064 1.00 83.88 327 ASN A N 1
ATOM 2608 C CA . ASN A 1 327 ? 8.337 -11.237 20.524 1.00 83.88 327 ASN A CA 1
ATOM 2609 C C . ASN A 1 327 ? 9.239 -10.383 19.609 1.00 83.88 327 ASN A C 1
ATOM 2611 O O . ASN A 1 327 ? 10.261 -10.870 19.131 1.00 83.88 327 ASN A O 1
ATOM 2615 N N . SER A 1 328 ? 8.897 -9.117 19.358 1.00 84.12 328 SER A N 1
ATOM 2616 C CA . SER A 1 328 ? 9.639 -8.233 18.449 1.00 84.12 328 SER A CA 1
ATOM 2617 C C . SER A 1 328 ? 10.162 -6.982 19.153 1.00 84.12 328 SER A C 1
ATOM 2619 O O . SER A 1 328 ? 9.619 -6.549 20.165 1.00 84.12 328 SER A O 1
ATOM 2621 N N . SER A 1 329 ? 11.168 -6.318 18.574 1.00 84.19 329 SER A N 1
ATOM 2622 C CA . SER A 1 329 ? 11.674 -5.051 19.125 1.00 84.19 329 SER A CA 1
ATOM 2623 C C . SER A 1 329 ? 10.589 -3.952 19.172 1.00 84.19 329 SER A C 1
ATOM 2625 O O . SER A 1 329 ? 9.929 -3.723 18.149 1.00 84.19 329 SER A O 1
ATOM 2627 N N . PRO A 1 330 ? 10.447 -3.196 20.286 1.00 83.62 330 PRO A N 1
ATOM 2628 C CA . PRO A 1 330 ? 9.473 -2.110 20.422 1.00 83.62 330 PRO A CA 1
ATOM 2629 C C . PRO A 1 330 ? 9.632 -1.004 19.374 1.00 83.62 330 PRO A C 1
ATOM 2631 O O . PRO A 1 330 ? 8.661 -0.335 19.024 1.00 83.62 330 PRO A O 1
ATOM 2634 N N . HIS A 1 331 ? 10.844 -0.817 18.841 1.00 77.88 331 HIS A N 1
ATOM 2635 C CA . HIS A 1 331 ? 11.149 0.215 17.847 1.00 77.88 331 HIS A CA 1
ATOM 2636 C C . HIS A 1 331 ? 10.448 -0.002 16.501 1.00 77.88 331 HIS A C 1
ATOM 2638 O O . HIS A 1 331 ? 10.270 0.956 15.744 1.00 77.88 331 HIS A O 1
ATOM 2644 N N . HIS A 1 332 ? 10.022 -1.233 16.207 1.00 76.38 332 HIS A N 1
ATOM 2645 C CA . HIS A 1 332 ? 9.254 -1.536 15.003 1.00 76.38 332 HIS A CA 1
ATOM 2646 C C . HIS A 1 332 ? 7.827 -0.988 15.056 1.00 76.38 332 HIS A C 1
ATOM 2648 O O . HIS A 1 332 ? 7.197 -0.858 14.009 1.00 76.38 332 HIS A O 1
ATOM 2654 N N . TRP A 1 333 ? 7.310 -0.640 16.235 1.00 82.56 333 TRP A N 1
ATOM 2655 C CA . TRP A 1 333 ? 5.906 -0.292 16.431 1.00 82.56 333 TRP A CA 1
ATOM 2656 C C . TRP A 1 333 ? 5.684 1.216 16.552 1.00 82.56 333 TRP A C 1
ATOM 2658 O O . TRP A 1 333 ? 6.558 1.975 16.983 1.00 82.56 333 TRP A O 1
ATOM 2668 N N . LYS A 1 334 ? 4.484 1.682 16.185 1.00 79.19 334 LYS A N 1
ATOM 2669 C CA . LYS A 1 334 ? 4.052 3.050 16.499 1.00 79.19 334 LYS A CA 1
ATOM 2670 C C . LYS A 1 334 ? 4.168 3.296 18.007 1.00 79.19 334 LYS A C 1
ATOM 2672 O O . LYS A 1 334 ? 3.978 2.385 18.810 1.00 79.19 334 LYS A O 1
ATOM 2677 N N . ILE A 1 335 ? 4.411 4.553 18.381 1.00 71.00 335 ILE A N 1
ATOM 2678 C CA . ILE A 1 335 ? 4.727 4.987 19.756 1.00 71.00 335 ILE A CA 1
ATOM 2679 C C . ILE A 1 335 ? 3.744 4.416 20.793 1.00 71.00 335 ILE A C 1
ATOM 2681 O O . ILE A 1 335 ? 4.161 3.934 21.840 1.00 71.00 335 ILE A O 1
ATOM 2685 N N . PHE A 1 336 ? 2.446 4.391 20.480 1.00 80.69 336 PHE A N 1
ATOM 2686 C CA . PHE A 1 336 ? 1.412 3.843 21.363 1.00 80.69 336 PHE A CA 1
ATOM 2687 C C . PHE A 1 336 ? 1.642 2.367 21.743 1.00 80.69 336 PHE A C 1
ATOM 2689 O O . PHE A 1 336 ? 1.432 1.989 22.897 1.00 80.69 336 PHE A O 1
ATOM 2696 N N . ILE A 1 337 ? 2.061 1.536 20.788 1.00 84.38 337 ILE A N 1
ATOM 2697 C CA . ILE A 1 337 ? 2.350 0.116 21.014 1.00 84.38 337 ILE A CA 1
ATOM 2698 C C . ILE A 1 337 ? 3.736 -0.039 21.638 1.00 84.38 337 ILE A C 1
ATOM 2700 O O . ILE A 1 337 ? 3.876 -0.749 22.630 1.00 84.38 337 ILE A O 1
ATOM 2704 N N . ALA A 1 338 ? 4.735 0.692 21.137 1.00 83.56 338 ALA A N 1
ATOM 2705 C CA . ALA A 1 338 ? 6.095 0.669 21.674 1.00 83.56 338 ALA A CA 1
ATOM 2706 C C . ALA A 1 338 ? 6.132 0.961 23.187 1.00 83.56 338 ALA A C 1
ATOM 2708 O O . ALA A 1 338 ? 6.760 0.222 23.943 1.00 83.56 338 ALA A O 1
ATOM 2709 N N . ASN A 1 339 ? 5.377 1.969 23.640 1.00 83.00 339 ASN A N 1
ATOM 2710 C CA . ASN A 1 339 ? 5.297 2.362 25.050 1.00 83.00 339 ASN A CA 1
ATOM 2711 C C . ASN A 1 339 ? 4.633 1.310 25.956 1.00 83.00 339 ASN A C 1
ATOM 2713 O O . ASN A 1 339 ? 4.777 1.392 27.170 1.00 83.00 339 ASN A O 1
ATOM 2717 N N . ARG A 1 340 ? 3.898 0.340 25.397 1.00 89.81 340 ARG A N 1
ATOM 2718 C CA . ARG A 1 340 ? 3.285 -0.769 26.152 1.00 89.81 340 ARG A CA 1
ATOM 2719 C C . ARG A 1 340 ? 4.138 -2.027 26.124 1.00 89.81 340 ARG A C 1
ATOM 2721 O O . ARG A 1 340 ? 4.252 -2.704 27.136 1.00 89.81 340 ARG A O 1
ATOM 2728 N N . ILE A 1 341 ? 4.747 -2.320 24.978 1.00 88.31 341 ILE A N 1
ATOM 2729 C CA . ILE A 1 341 ? 5.600 -3.499 24.814 1.00 88.31 341 ILE A CA 1
ATOM 2730 C C . ILE A 1 341 ? 6.919 -3.337 25.572 1.00 88.31 341 ILE A C 1
ATOM 2732 O O . ILE A 1 341 ? 7.382 -4.301 26.169 1.00 88.31 341 ILE A O 1
ATOM 2736 N N . SER A 1 342 ? 7.490 -2.129 25.611 1.00 86.94 342 SER A N 1
ATOM 2737 C CA . SER A 1 342 ? 8.760 -1.877 26.307 1.00 86.94 342 SER A CA 1
ATOM 2738 C C . SER A 1 342 ? 8.701 -2.227 27.809 1.00 86.94 342 SER A C 1
ATOM 2740 O O . SER A 1 342 ? 9.504 -3.049 28.245 1.00 86.94 342 SER A O 1
ATOM 2742 N N . PRO A 1 343 ? 7.710 -1.758 28.601 1.00 85.81 343 PRO A N 1
ATOM 2743 C CA . PRO A 1 343 ? 7.555 -2.206 29.988 1.00 85.81 343 PRO A CA 1
ATOM 2744 C C . PRO A 1 343 ? 7.360 -3.718 30.139 1.00 85.81 343 PRO A C 1
ATOM 2746 O O . PRO A 1 343 ? 7.943 -4.315 31.037 1.00 85.81 343 PRO A O 1
ATOM 2749 N N . ILE A 1 344 ? 6.579 -4.350 29.255 1.00 85.12 344 ILE A N 1
ATOM 2750 C CA . ILE A 1 344 ? 6.341 -5.802 29.296 1.00 85.12 344 ILE A CA 1
ATOM 2751 C C . ILE A 1 344 ? 7.654 -6.568 29.098 1.00 85.12 344 ILE A C 1
ATOM 2753 O O . ILE A 1 344 ? 7.935 -7.488 29.860 1.00 85.12 344 ILE A O 1
ATOM 2757 N N . GLN A 1 345 ? 8.477 -6.167 28.128 1.00 86.62 345 GLN A N 1
ATOM 2758 C CA . GLN A 1 345 ? 9.780 -6.790 27.862 1.00 86.62 345 GLN A CA 1
ATOM 2759 C C . GLN A 1 345 ? 10.828 -6.500 28.945 1.00 86.62 345 GLN A C 1
ATOM 2761 O O . GLN A 1 345 ? 11.752 -7.289 29.114 1.00 86.62 345 GLN A O 1
ATOM 2766 N N . ASN A 1 346 ? 10.689 -5.398 29.689 1.00 85.31 346 ASN A N 1
ATOM 2767 C CA . ASN A 1 346 ? 11.549 -5.103 30.838 1.00 85.31 346 ASN A CA 1
ATOM 2768 C C . ASN A 1 346 ? 11.184 -5.943 32.070 1.00 85.31 346 ASN A C 1
ATOM 2770 O O . ASN A 1 346 ? 12.058 -6.282 32.859 1.00 85.31 346 ASN A O 1
ATOM 2774 N N . LEU A 1 347 ? 9.895 -6.249 32.250 1.00 82.31 347 LEU A N 1
ATOM 2775 C CA . LEU A 1 347 ? 9.376 -6.989 33.406 1.00 82.31 347 LEU A CA 1
ATOM 2776 C C . LEU A 1 347 ? 9.299 -8.504 33.175 1.00 82.31 347 LEU A C 1
ATOM 2778 O O . LEU A 1 347 ? 9.148 -9.255 34.131 1.00 82.31 347 LEU A O 1
ATOM 2782 N N . SER A 1 348 ? 9.363 -8.958 31.922 1.00 82.50 348 SER A N 1
ATOM 2783 C CA . SER A 1 348 ? 9.205 -10.368 31.562 1.00 82.50 348 SER A CA 1
ATOM 2784 C C . SER A 1 348 ? 9.968 -10.727 30.289 1.00 82.50 348 SER A C 1
ATOM 2786 O O . SER A 1 348 ? 10.148 -9.909 29.387 1.00 82.50 348 SER A O 1
ATOM 2788 N N . SER A 1 349 ? 10.384 -11.987 30.183 1.00 82.06 349 SER A N 1
ATOM 2789 C CA . SER A 1 349 ? 10.945 -12.539 28.954 1.00 82.06 349 SER A CA 1
ATOM 2790 C C . SER A 1 349 ? 9.831 -12.822 27.941 1.00 82.06 349 SER A C 1
ATOM 2792 O O . SER A 1 349 ? 8.819 -13.420 28.312 1.00 82.06 349 SER A O 1
ATOM 2794 N N . PRO A 1 350 ? 10.018 -12.525 26.640 1.00 81.50 350 PRO A N 1
ATOM 2795 C CA . PRO A 1 350 ? 9.065 -12.915 25.600 1.00 81.50 350 PRO A CA 1
ATOM 2796 C C . PRO A 1 350 ? 8.714 -14.412 25.606 1.00 81.50 350 PRO A C 1
ATOM 2798 O O . PRO A 1 350 ? 7.580 -14.774 25.312 1.00 81.50 350 PRO A O 1
ATOM 2801 N N . LYS A 1 351 ? 9.644 -15.277 26.041 1.00 77.44 351 LYS A N 1
ATOM 2802 C CA . LYS A 1 351 ? 9.433 -16.730 26.181 1.00 77.44 351 LYS A CA 1
ATOM 2803 C C . LYS A 1 351 ? 8.429 -17.115 27.273 1.00 77.44 351 LYS A C 1
ATOM 2805 O O . LYS A 1 351 ? 7.983 -18.254 27.308 1.00 77.44 351 LYS A O 1
ATOM 2810 N N . GLN A 1 352 ? 8.093 -16.202 28.185 1.00 77.75 352 GLN A N 1
ATOM 2811 C CA . GLN A 1 352 ? 7.064 -16.440 29.198 1.00 77.75 352 GLN A CA 1
ATOM 2812 C C . GLN A 1 352 ? 5.651 -16.285 28.622 1.00 77.75 352 GLN A C 1
ATOM 2814 O O . GLN A 1 352 ? 4.702 -16.766 29.234 1.00 77.75 352 GLN A O 1
ATOM 2819 N N . TRP A 1 353 ? 5.491 -15.664 27.450 1.00 80.19 353 TRP A N 1
ATOM 2820 C CA . TRP A 1 353 ? 4.187 -15.373 26.861 1.00 80.19 353 TRP A CA 1
ATOM 2821 C C . TRP A 1 353 ? 3.782 -16.422 25.832 1.00 80.19 353 TRP A C 1
ATOM 2823 O O . TRP A 1 353 ? 4.533 -16.733 24.912 1.00 80.19 353 TRP A O 1
ATOM 2833 N N . HIS A 1 354 ? 2.562 -16.927 25.975 1.00 77.75 354 HIS A N 1
ATOM 2834 C CA . HIS A 1 354 ? 2.041 -18.064 25.229 1.00 77.75 354 HIS A CA 1
ATOM 2835 C C . HIS A 1 354 ? 0.696 -17.741 24.583 1.00 77.75 354 HIS A C 1
ATOM 2837 O O . HIS A 1 354 ? -0.101 -16.988 25.140 1.00 77.75 354 HIS A O 1
ATOM 2843 N N . TYR A 1 355 ? 0.438 -18.286 23.394 1.00 80.69 355 TYR A N 1
ATOM 2844 C CA . TYR A 1 355 ? -0.817 -18.066 22.677 1.00 80.69 355 TYR A CA 1
ATOM 2845 C C . TYR A 1 355 ? -1.814 -19.183 22.983 1.00 80.69 355 TYR A C 1
ATOM 2847 O O . TYR A 1 355 ? -1.468 -20.353 22.855 1.00 80.69 355 TYR A O 1
ATOM 2855 N N . ILE A 1 356 ? -3.057 -18.823 23.312 1.00 79.00 356 ILE A N 1
ATOM 2856 C CA . ILE A 1 356 ? -4.172 -19.772 23.373 1.00 79.00 356 ILE A CA 1
ATOM 2857 C C . ILE A 1 356 ? -5.057 -19.644 22.124 1.00 79.00 356 ILE A C 1
ATOM 2859 O O . ILE A 1 356 ? -5.565 -18.551 21.837 1.00 79.00 356 ILE A O 1
ATOM 2863 N N . PRO A 1 357 ? -5.261 -20.737 21.365 1.00 77.81 357 PRO A N 1
ATOM 2864 C CA . PRO A 1 357 ? -6.212 -20.762 20.262 1.00 77.81 357 PRO A CA 1
ATOM 2865 C C . PRO A 1 357 ? -7.630 -20.405 20.715 1.00 77.81 357 PRO A C 1
ATOM 2867 O O . PRO A 1 357 ? -8.058 -20.753 21.812 1.00 77.81 357 PRO A O 1
ATOM 2870 N N . THR A 1 358 ? -8.410 -19.775 19.833 1.00 79.75 358 THR A N 1
ATOM 2871 C CA . THR A 1 358 ? -9.822 -19.440 20.105 1.00 79.75 358 THR A CA 1
ATOM 2872 C C . THR A 1 358 ? -10.663 -20.662 20.488 1.00 79.75 358 THR A C 1
ATOM 2874 O O . THR A 1 358 ? -11.578 -20.539 21.292 1.00 79.75 358 THR A O 1
ATOM 2877 N N . SER A 1 359 ? -10.358 -21.839 19.934 1.00 80.88 359 SER A N 1
ATOM 2878 C CA . SER A 1 359 ? -11.040 -23.098 20.266 1.00 80.88 359 SER A CA 1
ATOM 2879 C C . SER A 1 359 ? -10.806 -23.559 21.703 1.00 80.88 359 SER A C 1
ATOM 2881 O O . SER A 1 359 ? -11.607 -24.326 22.223 1.00 80.88 359 SER A O 1
ATOM 2883 N N . GLU A 1 360 ? -9.727 -23.099 22.332 1.00 81.25 360 GLU A N 1
ATOM 2884 C CA . GLU A 1 360 ? -9.320 -23.501 23.677 1.00 81.25 360 GLU A CA 1
ATOM 2885 C C . GLU A 1 360 ? -9.489 -22.368 24.693 1.00 81.25 360 GLU A C 1
ATOM 2887 O O . GLU A 1 360 ? -9.297 -22.569 25.880 1.00 81.25 360 GLU A O 1
ATOM 2892 N N . ASN A 1 361 ? -9.899 -21.168 24.285 1.00 84.44 361 ASN A N 1
ATOM 2893 C CA . ASN A 1 361 ? -10.123 -20.071 25.219 1.00 84.44 361 ASN A CA 1
ATOM 2894 C C . ASN A 1 361 ? -11.545 -20.141 25.825 1.00 84.44 361 ASN A C 1
ATOM 2896 O O . ASN A 1 361 ? -12.512 -19.816 25.131 1.00 84.44 361 ASN A O 1
ATOM 2900 N N . PRO A 1 362 ? -11.722 -20.460 27.122 1.00 82.25 362 PRO A N 1
ATOM 2901 C CA . PRO A 1 362 ? -13.054 -20.565 27.724 1.00 82.25 362 PRO A CA 1
ATOM 2902 C C . PRO A 1 362 ? -13.828 -19.239 27.694 1.00 82.25 362 PRO A C 1
ATOM 2904 O O . PRO A 1 362 ? -15.051 -19.234 27.562 1.00 82.25 362 PRO A O 1
ATOM 2907 N N . THR A 1 363 ? -13.133 -18.096 27.736 1.00 75.94 363 THR A N 1
ATOM 2908 C CA . THR A 1 363 ? -13.774 -16.768 27.689 1.00 75.94 363 THR A CA 1
ATOM 2909 C C . THR A 1 363 ? -14.412 -16.457 26.331 1.00 75.94 363 THR A C 1
ATOM 2911 O O . THR A 1 363 ? -15.333 -15.638 26.251 1.00 75.94 363 THR A O 1
ATOM 2914 N N . ASP A 1 364 ? -13.978 -17.135 25.261 1.00 78.44 364 ASP A N 1
ATOM 2915 C CA . ASP A 1 364 ? -14.588 -17.012 23.937 1.00 78.44 364 ASP A CA 1
ATOM 2916 C C . ASP A 1 364 ? -15.997 -17.631 23.892 1.00 78.44 364 ASP A C 1
ATOM 2918 O O . ASP A 1 364 ? -16.835 -17.147 23.134 1.00 78.44 364 ASP A O 1
ATOM 2922 N N . LEU A 1 365 ? -16.310 -18.624 24.739 1.00 73.06 365 LEU A N 1
ATOM 2923 C CA . LEU A 1 365 ? -17.642 -19.246 24.785 1.00 73.06 365 LEU A CA 1
ATOM 2924 C C . LEU A 1 365 ? -18.729 -18.235 25.176 1.00 73.06 365 LEU A C 1
ATOM 2926 O O . LEU A 1 365 ? -19.793 -18.192 24.558 1.00 73.06 365 LEU A O 1
ATOM 2930 N N . LEU A 1 366 ? -18.450 -17.378 26.164 1.00 71.56 366 LEU A N 1
ATOM 2931 C CA . LEU A 1 366 ? -19.383 -16.328 26.581 1.00 71.56 366 LEU A CA 1
ATOM 2932 C C . LEU A 1 366 ? -19.366 -15.123 25.641 1.00 71.56 366 LEU A C 1
ATOM 2934 O O . LEU A 1 366 ? -20.424 -14.583 25.327 1.00 71.56 366 LEU A O 1
ATOM 2938 N N . SER A 1 367 ? -18.187 -14.695 25.181 1.00 67.56 367 SER A N 1
ATOM 2939 C CA . SER A 1 367 ? -18.077 -13.488 24.354 1.00 67.56 367 SER A CA 1
ATOM 2940 C C . SER A 1 367 ? -18.604 -13.683 22.926 1.00 67.56 367 SER A C 1
ATOM 2942 O O . SER A 1 367 ? -19.090 -12.728 22.320 1.00 67.56 367 SER A O 1
ATOM 2944 N N . ARG A 1 368 ? -18.561 -14.914 22.391 1.00 70.69 368 ARG A N 1
ATOM 2945 C CA . ARG A 1 368 ? -19.070 -15.268 21.050 1.00 70.69 368 ARG A CA 1
ATOM 2946 C C . ARG A 1 368 ? -20.472 -15.876 21.066 1.00 70.69 368 ARG A C 1
ATOM 2948 O O . ARG A 1 368 ? -21.103 -15.953 20.011 1.00 70.69 368 ARG A O 1
ATOM 2955 N N . GLY A 1 369 ? -20.959 -16.243 22.249 1.00 68.31 369 GLY A N 1
ATOM 2956 C CA . GLY A 1 369 ? -22.287 -16.796 22.480 1.00 68.31 369 GLY A CA 1
ATOM 2957 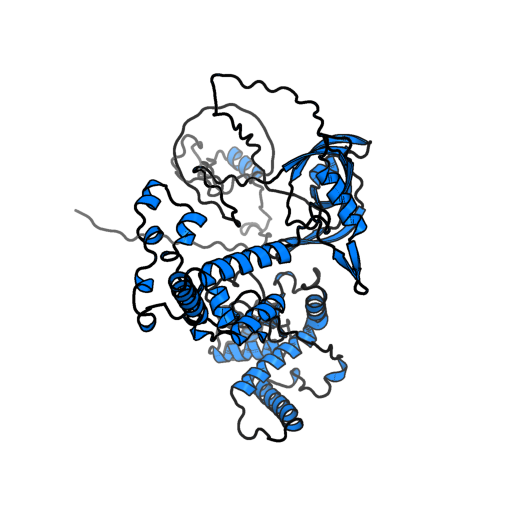C C . GLY A 1 369 ? -22.313 -18.325 22.446 1.00 68.31 369 GLY A C 1
ATOM 2958 O O . GLY A 1 369 ? -21.864 -18.955 21.491 1.00 68.31 369 GLY A O 1
ATOM 2959 N N . ILE A 1 370 ? -22.914 -18.906 23.483 1.00 72.88 370 ILE A N 1
ATOM 2960 C CA . ILE A 1 370 ? -23.156 -20.340 23.659 1.00 72.88 370 ILE A CA 1
ATOM 2961 C C . ILE A 1 370 ? -24.552 -20.529 24.264 1.00 72.88 370 ILE A C 1
ATOM 2963 O O . ILE A 1 370 ? -25.025 -19.680 25.022 1.00 72.88 370 ILE A O 1
ATOM 2967 N N . SER A 1 371 ? -25.244 -21.615 23.914 1.00 71.00 371 SER A N 1
ATOM 2968 C CA . SER A 1 371 ? -26.531 -21.929 24.547 1.00 71.00 371 SER A CA 1
ATOM 2969 C C . SER A 1 371 ? -26.336 -22.393 25.994 1.00 71.00 371 SER A C 1
ATOM 2971 O O . SER A 1 371 ? -25.301 -22.961 26.339 1.00 71.00 371 SER A O 1
ATOM 2973 N N . THR A 1 372 ? -27.337 -22.182 26.850 1.00 69.88 372 THR A N 1
ATOM 2974 C CA . THR A 1 372 ? -27.283 -22.596 28.262 1.00 69.88 372 THR A CA 1
ATOM 2975 C C . THR A 1 372 ? -27.088 -24.103 28.414 1.00 69.88 372 THR A C 1
ATOM 2977 O O . THR A 1 372 ? -26.302 -24.531 29.253 1.00 69.88 372 THR A O 1
ATOM 2980 N N . THR A 1 373 ? -27.729 -24.908 27.564 1.00 74.12 373 THR A N 1
ATOM 2981 C CA . THR A 1 373 ? -27.573 -26.370 27.557 1.00 74.12 373 THR A CA 1
ATOM 2982 C C . THR A 1 373 ? -26.146 -26.785 27.210 1.00 74.12 373 THR A C 1
ATOM 2984 O O . THR A 1 373 ? -25.567 -27.607 27.911 1.00 74.12 373 THR A O 1
ATOM 2987 N N . GLN A 1 374 ? -25.542 -26.162 26.194 1.00 70.38 374 GLN A N 1
ATOM 2988 C CA . GLN A 1 374 ? -24.150 -26.423 25.817 1.00 70.38 374 GLN A CA 1
ATOM 2989 C C . GLN A 1 374 ? -23.150 -25.919 26.862 1.00 70.38 374 GLN A C 1
ATOM 2991 O O . GLN A 1 374 ? -22.129 -26.567 27.074 1.00 70.38 374 GLN A O 1
ATOM 2996 N N . LEU A 1 375 ? -23.433 -24.789 27.521 1.00 76.56 375 LEU A N 1
ATOM 2997 C CA . LEU A 1 375 ? -22.581 -24.237 28.575 1.00 76.56 375 LEU A CA 1
ATOM 2998 C C . LEU A 1 375 ? -22.535 -25.160 29.795 1.00 76.56 375 LEU A C 1
ATOM 3000 O O . LEU A 1 375 ? -21.455 -25.424 30.312 1.00 76.56 375 LEU A O 1
ATOM 3004 N N . ILE A 1 376 ? -23.687 -25.691 30.221 1.00 79.19 376 ILE A N 1
ATOM 3005 C CA . ILE A 1 376 ? -23.763 -26.641 31.341 1.00 79.19 376 ILE A CA 1
ATOM 3006 C C . ILE A 1 376 ? -22.910 -27.880 31.045 1.00 79.19 376 ILE A C 1
ATOM 3008 O O . ILE A 1 376 ? -22.159 -28.318 31.908 1.00 79.19 376 ILE A O 1
ATOM 3012 N N . THR A 1 377 ? -22.950 -28.391 29.813 1.00 82.56 377 THR A N 1
ATOM 3013 C CA . THR A 1 377 ? -22.148 -29.553 29.392 1.00 82.56 377 THR A CA 1
ATOM 3014 C C . THR A 1 377 ? -20.703 -29.215 28.995 1.00 82.56 377 THR A C 1
ATOM 3016 O O . THR A 1 377 ? -19.949 -30.108 28.615 1.00 82.56 377 THR A O 1
ATOM 3019 N N . SER A 1 378 ? -20.297 -27.940 29.017 1.00 82.81 378 SER A N 1
ATOM 3020 C CA . SER A 1 378 ? -18.997 -27.512 28.491 1.00 82.81 378 SER A CA 1
ATOM 3021 C C . SER A 1 378 ? -17.871 -27.809 29.474 1.00 82.81 378 SER A C 1
ATOM 3023 O O . SER A 1 378 ? -17.602 -27.027 30.386 1.00 82.81 378 SER A O 1
ATOM 3025 N N . SER A 1 379 ? -17.141 -28.902 29.244 1.00 84.69 379 SER A N 1
ATOM 3026 C CA . SER A 1 379 ? -15.937 -29.192 30.031 1.00 84.69 379 SER A CA 1
ATOM 3027 C C . SER A 1 379 ? -14.904 -28.067 29.939 1.00 84.69 379 SER A C 1
ATOM 3029 O O . SER A 1 379 ? -14.273 -27.750 30.938 1.00 84.69 379 SER A O 1
ATOM 3031 N N . LEU A 1 380 ? -14.770 -27.424 28.773 1.00 84.06 380 LEU A N 1
ATOM 3032 C CA . LEU A 1 380 ? -13.822 -26.325 28.573 1.00 84.06 380 LEU A CA 1
ATOM 3033 C C . LEU A 1 380 ? -14.121 -25.127 29.487 1.00 84.06 380 LEU A C 1
ATOM 3035 O O . LEU A 1 380 ? -13.196 -24.494 29.979 1.00 84.06 380 LEU A O 1
ATOM 3039 N N . TRP A 1 381 ? -15.397 -24.809 29.726 1.00 84.56 381 TRP A N 1
ATOM 3040 C CA . TRP A 1 381 ? -15.778 -23.706 30.614 1.00 84.56 381 TRP A CA 1
ATOM 3041 C C . TRP A 1 381 ? -15.512 -24.034 32.086 1.00 84.56 381 TRP A C 1
ATOM 3043 O O . TRP A 1 381 ? -14.975 -23.204 32.813 1.00 84.56 381 TRP A O 1
ATOM 3053 N N . TRP A 1 382 ? -15.884 -25.243 32.513 1.00 83.56 382 TRP A N 1
ATOM 3054 C CA . TRP A 1 382 ? -15.823 -25.641 33.920 1.00 83.56 382 TRP A CA 1
ATOM 3055 C C . TRP A 1 382 ? -14.435 -26.098 34.376 1.00 83.56 382 TRP A C 1
ATOM 3057 O O . TRP A 1 382 ? -14.081 -25.878 35.529 1.00 83.56 382 TRP A O 1
ATOM 3067 N N . HIS A 1 383 ? -13.650 -26.703 33.483 1.00 80.44 383 HIS A N 1
ATOM 3068 C CA . HIS A 1 383 ? -12.346 -27.296 33.803 1.00 80.44 383 HIS A CA 1
ATOM 3069 C C . HIS A 1 383 ? -11.177 -26.622 33.073 1.00 80.44 383 HIS A C 1
ATOM 3071 O O . HIS A 1 383 ? -10.023 -26.874 33.407 1.00 80.44 383 HIS A O 1
ATOM 3077 N N . GLY A 1 384 ? -11.453 -25.750 32.098 1.00 81.19 384 GLY A N 1
ATOM 3078 C CA . GLY A 1 384 ? -10.421 -25.133 31.271 1.00 81.19 384 GLY A CA 1
ATOM 3079 C C . GLY A 1 384 ? -9.823 -26.085 30.223 1.00 81.19 384 GLY A C 1
ATOM 3080 O O . GLY A 1 384 ? -10.291 -27.213 30.039 1.00 81.19 384 GLY A O 1
ATOM 3081 N N . PRO A 1 385 ? -8.807 -25.616 29.480 1.00 82.88 385 PRO A N 1
ATOM 3082 C CA . PRO A 1 385 ? -8.025 -26.446 28.570 1.00 82.88 385 PRO A CA 1
ATOM 3083 C C . PRO A 1 385 ? -7.260 -27.533 29.321 1.00 82.88 385 PRO A C 1
ATOM 3085 O O . PRO A 1 385 ? -6.606 -27.258 30.326 1.00 82.88 385 PRO A O 1
ATOM 3088 N N . THR A 1 386 ? -7.242 -28.744 28.771 1.00 81.06 386 THR A N 1
ATOM 3089 C CA . THR A 1 386 ? -6.555 -29.896 29.374 1.00 81.06 386 THR A CA 1
ATOM 3090 C C . THR A 1 386 ? -5.046 -29.691 29.505 1.00 81.06 386 THR A C 1
ATOM 3092 O O . THR A 1 386 ? -4.446 -30.198 30.447 1.00 81.06 386 THR A O 1
ATOM 3095 N N . PHE A 1 387 ? -4.427 -28.916 28.608 1.00 76.94 387 PHE A N 1
ATOM 3096 C CA . PHE A 1 387 ? -2.991 -28.628 28.675 1.00 76.94 387 PHE A CA 1
ATOM 3097 C C . PHE A 1 387 ? -2.614 -27.757 29.886 1.00 76.94 387 PHE A C 1
ATOM 3099 O O . PHE A 1 387 ? -1.472 -27.795 30.324 1.00 76.94 387 PHE A O 1
ATOM 3106 N N . LEU A 1 388 ? -3.544 -27.001 30.487 1.00 75.31 388 LEU A N 1
ATOM 3107 C CA . LEU A 1 388 ? -3.241 -26.270 31.727 1.00 75.31 388 LEU A CA 1
ATOM 3108 C C . LEU A 1 388 ? -3.032 -27.204 32.921 1.00 75.31 388 LEU A C 1
ATOM 3110 O O . LEU A 1 388 ? -2.435 -26.794 33.912 1.00 75.31 388 LEU A O 1
ATOM 3114 N N . SER A 1 389 ? -3.520 -28.442 32.830 1.00 74.94 389 SER A N 1
ATOM 3115 C CA . SER A 1 389 ? -3.331 -29.470 33.853 1.00 74.94 389 SER A CA 1
ATOM 3116 C C . SER A 1 389 ? -2.021 -30.247 33.692 1.00 74.94 389 SER A C 1
ATOM 3118 O O . SER A 1 389 ? -1.668 -31.006 34.591 1.00 74.94 389 SER A O 1
ATOM 3120 N N . THR A 1 390 ? -1.307 -30.089 32.572 1.00 74.88 390 THR A N 1
ATOM 3121 C CA . THR A 1 390 ? -0.009 -30.739 32.334 1.00 74.88 390 THR A CA 1
ATOM 3122 C C . THR A 1 390 ? 1.145 -29.858 32.809 1.00 74.88 390 THR A C 1
ATOM 3124 O O . THR A 1 390 ? 0.963 -28.668 33.090 1.00 74.88 390 THR A O 1
ATOM 3127 N N . SER A 1 391 ? 2.358 -30.420 32.875 1.00 70.25 391 SER A N 1
ATOM 3128 C CA . SER A 1 391 ? 3.552 -29.616 33.149 1.00 70.25 391 SER A CA 1
ATOM 3129 C C . SER A 1 391 ? 3.686 -28.506 32.104 1.00 70.25 391 SER A C 1
ATOM 3131 O O . SER A 1 391 ? 3.367 -28.699 30.928 1.00 70.25 391 SER A O 1
ATOM 3133 N N . CYS A 1 392 ? 4.172 -27.334 32.515 1.00 63.72 392 CYS A N 1
ATOM 3134 C CA . CYS A 1 392 ? 4.302 -26.191 31.616 1.00 63.72 392 CYS A CA 1
ATOM 3135 C C . CYS A 1 392 ? 5.265 -26.465 30.451 1.00 63.72 392 CYS A C 1
ATOM 3137 O O . CYS A 1 392 ? 5.096 -25.888 29.378 1.00 63.72 392 CYS A O 1
ATOM 3139 N N . ASP A 1 393 ? 6.243 -27.355 30.634 1.00 65.69 393 ASP A N 1
ATOM 3140 C CA . ASP A 1 393 ? 7.188 -27.785 29.596 1.00 65.69 393 ASP A CA 1
ATOM 3141 C C . ASP A 1 393 ? 6.571 -28.744 28.567 1.00 65.69 393 ASP A C 1
ATOM 3143 O O . ASP A 1 393 ? 7.114 -28.909 27.478 1.00 65.69 393 ASP A O 1
ATOM 3147 N N . GLU A 1 394 ? 5.406 -29.313 28.874 1.00 65.12 394 GLU A N 1
ATOM 3148 C CA . GLU A 1 394 ? 4.636 -30.200 27.993 1.00 65.12 394 GLU A CA 1
ATOM 3149 C C . GLU A 1 394 ? 3.543 -29.448 27.222 1.00 65.12 394 GLU A C 1
ATOM 3151 O O . GLU A 1 394 ? 2.775 -30.048 26.465 1.00 65.12 394 GLU A O 1
ATOM 3156 N N . TRP A 1 395 ? 3.445 -28.126 27.403 1.00 73.75 395 TRP A N 1
ATOM 3157 C CA . TRP A 1 395 ? 2.509 -27.302 26.654 1.00 73.75 395 TRP A CA 1
ATOM 3158 C C . TRP A 1 395 ? 2.891 -27.307 25.168 1.00 73.75 395 TRP A C 1
ATOM 3160 O O . TRP A 1 395 ? 3.744 -26.540 24.722 1.00 73.75 395 TRP A O 1
ATOM 3170 N N . ASN A 1 396 ? 2.215 -28.150 24.383 1.00 58.97 396 ASN A N 1
ATOM 3171 C CA . ASN A 1 396 ? 2.314 -28.214 22.921 1.00 58.97 396 ASN A CA 1
ATOM 3172 C C . ASN A 1 396 ? 1.629 -27.004 22.266 1.00 58.97 396 ASN A C 1
ATOM 3174 O O . ASN A 1 396 ? 0.667 -27.132 21.509 1.00 58.97 396 ASN A O 1
ATOM 3178 N N . ILE A 1 397 ? 2.099 -25.802 22.585 1.00 61.03 397 ILE A N 1
ATOM 3179 C CA . ILE A 1 397 ? 1.554 -24.570 22.031 1.00 61.03 397 ILE A CA 1
ATOM 3180 C C . ILE A 1 397 ? 2.233 -24.343 20.683 1.00 61.03 397 ILE A C 1
ATOM 3182 O O . ILE A 1 397 ? 3.465 -24.276 20.634 1.00 61.03 397 ILE A O 1
ATOM 3186 N N . PRO A 1 398 ? 1.473 -24.223 19.580 1.00 56.34 398 PRO A N 1
ATOM 3187 C CA . PRO A 1 398 ? 2.056 -23.987 18.272 1.00 56.34 398 PRO A CA 1
ATOM 3188 C C . PRO A 1 398 ? 2.920 -22.730 18.336 1.00 56.34 398 PRO A C 1
ATOM 3190 O O . PRO A 1 398 ? 2.424 -21.634 18.612 1.00 56.34 398 PRO A O 1
ATOM 3193 N N . SER A 1 399 ? 4.221 -22.896 18.091 1.00 54.44 399 SER A N 1
ATOM 3194 C CA . SER A 1 399 ? 5.144 -21.781 17.930 1.00 54.44 399 SER A CA 1
ATOM 3195 C C . SER A 1 399 ? 4.543 -20.848 16.892 1.00 54.44 399 SER A C 1
ATOM 3197 O O . SER A 1 399 ? 4.325 -21.249 15.744 1.00 54.44 399 SER A O 1
ATOM 3199 N N . VAL A 1 400 ? 4.223 -19.620 17.301 1.00 55.25 400 VAL A N 1
ATOM 3200 C CA . VAL A 1 400 ? 3.773 -18.597 16.366 1.00 55.25 400 VAL A CA 1
ATOM 3201 C C . VAL A 1 400 ? 4.913 -18.410 15.380 1.00 55.25 400 VAL A C 1
ATOM 3203 O O . VAL A 1 400 ? 5.936 -17.817 15.711 1.00 55.25 400 VAL A O 1
ATOM 3206 N N . ASN A 1 401 ? 4.756 -18.963 14.176 1.00 49.81 401 ASN A N 1
ATOM 3207 C CA . ASN A 1 401 ? 5.611 -18.628 13.055 1.00 49.81 401 ASN A CA 1
ATOM 3208 C C . ASN A 1 401 ? 5.444 -17.128 12.867 1.00 49.81 401 ASN A C 1
ATOM 3210 O O . ASN A 1 401 ? 4.403 -16.681 12.385 1.00 49.81 401 ASN A O 1
ATOM 3214 N N . ILE A 1 402 ? 6.437 -16.357 13.312 1.00 53.19 402 ILE A N 1
ATOM 3215 C CA . ILE A 1 402 ? 6.500 -14.917 13.095 1.00 53.19 402 ILE A CA 1
ATOM 3216 C C . ILE A 1 402 ? 6.704 -14.745 11.589 1.00 53.19 402 ILE A C 1
ATOM 3218 O O . ILE A 1 402 ? 7.819 -14.592 11.095 1.00 53.19 402 ILE A O 1
ATOM 3222 N N . THR A 1 403 ? 5.615 -14.845 10.827 1.00 47.06 403 THR A N 1
ATOM 3223 C CA . THR A 1 403 ? 5.547 -14.356 9.457 1.00 47.06 403 THR A CA 1
ATOM 3224 C C . THR A 1 403 ? 6.020 -12.916 9.510 1.00 47.06 403 THR A C 1
ATOM 3226 O O . THR A 1 403 ? 5.528 -12.170 10.358 1.00 47.06 403 THR A O 1
ATOM 3229 N N . ALA A 1 404 ? 7.024 -12.596 8.689 1.00 54.38 404 ALA A N 1
ATOM 3230 C CA . ALA A 1 404 ? 7.793 -11.358 8.678 1.00 54.38 404 ALA A CA 1
ATOM 3231 C C . ALA A 1 404 ? 7.087 -10.192 9.389 1.00 54.38 404 ALA A C 1
ATOM 3233 O O . ALA A 1 404 ? 5.993 -9.789 8.991 1.00 54.38 404 ALA A O 1
ATOM 3234 N N . VAL A 1 405 ? 7.751 -9.620 10.406 1.00 56.34 405 VAL A N 1
ATOM 3235 C CA . VAL A 1 405 ? 7.327 -8.435 11.189 1.00 56.34 405 VAL A CA 1
ATOM 3236 C C . VAL A 1 405 ? 6.697 -7.341 10.313 1.00 56.34 405 VAL A C 1
ATOM 3238 O O . VAL A 1 405 ? 5.882 -6.560 10.782 1.00 56.34 405 VAL A O 1
ATOM 3241 N N . GLU A 1 406 ? 7.063 -7.312 9.033 1.00 54.78 406 GLU A N 1
ATOM 3242 C CA . GLU A 1 406 ? 6.646 -6.428 7.955 1.00 54.78 406 GLU A CA 1
ATOM 3243 C C . GLU A 1 406 ? 5.135 -6.383 7.649 1.00 54.78 406 GLU A C 1
ATOM 3245 O O . GLU A 1 406 ? 4.679 -5.315 7.218 1.00 54.78 406 GLU A O 1
ATOM 3250 N N . ASP A 1 407 ? 4.376 -7.451 7.928 1.00 58.19 407 ASP A N 1
ATOM 3251 C CA . ASP A 1 407 ? 2.932 -7.566 7.633 1.00 58.19 407 ASP A CA 1
ATOM 3252 C C . ASP A 1 407 ? 2.005 -7.286 8.836 1.00 58.19 407 ASP A C 1
ATOM 3254 O O . ASP A 1 407 ? 0.777 -7.277 8.698 1.00 58.19 407 ASP A O 1
ATOM 3258 N N . LEU A 1 408 ? 2.561 -7.025 10.024 1.00 65.38 408 LEU A N 1
ATOM 3259 C CA . LEU A 1 408 ? 1.770 -6.773 11.230 1.00 65.38 408 LEU A CA 1
ATOM 3260 C C . LEU A 1 408 ? 1.156 -5.357 11.250 1.00 65.38 408 LEU A C 1
ATOM 3262 O O . LEU A 1 408 ? 1.740 -4.392 10.745 1.00 65.38 408 LEU A O 1
ATOM 3266 N N . PRO A 1 409 ? -0.041 -5.187 11.841 1.00 63.28 409 PRO A N 1
ATOM 3267 C CA . PRO A 1 409 ? -0.639 -3.868 12.011 1.00 63.28 409 PRO A CA 1
ATOM 3268 C C . PRO A 1 409 ? 0.198 -3.007 12.969 1.00 63.28 409 PRO A C 1
ATOM 3270 O O . PRO A 1 409 ? 0.939 -3.519 13.806 1.00 63.28 409 PRO A O 1
ATOM 3273 N N . GLU A 1 410 ? 0.052 -1.683 12.867 1.00 75.69 410 GLU A N 1
ATOM 3274 C CA . GLU A 1 410 ? 0.689 -0.707 13.770 1.00 75.69 410 GLU A CA 1
ATOM 3275 C C . GLU A 1 410 ? 2.229 -0.636 13.726 1.00 75.69 410 GLU A C 1
ATOM 3277 O O . GLU A 1 410 ? 2.853 -0.058 14.619 1.00 75.69 410 GLU A O 1
ATOM 3282 N N . ILE A 1 411 ? 2.857 -1.128 12.652 1.00 70.00 411 ILE A N 1
ATOM 3283 C CA . ILE A 1 411 ? 4.278 -0.871 12.368 1.00 70.00 411 ILE A CA 1
ATOM 3284 C C . ILE A 1 411 ? 4.521 0.635 12.229 1.00 70.00 411 ILE A C 1
ATOM 3286 O O . ILE A 1 411 ? 3.748 1.364 11.596 1.00 70.00 411 ILE A O 1
ATOM 3290 N N . ARG A 1 412 ? 5.629 1.105 12.804 1.00 62.75 412 ARG A N 1
ATOM 3291 C CA . ARG A 1 412 ? 6.109 2.474 12.644 1.00 62.75 412 ARG A CA 1
ATOM 3292 C C . ARG A 1 412 ? 6.495 2.702 11.177 1.00 62.75 412 ARG A C 1
ATOM 3294 O O . ARG A 1 412 ? 7.368 1.995 10.671 1.00 62.75 412 ARG A O 1
ATOM 3301 N N . PRO A 1 413 ? 5.900 3.683 10.475 1.00 55.56 413 PRO A N 1
ATOM 3302 C CA . PRO A 1 413 ? 6.369 4.036 9.142 1.00 55.56 413 PRO A CA 1
ATOM 3303 C C . PRO A 1 413 ? 7.822 4.514 9.247 1.00 55.56 413 PRO A C 1
ATOM 3305 O O . PRO A 1 413 ? 8.135 5.382 10.066 1.00 55.56 413 PRO A O 1
ATOM 3308 N N . LYS A 1 414 ? 8.723 3.938 8.440 1.00 50.47 414 LYS A N 1
ATOM 3309 C CA . LYS A 1 414 ? 10.072 4.489 8.276 1.00 50.47 414 LYS A CA 1
ATOM 3310 C C . LYS A 1 414 ? 9.899 5.878 7.662 1.00 50.47 414 LYS A C 1
ATOM 3312 O O . LYS A 1 414 ? 9.401 5.988 6.545 1.00 50.47 414 LYS A O 1
ATOM 3317 N N . SER A 1 415 ? 10.228 6.922 8.421 1.00 37.19 415 SER A N 1
ATOM 3318 C CA . SER A 1 415 ? 10.172 8.297 7.927 1.00 37.19 415 SER A CA 1
ATOM 3319 C C . SER A 1 415 ? 11.225 8.445 6.834 1.00 37.19 415 SER A C 1
ATOM 3321 O O . SER A 1 415 ? 12.423 8.460 7.114 1.00 37.19 415 SER A O 1
ATOM 3323 N N . LEU A 1 416 ? 10.778 8.483 5.581 1.00 39.09 416 LEU A N 1
ATOM 3324 C CA . LEU A 1 416 ? 11.606 8.891 4.459 1.00 39.09 416 LEU A CA 1
ATOM 3325 C C . LEU A 1 416 ? 11.796 10.401 4.563 1.00 39.09 416 LEU A C 1
ATOM 3327 O O . LEU A 1 416 ? 10.927 11.176 4.170 1.00 39.09 416 LEU A O 1
ATOM 3331 N N . VAL A 1 417 ? 12.947 10.819 5.088 1.00 34.47 417 VAL A N 1
ATOM 3332 C CA . VAL A 1 417 ? 13.439 12.180 4.870 1.00 34.47 417 VAL A CA 1
ATOM 3333 C C . VAL A 1 417 ? 13.901 12.238 3.419 1.00 34.47 417 VAL A C 1
ATOM 3335 O O . VAL A 1 417 ? 15.048 11.935 3.098 1.00 34.47 417 VAL A O 1
ATOM 3338 N N . LEU A 1 418 ? 12.977 12.554 2.513 1.00 36.94 418 LEU A N 1
ATOM 3339 C CA . LEU A 1 418 ? 13.337 12.920 1.153 1.00 36.94 418 LEU A CA 1
ATOM 3340 C C . LEU A 1 418 ? 13.826 14.372 1.210 1.00 36.94 418 LEU A C 1
ATOM 3342 O O . LEU A 1 418 ? 13.025 15.304 1.165 1.00 36.94 418 LEU A O 1
ATOM 3346 N N . ALA A 1 419 ? 15.137 14.574 1.359 1.00 34.84 419 ALA A N 1
ATOM 3347 C CA . ALA A 1 419 ? 15.723 15.870 1.044 1.00 34.84 419 ALA A CA 1
ATOM 3348 C C . ALA A 1 419 ? 15.395 16.147 -0.429 1.00 34.84 419 ALA A C 1
ATOM 3350 O O . ALA A 1 419 ? 15.780 15.381 -1.314 1.00 34.84 419 ALA A O 1
ATOM 3351 N N . LEU A 1 420 ? 14.591 17.177 -0.687 1.00 37.00 420 LEU A N 1
ATOM 3352 C CA . LEU A 1 420 ? 14.279 17.628 -2.036 1.00 37.00 420 LEU A CA 1
ATOM 3353 C C . LEU A 1 420 ? 15.534 18.265 -2.625 1.00 37.00 420 LEU A C 1
ATOM 3355 O O . LEU A 1 420 ? 15.749 19.465 -2.506 1.00 37.00 420 LEU A O 1
ATOM 3359 N N . VAL A 1 421 ? 16.370 17.424 -3.219 1.00 41.09 421 VAL A N 1
ATOM 3360 C CA . VAL A 1 421 ? 17.574 17.828 -3.936 1.00 41.09 421 VAL A CA 1
ATOM 3361 C C . VAL A 1 421 ? 17.154 18.558 -5.218 1.00 41.09 421 VAL A C 1
ATOM 3363 O O . VAL A 1 421 ? 16.219 18.143 -5.913 1.00 41.09 421 VAL A O 1
ATOM 3366 N N . SER A 1 422 ? 17.790 19.694 -5.488 1.00 40.22 422 SER A N 1
ATOM 3367 C CA . SER A 1 422 ? 17.493 20.545 -6.636 1.00 40.22 422 SER A CA 1
ATOM 3368 C C . SER A 1 422 ? 18.013 19.902 -7.934 1.00 40.22 422 SER A C 1
ATOM 3370 O O . SER A 1 422 ? 18.909 19.060 -7.911 1.00 40.22 422 SER A O 1
ATOM 3372 N N . LYS A 1 423 ? 17.457 20.268 -9.101 1.00 43.38 423 LYS A N 1
ATOM 3373 C CA . LYS A 1 423 ? 17.911 19.729 -10.406 1.00 43.38 423 LYS A CA 1
ATOM 3374 C C . LYS A 1 423 ? 19.400 19.991 -10.684 1.00 43.38 423 LYS A C 1
ATOM 3376 O O . LYS A 1 423 ? 19.988 19.274 -11.484 1.00 43.38 423 LYS A O 1
ATOM 3381 N N . THR A 1 424 ? 19.983 20.999 -10.041 1.00 42.56 424 THR A N 1
ATOM 3382 C CA . THR A 1 424 ? 21.378 21.422 -10.201 1.00 42.56 424 THR A CA 1
ATOM 3383 C C . THR A 1 424 ? 22.386 20.520 -9.482 1.00 42.56 424 THR A C 1
ATOM 3385 O O . THR A 1 424 ? 23.562 20.567 -9.810 1.00 42.56 424 THR A O 1
ATOM 3388 N N . ASP A 1 425 ? 21.957 19.620 -8.590 1.00 45.59 425 ASP A N 1
ATOM 3389 C CA . ASP A 1 425 ? 22.876 18.755 -7.825 1.00 45.59 425 ASP A CA 1
ATOM 3390 C C . ASP A 1 425 ? 23.231 17.430 -8.547 1.00 45.59 425 ASP A C 1
ATOM 3392 O O . ASP A 1 425 ? 23.904 16.561 -7.992 1.00 45.59 425 ASP A O 1
ATOM 3396 N N . PHE A 1 426 ? 22.765 17.241 -9.789 1.00 51.47 426 PHE A N 1
ATOM 3397 C CA . PHE A 1 426 ? 22.960 16.013 -10.577 1.00 51.47 426 PHE A CA 1
ATOM 3398 C C . PHE A 1 426 ? 24.188 16.041 -11.501 1.00 51.47 426 PHE A C 1
ATOM 3400 O O . PHE A 1 426 ? 24.441 15.051 -12.189 1.00 51.47 426 PHE A O 1
ATOM 3407 N N . GLU A 1 427 ? 24.974 17.122 -11.518 1.00 48.84 427 GLU A N 1
ATOM 3408 C CA . GLU A 1 427 ? 26.126 17.270 -12.427 1.00 48.84 427 GLU A CA 1
ATOM 3409 C C . GLU A 1 427 ? 27.219 16.194 -12.240 1.00 48.84 427 GLU A C 1
ATOM 3411 O O . GLU A 1 427 ? 27.984 15.932 -13.166 1.00 48.84 427 GLU A O 1
ATOM 3416 N N . GLY A 1 428 ? 27.248 15.497 -11.096 1.00 51.56 428 GLY A N 1
ATOM 3417 C CA . GLY A 1 428 ? 28.169 14.383 -10.820 1.00 51.56 428 GLY A CA 1
ATOM 3418 C C . GLY A 1 428 ? 27.615 12.970 -11.061 1.00 51.56 428 GLY A C 1
ATOM 3419 O O . GLY A 1 428 ? 28.340 11.994 -10.856 1.00 51.56 428 GLY A O 1
ATOM 3420 N N . LEU A 1 429 ? 26.345 12.814 -11.454 1.00 59.94 429 LEU A N 1
ATOM 3421 C CA . LEU A 1 429 ? 25.736 11.494 -11.666 1.00 59.94 429 LEU A CA 1
ATOM 3422 C C . LEU A 1 429 ? 25.908 11.011 -13.117 1.00 59.94 429 LEU A C 1
ATOM 3424 O O . LEU A 1 429 ? 25.912 11.819 -14.048 1.00 59.94 429 LEU A O 1
ATOM 3428 N N . PRO A 1 430 ? 26.025 9.687 -13.357 1.00 64.44 430 PRO A N 1
ATOM 3429 C CA . PRO A 1 430 ? 26.176 9.167 -14.708 1.00 64.44 430 PRO A CA 1
ATOM 3430 C C . PRO A 1 430 ? 24.989 9.554 -15.591 1.00 64.44 430 PRO A C 1
ATOM 3432 O O . PRO A 1 430 ? 23.847 9.192 -15.303 1.00 64.44 430 PRO A O 1
ATOM 3435 N N . GLN A 1 431 ? 25.259 10.246 -16.700 1.00 75.12 431 GLN A N 1
ATOM 3436 C CA . GLN A 1 431 ? 24.237 10.555 -17.698 1.00 75.12 431 GLN A CA 1
ATOM 3437 C C . GLN A 1 431 ? 23.683 9.248 -18.268 1.00 75.12 431 GLN A C 1
ATOM 3439 O O . GLN A 1 431 ? 24.343 8.566 -19.055 1.00 75.12 431 GLN A O 1
ATOM 3444 N N . LEU A 1 432 ? 22.457 8.903 -17.874 1.00 81.25 432 LEU A N 1
ATOM 3445 C CA . LEU A 1 432 ? 21.837 7.610 -18.177 1.00 81.25 432 LEU A CA 1
ATOM 3446 C C . LEU A 1 432 ? 21.798 7.326 -19.687 1.00 81.25 432 LEU A C 1
ATOM 3448 O O . LEU A 1 432 ? 21.964 6.181 -20.099 1.00 81.25 432 LEU A O 1
ATOM 3452 N N . ASN A 1 433 ? 21.677 8.372 -20.508 1.00 80.69 433 ASN A N 1
ATOM 3453 C CA . ASN A 1 433 ? 21.621 8.301 -21.971 1.00 80.69 433 ASN A CA 1
ATOM 3454 C C . ASN A 1 433 ? 22.921 7.800 -22.632 1.00 80.69 433 ASN A C 1
ATOM 3456 O O . ASN A 1 433 ? 22.886 7.401 -23.791 1.00 80.69 433 ASN A O 1
ATOM 3460 N N . LYS A 1 434 ? 24.060 7.796 -21.923 1.00 85.88 434 LYS A N 1
ATOM 3461 C CA . LYS A 1 434 ? 25.352 7.318 -22.454 1.00 85.88 434 LYS A CA 1
ATOM 3462 C C . LYS A 1 434 ? 25.495 5.793 -22.445 1.00 85.88 434 LYS A C 1
ATOM 3464 O O . LYS A 1 434 ? 26.434 5.262 -23.032 1.00 85.88 434 LYS A O 1
ATOM 3469 N N . TYR A 1 435 ? 24.593 5.076 -21.779 1.00 89.38 435 TYR A N 1
ATOM 3470 C CA . TYR A 1 435 ? 24.694 3.627 -21.615 1.00 89.38 435 TYR A CA 1
ATOM 3471 C C . TYR A 1 435 ? 23.831 2.888 -22.631 1.00 89.38 435 TYR A C 1
ATOM 3473 O O . TYR A 1 435 ? 22.647 3.170 -22.767 1.00 89.38 435 TYR A O 1
ATOM 3481 N N . SER A 1 436 ? 24.398 1.889 -23.303 1.00 89.31 436 SER A N 1
ATOM 3482 C CA . SER A 1 436 ? 23.687 1.048 -24.276 1.00 89.31 436 SER A CA 1
ATOM 3483 C C . SER A 1 436 ? 23.069 -0.216 -23.669 1.00 89.31 436 SER A C 1
ATOM 3485 O O . SER A 1 436 ? 22.189 -0.817 -24.278 1.00 89.31 436 SER A O 1
ATOM 3487 N N . THR A 1 437 ? 23.499 -0.631 -22.470 1.00 92.88 437 THR A N 1
ATOM 3488 C CA . THR A 1 437 ? 22.970 -1.818 -21.782 1.00 92.88 437 THR A CA 1
ATOM 3489 C C . THR A 1 437 ? 22.687 -1.544 -20.309 1.00 92.88 437 THR A C 1
ATOM 3491 O O . THR A 1 437 ? 23.426 -0.824 -19.632 1.00 92.88 437 THR A O 1
ATOM 3494 N N . PHE A 1 438 ? 21.626 -2.168 -19.791 1.00 93.94 438 PHE A N 1
ATOM 3495 C CA . PHE A 1 438 ? 21.242 -2.059 -18.383 1.00 93.94 438 PHE A CA 1
ATOM 3496 C C . PHE A 1 438 ? 22.327 -2.595 -17.432 1.00 93.94 438 PHE A C 1
ATOM 3498 O O . PHE A 1 438 ? 22.649 -1.939 -16.446 1.00 93.94 438 PHE A O 1
ATOM 3505 N N . ASN A 1 439 ? 22.948 -3.737 -17.751 1.00 93.69 439 ASN A N 1
ATOM 3506 C CA . ASN A 1 439 ? 23.989 -4.338 -16.907 1.00 93.69 439 ASN A CA 1
ATOM 3507 C C . ASN A 1 439 ? 25.212 -3.424 -16.749 1.00 93.69 439 ASN A C 1
ATOM 3509 O O . ASN A 1 439 ? 25.759 -3.313 -15.651 1.00 93.69 439 ASN A O 1
ATOM 3513 N N . HIS A 1 440 ? 25.643 -2.761 -17.829 1.00 93.38 440 HIS A N 1
ATOM 3514 C CA . HIS A 1 440 ? 26.760 -1.821 -17.768 1.00 93.38 440 HIS A CA 1
ATOM 3515 C C . HIS A 1 440 ? 26.409 -0.618 -16.882 1.00 93.38 440 HIS A C 1
ATOM 3517 O O . HIS A 1 440 ? 27.164 -0.300 -15.963 1.00 93.38 440 HIS A O 1
ATOM 3523 N N . LEU A 1 441 ? 25.227 -0.027 -17.088 1.00 93.19 441 LEU A N 1
ATOM 3524 C CA . LEU A 1 441 ? 24.722 1.070 -16.261 1.00 93.19 441 LEU A CA 1
ATOM 3525 C C . LEU A 1 441 ? 24.660 0.687 -14.773 1.00 93.19 441 LEU A C 1
ATOM 3527 O O . LEU A 1 441 ? 25.196 1.403 -13.931 1.00 93.19 441 LEU A O 1
ATOM 3531 N N . GLN A 1 442 ? 24.047 -0.453 -14.444 1.00 94.00 442 GLN A N 1
ATOM 3532 C CA . GLN A 1 442 ? 23.879 -0.908 -13.063 1.00 94.00 442 GLN A CA 1
ATOM 3533 C C . GLN A 1 442 ? 25.226 -1.121 -12.361 1.00 94.00 442 GLN A C 1
ATOM 3535 O O . GLN A 1 442 ? 25.375 -0.746 -11.196 1.00 94.00 442 GLN A O 1
ATOM 3540 N N . ARG A 1 443 ? 26.213 -1.704 -13.054 1.00 94.06 443 ARG A N 1
ATOM 3541 C CA . ARG A 1 443 ? 27.552 -1.945 -12.495 1.00 94.06 443 ARG A CA 1
ATOM 3542 C C . ARG A 1 443 ? 28.309 -0.646 -12.259 1.00 94.06 443 ARG A C 1
ATOM 3544 O O . ARG A 1 443 ? 28.853 -0.469 -11.175 1.00 94.06 443 ARG A O 1
ATOM 3551 N N . VAL A 1 444 ? 28.313 0.271 -13.229 1.00 92.19 444 VAL A N 1
ATOM 3552 C CA . VAL A 1 444 ? 28.970 1.576 -13.057 1.00 92.19 444 VAL A CA 1
ATOM 3553 C C . VAL A 1 444 ? 28.326 2.345 -11.908 1.00 92.19 444 VAL A C 1
ATOM 3555 O O . VAL A 1 444 ? 29.028 2.822 -11.022 1.00 92.19 444 VAL A O 1
ATOM 3558 N N . PHE A 1 445 ? 26.994 2.376 -11.852 1.00 88.31 445 PHE A N 1
ATOM 3559 C CA . PHE A 1 445 ? 26.278 3.035 -10.765 1.00 88.31 445 PHE A CA 1
ATOM 3560 C C . PHE A 1 445 ? 26.562 2.388 -9.396 1.00 88.31 445 PHE A C 1
ATOM 3562 O O . PHE A 1 445 ? 26.727 3.089 -8.401 1.00 88.31 445 PHE A O 1
ATOM 3569 N N . ALA A 1 446 ? 26.717 1.060 -9.336 1.00 89.69 446 ALA A N 1
ATOM 3570 C CA . ALA A 1 446 ? 27.108 0.361 -8.111 1.00 89.69 446 ALA A CA 1
ATOM 3571 C C . ALA A 1 446 ? 28.521 0.749 -7.644 1.00 89.69 446 ALA A C 1
ATOM 3573 O O . ALA A 1 446 ? 28.723 0.972 -6.452 1.00 89.69 446 ALA A O 1
ATOM 3574 N N . TYR A 1 447 ? 29.481 0.895 -8.564 1.00 92.56 447 TYR A N 1
ATOM 3575 C CA . TYR A 1 447 ? 30.820 1.387 -8.226 1.00 92.56 447 TYR A CA 1
ATOM 3576 C C . TYR A 1 447 ? 30.811 2.841 -7.747 1.00 92.56 447 TYR A C 1
ATOM 3578 O O . TYR A 1 447 ? 31.528 3.156 -6.802 1.00 92.56 447 TYR A O 1
ATOM 3586 N N . VAL A 1 448 ? 29.971 3.705 -8.327 1.00 88.06 448 VAL A N 1
ATOM 3587 C CA . VAL A 1 448 ? 29.779 5.082 -7.836 1.00 88.06 448 VAL A CA 1
ATOM 3588 C C . VAL A 1 448 ? 29.249 5.073 -6.398 1.00 88.06 448 VAL A C 1
ATOM 3590 O O . VAL A 1 448 ? 29.804 5.747 -5.533 1.00 88.06 448 VAL A O 1
ATOM 3593 N N . LEU A 1 449 ? 28.228 4.261 -6.099 1.00 85.62 449 LEU A N 1
ATOM 3594 C CA . LEU A 1 449 ? 27.710 4.123 -4.732 1.00 85.62 449 LEU A CA 1
ATOM 3595 C C . LEU A 1 449 ? 28.757 3.561 -3.762 1.00 85.62 449 LEU A C 1
ATOM 3597 O O . LEU A 1 449 ? 28.868 4.052 -2.638 1.00 85.62 449 LEU A O 1
ATOM 3601 N N . ARG A 1 450 ? 29.545 2.564 -4.187 1.00 89.44 450 ARG A N 1
ATOM 3602 C CA . ARG A 1 450 ? 30.658 2.026 -3.392 1.00 89.44 450 ARG A CA 1
ATOM 3603 C C . ARG A 1 450 ? 31.699 3.100 -3.112 1.00 89.44 450 ARG A C 1
ATOM 3605 O O . ARG A 1 450 ? 32.142 3.205 -1.975 1.00 89.44 450 ARG A O 1
ATOM 3612 N N . PHE A 1 451 ? 32.073 3.896 -4.112 1.00 88.62 451 PHE A N 1
ATOM 3613 C CA . PHE A 1 451 ? 33.008 5.003 -3.938 1.00 88.62 451 PHE A CA 1
ATOM 3614 C C . PHE A 1 451 ? 32.497 5.975 -2.870 1.00 88.62 451 PHE A C 1
ATOM 3616 O O . PHE A 1 451 ? 33.189 6.193 -1.883 1.00 88.62 451 PHE A O 1
ATOM 3623 N N . ILE A 1 452 ? 31.247 6.441 -2.989 1.00 82.94 452 ILE A N 1
ATOM 3624 C CA . ILE A 1 452 ? 30.609 7.327 -1.999 1.00 82.94 452 ILE A CA 1
ATOM 3625 C C . ILE A 1 452 ? 30.609 6.698 -0.597 1.00 82.94 452 ILE A C 1
ATOM 3627 O O . ILE A 1 452 ? 30.841 7.388 0.395 1.00 82.94 452 ILE A O 1
ATOM 3631 N N . SER A 1 453 ? 30.337 5.395 -0.504 1.00 85.69 453 SER A N 1
ATOM 3632 C CA . SER A 1 453 ? 30.342 4.654 0.759 1.00 85.69 453 SER A CA 1
ATOM 3633 C C . SER A 1 453 ? 31.745 4.576 1.368 1.00 85.69 453 SER A C 1
ATOM 3635 O O . SER A 1 453 ? 31.920 4.871 2.547 1.00 85.69 453 SER A O 1
ATOM 3637 N N . ASN A 1 454 ? 32.749 4.238 0.558 1.00 90.75 454 ASN A N 1
ATOM 3638 C CA . ASN A 1 454 ? 34.149 4.131 0.965 1.00 90.75 454 ASN A CA 1
ATOM 3639 C C . ASN A 1 454 ? 34.756 5.492 1.332 1.00 90.75 454 ASN A C 1
ATOM 3641 O O . ASN A 1 454 ? 35.649 5.540 2.170 1.00 90.75 454 ASN A O 1
ATOM 3645 N N . SER A 1 455 ? 34.276 6.596 0.754 1.00 88.12 455 SER A N 1
ATOM 3646 C CA . SER A 1 455 ? 34.685 7.952 1.148 1.00 88.12 455 SER A CA 1
ATOM 3647 C C . SER A 1 455 ? 34.223 8.333 2.558 1.00 88.12 455 SER A C 1
ATOM 3649 O O . SER A 1 455 ? 34.749 9.283 3.127 1.00 88.12 455 SER A O 1
ATOM 3651 N N . LYS A 1 456 ? 33.237 7.620 3.119 1.00 83.56 456 LYS A N 1
ATOM 3652 C CA . LYS A 1 456 ? 32.652 7.891 4.443 1.00 83.56 456 LYS A CA 1
ATOM 3653 C C . LYS A 1 456 ? 33.067 6.878 5.515 1.00 83.56 456 LYS A C 1
ATOM 3655 O O . LYS A 1 456 ? 32.679 7.041 6.667 1.00 83.56 456 LYS A O 1
ATOM 3660 N N . GLN A 1 457 ? 33.789 5.819 5.147 1.00 85.44 457 GLN A N 1
ATOM 3661 C CA . GLN A 1 457 ? 34.103 4.691 6.029 1.00 85.44 457 GLN A CA 1
ATOM 3662 C C . GLN A 1 457 ? 35.614 4.486 6.153 1.00 85.44 457 GLN A C 1
ATOM 3664 O O . GLN A 1 457 ? 36.362 4.693 5.199 1.00 85.44 457 GLN A O 1
ATOM 3669 N N . THR A 1 458 ? 36.060 4.050 7.332 1.00 81.81 458 THR A N 1
ATOM 3670 C CA . THR A 1 458 ? 37.465 3.707 7.607 1.00 81.81 458 THR A CA 1
ATOM 3671 C C . THR A 1 458 ? 37.861 2.380 6.961 1.00 81.81 458 THR A C 1
ATOM 3673 O O . THR A 1 458 ? 38.948 2.266 6.397 1.00 81.81 458 THR A O 1
ATOM 3676 N N . THR A 1 459 ? 36.966 1.390 6.974 1.00 89.50 459 THR A N 1
ATOM 3677 C CA . THR A 1 459 ? 37.138 0.109 6.283 1.00 89.50 459 THR A CA 1
ATOM 3678 C C . THR A 1 459 ? 36.544 0.181 4.878 1.00 89.50 459 THR A C 1
ATOM 3680 O O . THR A 1 459 ? 35.347 0.381 4.685 1.00 89.50 459 THR A O 1
ATOM 3683 N N . LYS A 1 460 ? 37.398 0.037 3.861 1.00 90.94 460 LYS A N 1
ATOM 3684 C CA . LYS A 1 460 ? 36.990 0.162 2.457 1.00 90.94 460 LYS A CA 1
ATOM 3685 C C . LYS A 1 460 ? 36.541 -1.182 1.897 1.00 90.94 460 LYS A C 1
ATOM 3687 O O . LYS A 1 460 ? 37.238 -2.184 2.035 1.00 90.94 460 LYS A O 1
ATOM 3692 N N . LEU A 1 461 ? 35.421 -1.180 1.182 1.00 88.56 461 LEU A N 1
ATOM 3693 C CA . LEU A 1 461 ? 34.985 -2.317 0.378 1.00 88.56 461 LEU A CA 1
ATOM 3694 C C . LEU A 1 461 ? 35.854 -2.428 -0.880 1.00 88.56 461 LEU A C 1
ATOM 3696 O O . LEU A 1 461 ? 35.954 -1.478 -1.662 1.00 88.56 461 LEU A O 1
ATOM 3700 N N . VAL A 1 462 ? 36.449 -3.600 -1.085 1.00 90.75 462 VAL A N 1
ATOM 3701 C CA . VAL A 1 462 ? 37.340 -3.939 -2.207 1.00 90.75 462 VAL A CA 1
ATOM 3702 C C . VAL A 1 462 ? 36.906 -5.253 -2.862 1.00 90.75 462 VAL A C 1
ATOM 3704 O O . VAL A 1 462 ? 36.151 -6.027 -2.281 1.00 90.75 462 VAL A O 1
ATOM 3707 N N . GLY A 1 463 ? 37.355 -5.494 -4.098 1.00 92.38 463 GLY A N 1
ATOM 3708 C CA . GLY A 1 463 ? 37.038 -6.712 -4.856 1.00 92.38 463 GLY A CA 1
ATOM 3709 C C . GLY A 1 463 ? 35.804 -6.595 -5.770 1.00 92.38 463 GLY A C 1
ATOM 3710 O O . GLY A 1 463 ? 35.398 -5.482 -6.120 1.00 92.38 463 GLY A O 1
ATOM 3711 N N . PRO A 1 464 ? 35.212 -7.719 -6.218 1.00 93.94 464 PRO A N 1
ATOM 3712 C CA . PRO A 1 464 ? 34.048 -7.712 -7.108 1.00 93.94 464 PRO A CA 1
ATOM 3713 C C . PRO A 1 464 ? 32.800 -7.101 -6.446 1.00 93.94 464 PRO A C 1
ATOM 3715 O O . PRO A 1 464 ? 32.710 -6.989 -5.223 1.00 93.94 464 PRO A O 1
ATOM 3718 N N . LEU A 1 465 ? 31.830 -6.667 -7.259 1.00 93.75 465 LEU A N 1
ATOM 3719 C CA . LEU A 1 465 ? 30.541 -6.167 -6.765 1.00 93.75 465 LEU A CA 1
ATOM 3720 C C . LEU A 1 465 ? 29.719 -7.307 -6.164 1.00 93.75 465 LEU A C 1
ATOM 3722 O O . LEU A 1 465 ? 29.485 -8.321 -6.821 1.00 93.75 465 LEU A O 1
ATOM 3726 N N . SER A 1 466 ? 29.241 -7.113 -4.938 1.00 93.00 466 SER A N 1
ATOM 3727 C CA . SER A 1 466 ? 28.321 -8.044 -4.293 1.00 93.00 466 SER A CA 1
ATOM 3728 C C . SER A 1 466 ? 26.910 -7.949 -4.887 1.00 93.00 466 SER A C 1
ATOM 3730 O O . SER A 1 466 ? 26.498 -6.927 -5.448 1.00 93.00 466 SER A O 1
ATOM 3732 N N . ILE A 1 467 ? 26.120 -9.011 -4.702 1.00 91.75 467 ILE A N 1
ATOM 3733 C CA . ILE A 1 467 ? 24.703 -9.044 -5.099 1.00 91.75 467 ILE A CA 1
ATOM 3734 C C . ILE A 1 467 ? 23.922 -7.914 -4.411 1.00 91.75 467 ILE A C 1
ATOM 3736 O O . ILE A 1 467 ? 23.053 -7.296 -5.028 1.00 91.75 467 ILE A O 1
ATOM 3740 N N . LEU A 1 468 ? 24.251 -7.607 -3.151 1.00 87.69 468 LEU A N 1
ATOM 3741 C CA . LEU A 1 468 ? 23.595 -6.543 -2.397 1.00 87.69 468 LEU A CA 1
ATOM 3742 C C . LEU A 1 468 ? 23.901 -5.157 -2.978 1.00 87.69 468 LEU A C 1
ATOM 3744 O O . LEU A 1 468 ? 22.995 -4.335 -3.087 1.00 87.69 468 LEU A O 1
ATOM 3748 N N . GLU A 1 469 ? 25.136 -4.909 -3.418 1.00 90.94 469 GLU A N 1
ATOM 3749 C CA . GLU A 1 469 ? 25.503 -3.651 -4.082 1.00 90.94 469 GLU A CA 1
ATOM 3750 C C . GLU A 1 469 ? 24.806 -3.486 -5.428 1.00 90.94 469 GLU A C 1
ATOM 3752 O O . GLU A 1 469 ? 24.307 -2.403 -5.734 1.00 90.94 469 GLU A O 1
ATOM 3757 N N . LEU A 1 470 ? 24.702 -4.563 -6.210 1.00 90.38 470 LEU A N 1
ATOM 3758 C CA . LEU A 1 470 ? 23.944 -4.554 -7.459 1.00 90.38 470 LEU A CA 1
ATOM 3759 C C . LEU A 1 470 ? 22.454 -4.298 -7.206 1.00 90.38 470 LEU A C 1
ATOM 3761 O O . LEU A 1 470 ? 21.842 -3.493 -7.912 1.00 90.38 470 LEU A O 1
ATOM 3765 N N . LYS A 1 471 ? 21.869 -4.934 -6.184 1.00 88.44 471 LYS A N 1
ATOM 3766 C CA . LYS A 1 471 ? 20.466 -4.736 -5.791 1.00 88.44 471 LYS A CA 1
ATOM 3767 C C . LYS A 1 471 ? 20.214 -3.303 -5.312 1.00 88.44 471 LYS A C 1
ATOM 3769 O O . LYS A 1 471 ? 19.253 -2.678 -5.753 1.00 88.44 471 LYS A O 1
ATOM 3774 N N . ASN A 1 472 ? 21.098 -2.753 -4.478 1.00 84.75 472 ASN A N 1
ATOM 3775 C CA . ASN A 1 472 ? 21.014 -1.364 -4.027 1.00 84.75 472 ASN A CA 1
ATOM 3776 C C . ASN A 1 472 ? 21.139 -0.390 -5.207 1.00 84.75 472 ASN A C 1
ATOM 3778 O O . ASN A 1 472 ? 20.282 0.470 -5.376 1.00 84.75 472 ASN A O 1
ATOM 3782 N N . SER A 1 473 ? 22.144 -0.574 -6.070 1.00 87.69 473 SER A N 1
ATOM 3783 C CA . SER A 1 473 ? 22.334 0.220 -7.293 1.00 87.69 473 SER A CA 1
ATOM 3784 C C . SER A 1 473 ? 21.070 0.272 -8.146 1.00 87.69 473 SER A C 1
ATOM 3786 O O . SER A 1 473 ? 20.608 1.346 -8.529 1.00 87.69 473 SER A O 1
ATOM 3788 N N . PHE A 1 474 ? 20.451 -0.885 -8.364 1.00 90.38 474 PHE A N 1
ATOM 3789 C CA . PHE A 1 474 ? 19.213 -0.989 -9.118 1.00 90.38 474 PHE A CA 1
ATOM 3790 C C . PHE A 1 474 ? 18.064 -0.173 -8.507 1.00 90.38 474 PHE A C 1
ATOM 3792 O O . PHE A 1 474 ? 17.422 0.599 -9.220 1.00 90.38 474 PHE A O 1
ATOM 3799 N N . TYR A 1 475 ? 17.816 -0.288 -7.201 1.00 87.38 475 TYR A N 1
ATOM 3800 C CA . TYR A 1 475 ? 16.744 0.478 -6.560 1.00 87.38 475 TYR A CA 1
ATOM 3801 C C . TYR A 1 475 ? 17.040 1.978 -6.489 1.00 87.38 475 TYR A C 1
ATOM 3803 O O . TYR A 1 475 ? 16.122 2.782 -6.638 1.00 87.38 475 TYR A O 1
ATOM 3811 N N . GLN A 1 476 ? 18.301 2.376 -6.309 1.00 83.81 476 GLN A N 1
ATOM 3812 C CA . GLN A 1 476 ? 18.683 3.789 -6.343 1.00 83.81 476 GLN A CA 1
ATOM 3813 C C . GLN A 1 476 ? 18.490 4.393 -7.738 1.00 83.81 476 GLN A C 1
ATOM 3815 O O . GLN A 1 476 ? 17.936 5.482 -7.847 1.00 83.81 476 GLN A O 1
ATOM 3820 N N . LEU A 1 477 ? 18.836 3.667 -8.807 1.00 88.81 477 LEU A N 1
ATOM 3821 C CA . LEU A 1 477 ? 18.555 4.096 -10.182 1.00 88.81 477 LEU A CA 1
ATOM 3822 C C . LEU A 1 477 ? 17.057 4.326 -10.418 1.00 88.81 477 LEU A C 1
ATOM 3824 O O . LEU A 1 477 ? 16.681 5.340 -11.001 1.00 88.81 477 LEU A O 1
ATOM 3828 N N . ILE A 1 478 ? 16.192 3.434 -9.920 1.00 90.56 478 ILE A N 1
ATOM 3829 C CA . ILE A 1 478 ? 14.735 3.619 -10.008 1.00 90.56 478 ILE A CA 1
ATOM 3830 C C . ILE A 1 478 ? 14.313 4.908 -9.302 1.00 90.56 478 ILE A C 1
ATOM 3832 O O . ILE A 1 478 ? 13.586 5.706 -9.890 1.00 90.56 478 ILE A O 1
ATOM 3836 N N . LYS A 1 479 ? 14.780 5.135 -8.070 1.00 85.62 479 LYS A N 1
ATOM 3837 C CA . LYS A 1 479 ? 14.443 6.345 -7.307 1.00 85.62 479 LYS A CA 1
ATOM 3838 C C . LYS A 1 479 ? 14.888 7.608 -8.028 1.00 85.62 479 LYS A C 1
ATOM 3840 O O . LYS A 1 479 ? 14.102 8.542 -8.118 1.00 85.62 479 LYS A O 1
ATOM 3845 N N . LEU A 1 480 ? 16.102 7.627 -8.580 1.00 84.38 480 LEU A N 1
ATOM 3846 C CA . LEU A 1 480 ? 16.607 8.776 -9.333 1.00 84.38 480 LEU A CA 1
ATOM 3847 C C . LEU A 1 480 ? 15.720 9.083 -10.539 1.00 84.38 480 LEU A C 1
ATOM 3849 O O . LEU A 1 480 ? 15.257 10.210 -10.687 1.00 84.38 480 LEU A O 1
ATOM 3853 N N . VAL A 1 481 ? 15.398 8.066 -11.340 1.00 88.12 481 VAL A N 1
ATOM 3854 C CA . VAL A 1 481 ? 14.525 8.209 -12.514 1.00 88.12 481 VAL A CA 1
ATOM 3855 C C . VAL A 1 481 ? 13.119 8.673 -12.118 1.00 88.12 481 VAL A C 1
ATOM 3857 O O . VAL A 1 481 ? 12.497 9.474 -12.820 1.00 88.12 481 VAL A O 1
ATOM 3860 N N . GLN A 1 482 ? 12.605 8.199 -10.982 1.00 88.81 482 GLN A N 1
ATOM 3861 C CA . GLN A 1 482 ? 11.308 8.614 -10.455 1.00 88.81 482 GLN A CA 1
ATOM 3862 C C . GLN A 1 482 ? 11.323 10.046 -9.920 1.00 88.81 482 GLN A C 1
ATOM 3864 O O . GLN A 1 482 ? 10.376 10.781 -10.171 1.00 88.81 482 GLN A O 1
ATOM 3869 N N . ILE A 1 483 ? 12.381 10.469 -9.231 1.00 81.06 483 ILE A N 1
ATOM 3870 C CA . ILE A 1 483 ? 12.545 11.854 -8.775 1.00 81.06 483 ILE A CA 1
ATOM 3871 C C . ILE A 1 483 ? 12.627 12.788 -9.982 1.00 81.06 483 ILE A C 1
ATOM 3873 O O . ILE A 1 483 ? 11.920 13.792 -10.024 1.00 81.06 483 ILE A O 1
ATOM 3877 N N . GLU A 1 484 ? 13.420 12.430 -10.992 1.00 83.12 484 GLU A N 1
ATOM 3878 C CA . GLU A 1 484 ? 13.564 13.210 -12.221 1.00 83.12 484 GLU A CA 1
ATOM 3879 C C . GLU A 1 484 ? 12.223 13.369 -12.954 1.00 83.12 484 GLU A C 1
ATOM 3881 O O . GLU A 1 484 ? 11.841 14.477 -13.339 1.00 83.12 484 GLU A O 1
ATOM 3886 N N . SER A 1 485 ? 11.480 12.269 -13.108 1.00 85.25 485 SER A N 1
ATOM 3887 C CA . SER A 1 485 ? 10.289 12.229 -13.964 1.00 85.25 485 SER A CA 1
ATOM 3888 C C . SER A 1 485 ? 8.966 12.518 -13.248 1.00 85.25 485 SER A C 1
ATOM 3890 O O . SER A 1 485 ? 8.004 12.924 -13.897 1.00 85.25 485 SER A O 1
ATOM 3892 N N . PHE A 1 486 ? 8.893 12.298 -11.934 1.00 87.38 486 PHE A N 1
ATOM 3893 C CA . PHE A 1 486 ? 7.667 12.361 -11.127 1.00 87.38 486 PHE A CA 1
ATOM 3894 C C . PHE A 1 486 ? 7.825 13.247 -9.880 1.00 87.38 486 PHE A C 1
ATOM 3896 O O . PHE A 1 486 ? 7.116 13.063 -8.893 1.00 87.38 486 PHE A O 1
ATOM 3903 N N . SER A 1 487 ? 8.748 14.215 -9.896 1.00 81.31 487 SER A N 1
ATOM 3904 C CA . SER A 1 487 ? 9.022 15.097 -8.746 1.00 81.31 487 SER A CA 1
ATOM 3905 C C . SER A 1 487 ? 7.772 15.751 -8.143 1.00 81.31 487 SER A C 1
ATOM 3907 O O . SER A 1 487 ? 7.625 15.773 -6.923 1.00 81.31 487 SER A O 1
ATOM 3909 N N . SER A 1 488 ? 6.856 16.271 -8.966 1.00 82.00 488 SER A N 1
ATOM 3910 C CA . SER A 1 488 ? 5.602 16.886 -8.507 1.00 82.00 488 SER A CA 1
ATOM 3911 C C . SER A 1 488 ? 4.654 15.874 -7.859 1.00 82.00 488 SER A C 1
ATOM 3913 O O . SER A 1 488 ? 4.056 16.166 -6.825 1.00 82.00 488 SER A O 1
ATOM 3915 N N . ASP A 1 489 ? 4.554 14.671 -8.424 1.00 86.44 489 ASP A N 1
ATOM 3916 C CA . ASP A 1 489 ? 3.724 13.589 -7.896 1.00 86.44 489 ASP A CA 1
ATOM 3917 C C . ASP A 1 489 ? 4.265 13.072 -6.560 1.00 86.44 489 ASP A C 1
ATOM 3919 O O . ASP A 1 489 ? 3.505 12.898 -5.610 1.00 86.44 489 ASP A O 1
ATOM 3923 N N . ILE A 1 490 ? 5.583 12.889 -6.460 1.00 81.25 490 ILE A N 1
ATOM 3924 C CA . ILE A 1 490 ? 6.268 12.479 -5.229 1.00 81.25 490 ILE A CA 1
ATOM 3925 C C . ILE A 1 490 ? 6.061 13.529 -4.135 1.00 81.25 490 ILE A C 1
ATOM 3927 O O . ILE A 1 490 ? 5.670 13.174 -3.024 1.00 81.25 490 ILE A O 1
ATOM 3931 N N . LYS A 1 491 ? 6.246 14.821 -4.449 1.00 79.44 491 LYS A N 1
ATOM 3932 C CA . LYS A 1 491 ? 5.952 15.928 -3.520 1.00 79.44 491 LYS A CA 1
ATOM 3933 C C . LYS A 1 491 ? 4.504 15.884 -3.038 1.00 79.44 491 LYS A C 1
ATOM 3935 O O . LYS A 1 491 ? 4.266 15.946 -1.837 1.00 79.44 491 LYS A O 1
ATOM 3940 N N . SER A 1 492 ? 3.555 15.721 -3.960 1.00 77.00 492 SER A N 1
ATOM 3941 C CA . SER A 1 492 ? 2.129 15.644 -3.635 1.00 77.00 492 SER A CA 1
ATOM 3942 C C . SER A 1 492 ? 1.815 14.460 -2.718 1.00 77.00 492 SER A C 1
ATOM 3944 O O . SER A 1 492 ? 1.079 14.626 -1.751 1.00 77.00 492 SER A O 1
ATOM 3946 N N . ILE A 1 493 ? 2.398 13.282 -2.961 1.00 79.56 493 ILE A N 1
ATOM 3947 C CA . ILE A 1 493 ? 2.197 12.110 -2.095 1.00 79.56 493 ILE A CA 1
ATOM 3948 C C . ILE A 1 493 ? 2.792 12.344 -0.706 1.00 79.56 493 ILE A C 1
ATOM 3950 O O . ILE A 1 493 ? 2.150 12.012 0.284 1.00 79.56 493 ILE A O 1
ATOM 3954 N N . LEU A 1 494 ? 3.995 12.913 -0.612 1.00 72.81 494 LEU A N 1
ATOM 3955 C CA . LEU A 1 494 ? 4.642 13.157 0.680 1.00 72.81 494 LEU A CA 1
ATOM 3956 C C . LEU A 1 494 ? 3.911 14.216 1.514 1.00 72.81 494 LEU A C 1
ATOM 3958 O O . LEU A 1 494 ? 3.845 14.082 2.731 1.00 72.81 494 LEU A O 1
ATOM 3962 N N . GLN A 1 495 ? 3.357 15.248 0.873 1.00 71.94 495 GLN A N 1
ATOM 3963 C CA . GLN A 1 495 ? 2.647 16.336 1.554 1.00 71.94 495 GLN A CA 1
ATOM 3964 C C . GLN A 1 495 ? 1.187 15.986 1.861 1.00 71.94 495 GLN A C 1
ATOM 3966 O O . GLN A 1 495 ? 0.720 16.204 2.974 1.00 71.94 495 GLN A O 1
ATOM 3971 N N . ASN A 1 496 ? 0.470 15.434 0.880 1.00 72.62 496 ASN A N 1
ATOM 3972 C CA . ASN A 1 496 ? -0.985 15.274 0.930 1.00 72.62 496 ASN A CA 1
ATOM 3973 C C . ASN A 1 496 ? -1.428 13.810 1.083 1.00 72.62 496 ASN A C 1
ATOM 3975 O O . ASN A 1 496 ? -2.602 13.542 1.318 1.00 72.62 496 ASN A O 1
ATOM 3979 N N . GLY A 1 497 ? -0.519 12.846 0.920 1.00 71.50 497 GLY A N 1
ATOM 3980 C CA . GLY A 1 497 ? -0.833 11.413 0.914 1.00 71.50 497 GLY A CA 1
ATOM 3981 C C . GLY A 1 497 ? -1.369 10.882 -0.421 1.00 71.50 497 GLY A C 1
ATOM 3982 O O . GLY A 1 497 ? -1.638 9.687 -0.533 1.00 71.50 497 GLY A O 1
ATOM 3983 N N . TYR A 1 498 ? -1.523 11.732 -1.441 1.00 79.81 498 TYR A N 1
ATOM 3984 C CA . TYR A 1 498 ? -2.038 11.363 -2.763 1.00 79.81 498 TYR A CA 1
ATOM 3985 C C . TYR A 1 498 ? -1.458 12.248 -3.876 1.00 79.81 498 TYR A C 1
ATOM 3987 O O . TYR A 1 498 ? -0.954 13.343 -3.629 1.00 79.81 498 TYR A O 1
ATOM 3995 N N . VAL A 1 499 ? -1.534 11.778 -5.125 1.00 85.62 499 VAL A N 1
ATOM 3996 C CA . VAL A 1 499 ? -1.172 12.569 -6.318 1.00 85.62 499 VAL A CA 1
ATOM 3997 C C . VAL A 1 499 ? -2.316 13.477 -6.758 1.00 85.62 499 VAL A C 1
ATOM 3999 O O . VAL A 1 499 ? -3.485 13.136 -6.582 1.00 85.62 499 VAL A O 1
ATOM 4002 N N . SER A 1 500 ? -1.983 14.598 -7.399 1.00 81.88 500 SER A N 1
ATOM 4003 C CA . SER A 1 500 ? -2.970 15.491 -8.016 1.00 81.88 500 SER A CA 1
ATOM 4004 C C . SER A 1 500 ? -3.892 14.740 -8.986 1.00 81.88 500 SER A C 1
ATOM 4006 O O . SER A 1 500 ? -3.452 13.864 -9.735 1.00 81.88 500 SER A O 1
ATOM 4008 N N . SER A 1 501 ? -5.172 15.117 -9.025 1.00 78.62 501 SER A N 1
ATOM 4009 C CA . SER A 1 501 ? -6.174 14.555 -9.943 1.00 78.62 501 SER A CA 1
ATOM 4010 C C . SER A 1 501 ? -5.786 14.701 -11.419 1.00 78.62 501 SER A C 1
ATOM 4012 O O . SER A 1 501 ? -6.129 13.845 -12.232 1.00 78.62 501 SER A O 1
ATOM 4014 N N . ASN A 1 502 ? -5.020 15.742 -11.755 1.00 81.88 502 ASN A N 1
ATOM 4015 C CA . ASN A 1 502 ? -4.527 16.005 -13.109 1.00 81.88 502 ASN A CA 1
ATOM 4016 C C . ASN A 1 502 ? -3.283 15.178 -13.474 1.00 81.88 502 ASN A C 1
ATOM 4018 O O . ASN A 1 502 ? -2.852 15.178 -14.628 1.00 81.88 502 ASN A O 1
ATOM 4022 N N . SER A 1 503 ? -2.696 14.462 -12.512 1.00 86.62 503 SER A N 1
ATOM 4023 C CA . SER A 1 503 ? -1.545 13.603 -12.761 1.00 86.62 503 SER A CA 1
ATOM 4024 C C . SER A 1 503 ? -1.919 12.402 -13.625 1.00 86.62 503 SER A C 1
ATOM 4026 O O . SER A 1 503 ? -2.956 11.757 -13.431 1.00 86.62 503 SER A O 1
ATOM 4028 N N . GLN A 1 504 ? -1.006 12.023 -14.521 1.00 86.00 504 GLN A N 1
ATOM 4029 C CA . GLN A 1 504 ? -1.092 10.775 -15.284 1.00 86.00 504 GLN A CA 1
ATOM 4030 C C . GLN A 1 504 ? -1.054 9.537 -14.371 1.00 86.00 504 GLN A C 1
ATOM 4032 O O . GLN A 1 504 ? -1.508 8.465 -14.776 1.00 86.00 504 GLN A O 1
ATOM 4037 N N . LEU A 1 505 ? -0.548 9.684 -13.141 1.00 88.94 505 LEU A N 1
ATOM 4038 C CA . LEU A 1 505 ? -0.437 8.607 -12.164 1.00 88.94 505 LEU A CA 1
ATOM 4039 C C . LEU A 1 505 ? -1.711 8.395 -11.339 1.00 88.94 505 LEU A C 1
ATOM 4041 O O . LEU A 1 505 ? -1.856 7.327 -10.754 1.00 88.94 505 LEU A O 1
ATOM 4045 N N . SER A 1 506 ? -2.660 9.339 -11.322 1.00 86.81 506 SER A N 1
ATOM 4046 C CA . SER A 1 506 ? -3.877 9.283 -10.482 1.00 86.81 506 SER A CA 1
ATOM 4047 C C . SER A 1 506 ? -4.666 7.973 -10.624 1.00 86.81 506 SER A C 1
ATOM 4049 O O . SER A 1 506 ? -5.121 7.391 -9.640 1.00 86.81 506 SER A O 1
ATOM 4051 N N . LYS A 1 507 ? -4.749 7.436 -11.847 1.00 86.94 507 LYS A N 1
ATOM 4052 C CA . LYS A 1 507 ? -5.461 6.185 -12.170 1.00 86.94 507 LYS A CA 1
ATOM 4053 C C . LYS A 1 507 ? -4.775 4.917 -11.648 1.00 86.94 507 LYS A C 1
ATOM 4055 O O . LYS A 1 507 ? -5.373 3.845 -11.699 1.00 86.94 507 LYS A O 1
ATOM 4060 N N . LEU A 1 508 ? -3.526 5.018 -11.197 1.00 88.88 508 LEU A N 1
ATOM 4061 C CA . LEU A 1 508 ? -2.692 3.890 -10.777 1.00 88.88 508 LEU A CA 1
ATOM 4062 C C . LEU A 1 508 ? -2.625 3.738 -9.250 1.00 88.88 508 LEU A C 1
ATOM 4064 O O . LEU A 1 508 ? -1.890 2.881 -8.769 1.00 88.88 508 LEU A O 1
ATOM 4068 N N . ASN A 1 509 ? -3.388 4.548 -8.500 1.00 88.50 509 ASN A N 1
ATOM 4069 C CA . ASN A 1 509 ? -3.372 4.584 -7.032 1.00 88.50 509 ASN A CA 1
ATOM 4070 C C . ASN A 1 509 ? -1.928 4.550 -6.474 1.00 88.50 509 ASN A C 1
ATOM 4072 O O . ASN A 1 509 ? -1.556 3.591 -5.789 1.00 88.50 509 ASN A O 1
ATOM 4076 N N . PRO A 1 510 ? -1.080 5.516 -6.870 1.00 90.44 510 PRO A N 1
ATOM 4077 C CA . PRO A 1 510 ? 0.349 5.463 -6.623 1.00 90.44 510 PRO A CA 1
ATOM 4078 C C . PRO A 1 510 ? 0.647 5.716 -5.147 1.00 90.44 510 PRO A C 1
ATOM 4080 O O . PRO A 1 510 ? 0.001 6.540 -4.502 1.00 90.44 510 PRO A O 1
ATOM 4083 N N . PHE A 1 511 ? 1.651 5.027 -4.621 1.00 87.50 511 PHE A N 1
ATOM 4084 C CA . PHE A 1 511 ? 2.136 5.236 -3.262 1.00 87.50 511 PHE A CA 1
ATOM 4085 C C . PHE A 1 511 ? 3.654 5.080 -3.216 1.00 87.50 511 PHE A C 1
ATOM 4087 O O . PHE A 1 511 ? 4.242 4.433 -4.082 1.00 87.50 511 PHE A O 1
ATOM 4094 N N . ILE A 1 512 ? 4.285 5.679 -2.211 1.00 83.94 512 ILE A N 1
ATOM 4095 C CA . ILE A 1 512 ? 5.714 5.505 -1.945 1.00 83.94 512 ILE A CA 1
ATOM 4096 C C . ILE A 1 512 ? 5.853 4.388 -0.915 1.00 83.94 512 ILE A C 1
ATOM 4098 O O . ILE A 1 512 ? 5.202 4.418 0.132 1.00 83.94 512 ILE A O 1
ATOM 4102 N N . ASP A 1 513 ? 6.647 3.372 -1.234 1.00 83.06 513 ASP A N 1
ATOM 4103 C CA . ASP A 1 513 ? 6.901 2.269 -0.314 1.00 83.06 513 ASP A CA 1
ATOM 4104 C C . ASP A 1 513 ? 7.925 2.633 0.774 1.00 83.06 513 ASP A C 1
ATOM 4106 O O . ASP A 1 513 ? 8.450 3.744 0.843 1.00 83.06 513 ASP A O 1
ATOM 4110 N N . ARG A 1 514 ? 8.230 1.669 1.646 1.00 70.94 514 ARG A N 1
ATOM 4111 C CA . ARG A 1 514 ? 9.194 1.861 2.740 1.00 70.94 514 ARG A CA 1
ATOM 4112 C C . ARG A 1 514 ? 10.633 2.042 2.251 1.00 70.94 514 ARG A C 1
ATOM 4114 O O . ARG A 1 514 ? 11.457 2.539 3.014 1.00 70.94 514 ARG A O 1
ATOM 4121 N N . GLU A 1 515 ? 10.943 1.616 1.029 1.00 72.44 515 GLU A N 1
ATOM 4122 C CA . GLU A 1 515 ? 12.254 1.818 0.420 1.00 72.44 515 GLU A CA 1
ATOM 4123 C C . GLU A 1 515 ? 12.356 3.186 -0.265 1.00 72.44 515 GLU A C 1
ATOM 4125 O O . GLU A 1 515 ? 13.460 3.607 -0.592 1.00 72.44 515 GLU A O 1
ATOM 4130 N N . GLY A 1 516 ? 11.252 3.917 -0.439 1.00 75.19 516 GLY A N 1
ATOM 4131 C CA . GLY A 1 516 ? 11.216 5.218 -1.108 1.00 75.19 516 GLY A CA 1
ATOM 4132 C C . GLY A 1 516 ? 10.950 5.126 -2.607 1.00 75.19 516 GLY A C 1
ATOM 4133 O O . GLY A 1 516 ? 11.239 6.072 -3.332 1.00 75.19 516 GLY A O 1
ATOM 4134 N N . ILE A 1 517 ? 10.437 3.993 -3.082 1.00 85.94 517 ILE A N 1
ATOM 4135 C CA . ILE A 1 517 ? 10.111 3.753 -4.485 1.00 85.94 517 ILE A CA 1
ATOM 4136 C C . ILE A 1 517 ? 8.634 4.061 -4.710 1.00 85.94 517 ILE A C 1
ATOM 4138 O O . ILE A 1 517 ? 7.757 3.585 -3.988 1.00 85.94 517 ILE A O 1
ATOM 4142 N N . LEU A 1 518 ? 8.351 4.825 -5.761 1.00 91.94 518 LEU A N 1
ATOM 4143 C CA . LEU A 1 518 ? 7.000 5.091 -6.227 1.00 91.94 518 LEU A CA 1
ATOM 4144 C C . LEU A 1 518 ? 6.437 3.844 -6.931 1.00 91.94 518 LEU A C 1
ATOM 4146 O O . LEU A 1 518 ? 6.974 3.377 -7.939 1.00 91.94 518 LEU A O 1
ATOM 4150 N N . ARG A 1 519 ? 5.350 3.283 -6.405 1.00 93.81 519 ARG A N 1
ATOM 4151 C CA . ARG A 1 519 ? 4.765 2.010 -6.852 1.00 93.81 519 ARG A CA 1
ATOM 4152 C C . ARG A 1 519 ? 3.285 2.131 -7.167 1.00 93.81 519 ARG A C 1
ATOM 4154 O O . ARG A 1 519 ? 2.599 3.042 -6.708 1.00 93.81 519 ARG A O 1
ATOM 4161 N N . VAL A 1 520 ? 2.794 1.175 -7.951 1.00 92.00 520 VAL A N 1
ATOM 4162 C CA . VAL A 1 520 ? 1.369 1.027 -8.270 1.00 92.00 520 VAL A CA 1
ATOM 4163 C C . VAL A 1 520 ? 0.635 0.331 -7.124 1.00 92.00 520 VAL A C 1
ATOM 4165 O O . VAL A 1 520 ? 0.989 -0.774 -6.709 1.00 92.00 520 VAL A O 1
ATOM 4168 N N . GLY A 1 521 ? -0.428 0.958 -6.625 1.00 84.94 521 GLY A N 1
ATOM 4169 C CA . GLY A 1 521 ? -1.367 0.344 -5.689 1.00 84.94 521 GLY A CA 1
ATOM 4170 C C . GLY A 1 521 ? -2.527 -0.354 -6.402 1.00 84.94 521 GLY A C 1
ATOM 4171 O O . GLY A 1 521 ? -2.738 -0.207 -7.603 1.00 84.94 521 GLY A O 1
ATOM 4172 N N . GLY A 1 522 ? -3.348 -1.100 -5.654 1.00 77.00 522 GLY A N 1
ATOM 4173 C CA . GLY A 1 522 ? -4.634 -1.581 -6.172 1.00 77.00 522 GLY A CA 1
ATOM 4174 C C . GLY A 1 522 ? -5.035 -2.995 -5.760 1.00 77.00 522 GLY A C 1
ATOM 4175 O O . GLY A 1 522 ? -4.711 -3.478 -4.677 1.00 77.00 522 GLY A O 1
ATOM 4176 N N . ARG A 1 523 ? -5.803 -3.645 -6.645 1.00 68.56 523 ARG A N 1
ATOM 4177 C CA . ARG A 1 523 ? -6.597 -4.860 -6.369 1.00 68.56 523 ARG A CA 1
ATOM 4178 C C . ARG A 1 523 ? -5.767 -6.096 -6.005 1.00 68.56 523 ARG A C 1
ATOM 4180 O O . ARG A 1 523 ? -6.302 -7.010 -5.387 1.00 68.56 523 ARG A O 1
ATOM 4187 N N . LEU A 1 524 ? -4.480 -6.123 -6.359 1.00 76.88 524 LEU A N 1
ATOM 4188 C CA . LEU A 1 524 ? -3.583 -7.252 -6.088 1.00 76.88 524 LEU A CA 1
ATOM 4189 C C . LEU A 1 524 ? -3.014 -7.266 -4.661 1.00 76.88 524 LEU A C 1
ATOM 4191 O O . LEU A 1 524 ? -2.367 -8.245 -4.295 1.00 76.88 524 LEU A O 1
ATOM 4195 N N . LYS A 1 525 ? -3.302 -6.251 -3.830 1.00 72.38 525 LYS A N 1
ATOM 4196 C CA . LYS A 1 525 ? -2.795 -6.139 -2.448 1.00 72.38 525 LYS A CA 1
ATOM 4197 C C . LYS A 1 525 ? -3.055 -7.389 -1.589 1.00 72.38 525 LYS A C 1
ATOM 4199 O O . LYS A 1 525 ? -2.225 -7.731 -0.761 1.00 72.38 525 LYS A O 1
ATOM 4204 N N . LYS A 1 526 ? -4.181 -8.086 -1.803 1.00 72.56 526 LYS A N 1
ATOM 4205 C CA . LYS A 1 526 ? -4.567 -9.309 -1.065 1.00 72.56 526 LYS A CA 1
ATOM 4206 C C . LYS A 1 526 ? -4.165 -10.626 -1.750 1.00 72.56 526 LYS A C 1
ATOM 4208 O O . LYS A 1 526 ? -4.597 -11.686 -1.318 1.00 72.56 526 LYS A O 1
ATOM 4213 N N . SER A 1 527 ? -3.418 -10.582 -2.854 1.00 80.62 527 SER A N 1
ATOM 4214 C CA . SER A 1 527 ? -2.970 -11.809 -3.532 1.00 80.62 527 SER A CA 1
ATOM 4215 C C . SER A 1 527 ? -1.833 -12.496 -2.761 1.00 80.62 527 SER A C 1
ATOM 4217 O O . SER A 1 527 ? -1.154 -11.855 -1.967 1.00 80.62 527 SER A O 1
ATOM 4219 N N . HIS A 1 528 ? -1.576 -13.778 -3.020 1.00 81.81 528 HIS A N 1
ATOM 4220 C CA . HIS A 1 528 ? -0.414 -14.498 -2.468 1.00 81.81 528 HIS A CA 1
ATOM 4221 C C . HIS A 1 528 ? 0.875 -14.282 -3.289 1.00 81.81 528 HIS A C 1
ATOM 4223 O O . HIS A 1 528 ? 1.858 -14.982 -3.098 1.00 81.81 528 HIS A O 1
ATOM 4229 N N . SER A 1 529 ? 0.879 -13.317 -4.214 1.00 81.31 529 SER A N 1
ATOM 4230 C CA . SER A 1 529 ? 2.033 -13.022 -5.072 1.00 81.31 529 SER A CA 1
ATOM 4231 C C . SER A 1 529 ? 3.161 -12.309 -4.317 1.00 81.31 529 SER A C 1
ATOM 4233 O O . SER A 1 529 ? 2.943 -11.710 -3.262 1.00 81.31 529 SER A O 1
ATOM 4235 N N . GLU A 1 530 ? 4.353 -12.293 -4.906 1.00 86.44 530 GLU A N 1
ATOM 4236 C CA . GLU A 1 530 ? 5.481 -11.494 -4.421 1.00 86.44 530 GLU A CA 1
ATOM 4237 C C . GLU A 1 530 ? 5.171 -9.989 -4.392 1.00 86.44 530 GLU A C 1
ATOM 4239 O O . GLU A 1 530 ? 4.320 -9.488 -5.138 1.00 86.44 530 GLU A O 1
ATOM 4244 N N . TYR A 1 531 ? 5.878 -9.254 -3.528 1.00 86.12 531 TYR A N 1
ATOM 4245 C CA . TYR A 1 531 ? 5.635 -7.830 -3.287 1.00 86.12 531 TYR A CA 1
ATOM 4246 C C . TYR A 1 531 ? 5.756 -6.979 -4.558 1.00 86.12 531 TYR A C 1
ATOM 4248 O O . TYR A 1 531 ? 4.851 -6.204 -4.862 1.00 86.12 531 TYR A O 1
ATOM 4256 N N . ASP A 1 532 ? 6.819 -7.173 -5.341 1.00 87.44 532 ASP A N 1
ATOM 4257 C CA . ASP A 1 532 ? 7.047 -6.443 -6.595 1.00 87.44 532 ASP A CA 1
ATOM 4258 C C . ASP A 1 532 ? 5.932 -6.705 -7.628 1.00 87.44 532 ASP A C 1
ATOM 4260 O O . ASP A 1 532 ? 5.523 -5.790 -8.341 1.00 87.44 532 ASP A O 1
ATOM 4264 N N . LYS A 1 533 ? 5.350 -7.911 -7.634 1.00 89.56 533 LYS A N 1
ATOM 4265 C CA . LYS A 1 533 ? 4.238 -8.284 -8.524 1.00 89.56 533 LYS A CA 1
ATOM 4266 C C . LYS A 1 533 ? 2.903 -7.703 -8.073 1.00 89.56 533 LYS A C 1
ATOM 4268 O O . LYS A 1 533 ? 2.043 -7.388 -8.897 1.00 89.56 533 LYS A O 1
ATOM 4273 N N . LYS A 1 534 ? 2.715 -7.539 -6.761 1.00 90.38 534 LYS A N 1
ATOM 4274 C CA . LYS A 1 534 ? 1.564 -6.829 -6.180 1.00 90.38 534 LYS A CA 1
ATOM 4275 C C . LYS A 1 534 ? 1.649 -5.327 -6.426 1.00 90.38 534 LYS A C 1
ATOM 4277 O O . LYS A 1 534 ? 0.622 -4.692 -6.677 1.00 90.38 534 LYS A O 1
ATOM 4282 N N . HIS A 1 535 ? 2.860 -4.787 -6.317 1.00 92.50 535 HIS A N 1
ATOM 4283 C CA . HIS A 1 535 ? 3.155 -3.362 -6.272 1.00 92.50 535 HIS A CA 1
ATOM 4284 C C . HIS A 1 535 ? 4.317 -3.007 -7.207 1.00 92.50 535 HIS A C 1
ATOM 4286 O O . HIS A 1 535 ? 5.393 -2.627 -6.741 1.00 92.50 535 HIS A O 1
ATOM 4292 N N . PRO A 1 536 ? 4.134 -3.116 -8.532 1.00 94.62 536 PRO A N 1
ATOM 4293 C CA . PRO A 1 536 ? 5.216 -2.875 -9.476 1.00 94.62 536 PRO A CA 1
ATOM 4294 C C . PRO A 1 536 ? 5.701 -1.420 -9.423 1.00 94.62 536 PRO A C 1
ATOM 4296 O O . PRO A 1 536 ? 4.903 -0.486 -9.276 1.00 94.62 536 PRO A O 1
ATOM 4299 N N . ALA A 1 537 ? 7.015 -1.227 -9.552 1.00 96.19 537 ALA A N 1
ATOM 4300 C CA . ALA A 1 537 ? 7.651 0.088 -9.523 1.00 96.19 537 ALA A CA 1
ATOM 4301 C C . ALA A 1 537 ? 7.295 0.905 -10.771 1.00 96.19 537 ALA A C 1
ATOM 4303 O O . ALA A 1 537 ? 7.420 0.423 -11.898 1.00 96.19 537 ALA A O 1
ATOM 4304 N N . LEU A 1 538 ? 6.846 2.146 -10.587 1.00 96.12 538 LEU A N 1
ATOM 4305 C CA . LEU A 1 538 ? 6.441 3.015 -11.691 1.00 96.12 538 LEU A CA 1
ATOM 4306 C C . LEU A 1 538 ? 7.652 3.472 -12.500 1.00 96.12 538 LEU A C 1
ATOM 4308 O O . LEU A 1 538 ? 8.579 4.056 -11.944 1.00 96.12 538 LEU A O 1
ATOM 4312 N N . LEU A 1 539 ? 7.619 3.253 -13.816 1.00 95.69 539 LEU A N 1
ATOM 4313 C CA . LEU A 1 539 ? 8.664 3.722 -14.722 1.00 95.69 539 LEU A CA 1
ATOM 4314 C C . LEU A 1 539 ? 8.105 4.750 -15.719 1.00 95.69 539 LEU A C 1
ATOM 4316 O O . LEU A 1 539 ? 7.046 4.516 -16.316 1.00 95.69 539 LEU A O 1
ATOM 4320 N N . PRO A 1 540 ? 8.800 5.880 -15.930 1.00 93.25 540 PRO A N 1
ATOM 4321 C CA . PRO A 1 540 ? 8.351 6.941 -16.823 1.00 93.25 540 PRO A CA 1
ATOM 4322 C C . PRO A 1 540 ? 8.309 6.503 -18.283 1.00 93.25 540 PRO A C 1
ATOM 4324 O O . PRO A 1 540 ? 9.104 5.674 -18.746 1.00 93.25 540 PRO A O 1
ATOM 4327 N N . LYS A 1 541 ? 7.369 7.100 -19.027 1.00 87.75 541 LYS A N 1
ATOM 4328 C CA . LYS A 1 541 ? 7.241 6.875 -20.468 1.00 87.75 541 LYS A CA 1
ATOM 4329 C C . LYS A 1 541 ? 8.470 7.449 -21.172 1.00 87.75 541 LYS A C 1
ATOM 4331 O O . LYS A 1 541 ? 8.893 8.554 -20.854 1.00 87.75 541 LYS A O 1
ATOM 4336 N N . ARG A 1 542 ? 8.986 6.740 -22.179 1.00 81.75 542 ARG A N 1
ATOM 4337 C CA . ARG A 1 542 ? 10.050 7.220 -23.091 1.00 81.75 542 ARG A CA 1
ATOM 4338 C C . ARG A 1 542 ? 11.387 7.601 -22.430 1.00 81.75 542 ARG A C 1
ATOM 4340 O O . ARG A 1 542 ? 12.234 8.166 -23.108 1.00 81.75 542 ARG A O 1
ATOM 4347 N N . HIS A 1 543 ? 11.602 7.275 -21.160 1.00 91.25 543 HIS A N 1
ATOM 4348 C CA . HIS A 1 543 ? 12.886 7.493 -20.503 1.00 91.25 543 HIS A CA 1
ATOM 4349 C C . HIS A 1 543 ? 13.891 6.401 -20.898 1.00 91.25 543 HIS A C 1
ATOM 4351 O O . HIS A 1 543 ? 13.523 5.224 -20.976 1.00 91.25 543 HIS A O 1
ATOM 4357 N N . HIS A 1 544 ? 15.160 6.764 -21.104 1.00 92.50 544 HIS A N 1
ATOM 4358 C CA . HIS A 1 544 ? 16.194 5.837 -21.586 1.00 92.50 544 HIS A CA 1
ATOM 4359 C C . HIS A 1 544 ? 16.404 4.636 -20.655 1.00 92.50 544 HIS A C 1
ATOM 4361 O O . HIS A 1 544 ? 16.439 3.497 -21.103 1.00 92.50 544 HIS A O 1
ATOM 4367 N N . PHE A 1 545 ? 16.406 4.857 -19.338 1.00 93.38 545 PHE A N 1
ATOM 4368 C CA . PHE A 1 545 ? 16.425 3.771 -18.345 1.00 93.38 545 PHE A CA 1
ATOM 4369 C C . PHE A 1 545 ? 15.286 2.750 -18.531 1.00 93.38 545 PHE A C 1
ATOM 4371 O O . PHE A 1 545 ? 15.520 1.543 -18.488 1.00 93.38 545 PHE A O 1
ATOM 4378 N N . THR A 1 546 ? 14.059 3.216 -18.792 1.00 95.31 546 THR A N 1
ATOM 4379 C CA . THR A 1 546 ? 12.899 2.343 -19.037 1.00 95.31 546 THR A CA 1
ATOM 4380 C C . THR A 1 546 ? 13.095 1.505 -20.306 1.00 95.31 546 THR A C 1
ATOM 4382 O O . THR A 1 546 ? 12.697 0.341 -20.347 1.00 95.31 546 THR A O 1
ATOM 4385 N N . ILE A 1 547 ? 13.733 2.079 -21.333 1.00 95.12 547 ILE A N 1
ATOM 4386 C CA . ILE A 1 547 ? 14.092 1.389 -22.582 1.00 95.12 547 ILE A CA 1
ATOM 4387 C C . ILE A 1 547 ? 15.143 0.309 -22.308 1.00 95.12 547 ILE A C 1
ATOM 4389 O O . ILE A 1 547 ? 14.933 -0.835 -22.706 1.00 95.12 547 ILE A O 1
ATOM 4393 N N . LEU A 1 548 ? 16.214 0.635 -21.578 1.00 95.44 548 LEU A N 1
ATOM 4394 C CA . LEU A 1 548 ? 17.274 -0.316 -21.228 1.00 95.44 548 LEU A CA 1
ATOM 4395 C C . LEU A 1 548 ? 16.744 -1.511 -20.426 1.00 95.44 548 LEU A C 1
ATOM 4397 O O . LEU A 1 548 ? 17.132 -2.643 -20.708 1.00 95.44 548 LEU A O 1
ATOM 4401 N N . ILE A 1 549 ? 15.834 -1.285 -19.469 1.00 96.00 549 ILE A N 1
ATOM 4402 C CA . ILE A 1 549 ? 15.174 -2.371 -18.724 1.00 96.00 549 ILE A CA 1
ATOM 4403 C C . ILE A 1 549 ? 14.371 -3.265 -19.672 1.00 96.00 549 ILE A C 1
ATOM 4405 O O . ILE A 1 549 ? 14.492 -4.486 -19.615 1.00 96.00 549 ILE A O 1
ATOM 4409 N N . ALA A 1 550 ? 13.565 -2.678 -20.560 1.00 96.31 550 ALA A N 1
ATOM 4410 C CA . ALA A 1 550 ? 12.744 -3.450 -21.489 1.00 96.31 550 ALA A CA 1
ATOM 4411 C C . ALA A 1 550 ? 13.585 -4.243 -22.504 1.00 96.31 550 ALA A C 1
ATOM 4413 O O . ALA A 1 550 ? 13.244 -5.380 -22.818 1.00 96.31 550 ALA A O 1
ATOM 4414 N N . GLN A 1 551 ? 14.696 -3.678 -22.986 1.00 95.88 551 GLN A N 1
ATOM 4415 C CA . GLN A 1 551 ? 15.652 -4.373 -23.854 1.00 95.88 551 GLN A CA 1
ATOM 4416 C C . GLN A 1 551 ? 16.362 -5.510 -23.120 1.00 95.88 551 GLN A C 1
ATOM 4418 O O . GLN A 1 551 ? 16.461 -6.613 -23.649 1.00 95.88 551 GLN A O 1
ATOM 4423 N N . HIS A 1 552 ? 16.824 -5.261 -21.893 1.00 96.50 552 HIS A N 1
ATOM 4424 C CA . HIS A 1 552 ? 17.453 -6.286 -21.067 1.00 96.50 552 HIS A CA 1
ATOM 4425 C C . HIS A 1 552 ? 16.503 -7.459 -20.816 1.00 96.50 552 HIS A C 1
ATOM 4427 O O . HIS A 1 552 ? 16.888 -8.610 -20.993 1.00 96.50 552 HIS A O 1
ATOM 4433 N N . GLU A 1 553 ? 15.248 -7.165 -20.481 1.00 96.88 553 GLU A N 1
ATOM 4434 C CA . GLU A 1 553 ? 14.222 -8.178 -20.256 1.00 96.88 553 GLU A CA 1
ATOM 4435 C C . GLU A 1 553 ? 13.881 -8.955 -21.537 1.00 96.88 553 GLU A C 1
ATOM 4437 O O . GLU A 1 553 ? 13.734 -10.174 -21.503 1.00 96.88 553 GLU A O 1
ATOM 4442 N N . HIS A 1 554 ? 13.823 -8.278 -22.687 1.00 97.00 554 HIS A N 1
ATOM 4443 C CA . HIS A 1 554 ? 13.625 -8.920 -23.989 1.00 97.00 554 HIS A CA 1
ATOM 4444 C C . HIS A 1 554 ? 14.742 -9.920 -24.318 1.00 97.00 554 HIS A C 1
ATOM 4446 O O . HIS A 1 554 ? 14.457 -11.023 -24.782 1.00 97.00 554 HIS A O 1
ATOM 4452 N N . LEU A 1 555 ? 15.999 -9.565 -24.032 1.00 96.12 555 LEU A N 1
ATOM 4453 C CA . LEU A 1 555 ? 17.148 -10.457 -24.214 1.00 96.12 555 LEU A CA 1
ATOM 4454 C C . LEU A 1 555 ? 17.157 -11.601 -23.189 1.00 96.12 555 LEU A C 1
ATOM 4456 O O . LEU A 1 555 ? 17.413 -12.742 -23.562 1.00 96.12 555 LEU A O 1
ATOM 4460 N N . ARG A 1 556 ? 16.827 -11.321 -21.919 1.00 96.38 556 ARG A N 1
ATOM 4461 C CA . ARG A 1 556 ? 16.724 -12.327 -20.844 1.00 96.38 556 ARG A CA 1
ATOM 4462 C C . ARG A 1 556 ? 15.700 -13.414 -21.169 1.00 96.38 556 ARG A C 1
ATOM 4464 O O . ARG A 1 556 ? 15.895 -14.567 -20.804 1.00 96.38 556 ARG A O 1
ATOM 4471 N N . LEU A 1 557 ? 14.618 -13.040 -21.849 1.00 96.44 557 LEU A N 1
ATOM 4472 C CA . LEU A 1 557 ? 13.543 -13.938 -22.271 1.00 96.44 557 LEU A CA 1
ATOM 4473 C C . LEU A 1 557 ? 13.736 -14.485 -23.693 1.00 96.44 557 LEU A C 1
ATOM 4475 O O . LEU A 1 557 ? 12.757 -14.894 -24.314 1.00 96.44 557 LEU A O 1
ATOM 4479 N N . PHE A 1 558 ? 14.963 -14.463 -24.223 1.00 96.25 558 PHE A N 1
ATOM 4480 C CA . PHE A 1 558 ? 15.302 -14.997 -25.546 1.00 96.25 558 PHE A CA 1
ATOM 4481 C C . PHE A 1 558 ? 14.411 -14.450 -26.666 1.00 96.25 558 PHE A C 1
ATOM 4483 O O . PHE A 1 558 ? 13.791 -15.202 -27.412 1.00 96.25 558 PHE A O 1
ATOM 4490 N N . HIS A 1 559 ? 14.352 -13.124 -26.787 1.00 95.00 559 HIS A N 1
ATOM 4491 C CA . HIS A 1 559 ? 13.604 -12.437 -27.841 1.00 95.00 559 HIS A CA 1
ATOM 4492 C C . HIS A 1 559 ? 12.078 -12.601 -27.755 1.00 95.00 559 HIS A C 1
ATOM 4494 O O . HIS A 1 559 ? 11.368 -12.572 -28.759 1.00 95.00 559 HIS A O 1
ATOM 4500 N N . ALA A 1 560 ? 11.54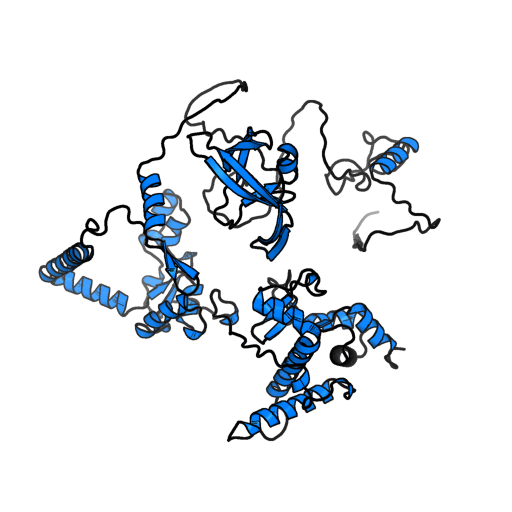6 -12.708 -26.535 1.00 93.38 560 ALA A N 1
ATOM 4501 C CA . ALA A 1 560 ? 10.111 -12.825 -26.306 1.00 93.38 560 ALA A CA 1
ATOM 4502 C C . ALA A 1 560 ? 9.293 -11.723 -27.005 1.00 93.38 560 ALA A C 1
ATOM 4504 O O . ALA A 1 560 ? 9.616 -10.530 -26.937 1.00 93.38 560 ALA A O 1
ATOM 4505 N N . GLY A 1 561 ? 8.180 -12.138 -27.620 1.00 95.19 561 GLY A N 1
ATOM 4506 C CA . GLY A 1 561 ? 7.252 -11.238 -28.300 1.00 95.19 561 GLY A CA 1
ATOM 4507 C C . GLY A 1 561 ? 6.572 -10.227 -27.358 1.00 95.19 561 GLY A C 1
ATOM 4508 O O . GLY A 1 561 ? 6.590 -10.386 -26.131 1.00 95.19 561 GLY A O 1
ATOM 4509 N N . PRO A 1 562 ? 5.895 -9.195 -27.902 1.00 96.44 562 PRO A N 1
ATOM 4510 C CA . PRO A 1 562 ? 5.470 -8.022 -27.131 1.00 96.44 562 PRO A CA 1
ATOM 4511 C C . PRO A 1 562 ? 4.554 -8.329 -25.938 1.00 96.44 562 PRO A C 1
ATOM 4513 O O . PRO A 1 562 ? 4.649 -7.682 -24.896 1.00 96.44 562 PRO A O 1
ATOM 4516 N N . GLN A 1 563 ? 3.651 -9.308 -26.069 1.00 96.50 563 GLN A N 1
ATOM 4517 C CA . GLN A 1 563 ? 2.722 -9.666 -24.991 1.00 96.50 563 GLN A CA 1
ATOM 4518 C C . GLN A 1 563 ? 3.441 -10.329 -23.813 1.00 96.50 563 GLN A C 1
ATOM 4520 O O . GLN A 1 563 ? 3.205 -9.942 -22.668 1.00 96.50 563 GLN A O 1
ATOM 4525 N N . HIS A 1 564 ? 4.330 -11.284 -24.097 1.00 96.75 564 HIS A N 1
ATOM 4526 C CA . HIS A 1 564 ? 5.101 -11.989 -23.077 1.00 96.75 564 HIS A CA 1
ATOM 4527 C C . HIS A 1 564 ? 6.086 -11.035 -22.390 1.00 96.75 564 HIS A C 1
ATOM 4529 O O . HIS A 1 564 ? 6.114 -10.963 -21.163 1.00 96.75 564 HIS A O 1
ATOM 4535 N N . LEU A 1 565 ? 6.787 -10.202 -23.166 1.00 97.25 565 LEU A N 1
ATOM 4536 C CA . LEU A 1 565 ? 7.682 -9.180 -22.628 1.00 97.25 565 LEU A CA 1
ATOM 4537 C C . LEU A 1 565 ? 6.955 -8.217 -21.676 1.00 97.25 565 LEU A C 1
ATOM 4539 O O . LEU A 1 565 ? 7.434 -7.939 -20.579 1.00 97.25 565 LEU A O 1
ATOM 4543 N N . LEU A 1 566 ? 5.768 -7.732 -22.057 1.00 97.31 566 LEU A N 1
ATOM 4544 C CA . LEU A 1 566 ? 4.985 -6.844 -21.195 1.00 97.31 566 LEU A CA 1
ATOM 4545 C C . LEU A 1 566 ? 4.498 -7.539 -19.922 1.00 97.31 566 LEU A C 1
ATOM 4547 O O . LEU A 1 566 ? 4.426 -6.893 -18.877 1.00 97.31 566 LEU A O 1
ATOM 4551 N N . ALA A 1 567 ? 4.117 -8.814 -20.012 1.00 96.00 567 ALA A N 1
ATOM 4552 C CA . ALA A 1 567 ? 3.681 -9.589 -18.858 1.00 96.00 567 ALA A CA 1
ATOM 4553 C C . ALA A 1 567 ? 4.824 -9.753 -17.850 1.00 96.00 567 ALA A C 1
ATOM 4555 O O . ALA A 1 567 ? 4.623 -9.437 -16.681 1.00 96.00 567 ALA A O 1
ATOM 4556 N N . SER A 1 568 ? 6.018 -10.132 -18.321 1.00 96.50 568 SER A N 1
ATOM 4557 C CA . SER A 1 568 ? 7.209 -10.292 -17.480 1.00 96.50 568 SER A CA 1
ATOM 4558 C C . SER A 1 568 ? 7.653 -8.970 -16.851 1.00 96.50 568 SER A C 1
ATOM 4560 O O . SER A 1 568 ? 7.840 -8.883 -15.640 1.00 96.50 568 SER A O 1
ATOM 4562 N N . LEU A 1 569 ? 7.697 -7.881 -17.635 1.00 95.94 569 LEU A N 1
ATOM 4563 C CA . LEU A 1 569 ? 7.995 -6.549 -17.096 1.00 95.94 569 LEU A CA 1
ATOM 4564 C C . LEU A 1 569 ? 7.025 -6.154 -15.977 1.00 95.94 569 LEU A C 1
ATOM 4566 O O . LEU A 1 569 ? 7.455 -5.585 -14.979 1.00 95.94 569 LEU A O 1
ATOM 4570 N N . ARG A 1 570 ? 5.735 -6.486 -16.113 1.00 94.38 570 ARG A N 1
ATOM 4571 C CA . ARG A 1 570 ? 4.687 -6.166 -15.129 1.00 94.38 570 ARG A CA 1
ATOM 4572 C C . ARG A 1 570 ? 4.747 -6.957 -13.836 1.00 94.38 570 ARG A C 1
ATOM 4574 O O . ARG A 1 570 ? 4.040 -6.593 -12.900 1.00 94.38 570 ARG A O 1
ATOM 4581 N N . GLU A 1 571 ? 5.592 -7.976 -13.752 1.00 93.31 571 GLU A N 1
ATOM 4582 C CA . GLU A 1 571 ? 5.857 -8.646 -12.482 1.00 93.31 571 GLU A CA 1
ATOM 4583 C C . GLU A 1 571 ? 6.704 -7.794 -11.538 1.00 93.31 571 GLU A C 1
ATOM 4585 O O . GLU A 1 571 ? 6.708 -8.052 -10.342 1.00 93.31 571 GLU A O 1
ATOM 4590 N N . ARG A 1 572 ? 7.413 -6.779 -12.050 1.00 93.38 572 ARG A N 1
ATOM 4591 C CA . ARG A 1 572 ? 8.298 -5.931 -11.233 1.00 93.38 572 ARG A CA 1
ATOM 4592 C C . ARG A 1 572 ? 8.129 -4.438 -11.481 1.00 93.38 572 ARG A C 1
ATOM 4594 O O . ARG A 1 572 ? 8.340 -3.629 -10.580 1.00 93.38 572 ARG A O 1
ATOM 4601 N N . PHE A 1 573 ? 7.713 -4.058 -12.684 1.00 95.75 573 PHE A N 1
ATOM 4602 C CA . PHE A 1 573 ? 7.668 -2.676 -13.142 1.00 95.75 573 PHE A CA 1
ATOM 4603 C C . PHE A 1 573 ? 6.356 -2.333 -13.827 1.00 95.75 573 PHE A C 1
ATOM 4605 O O . PHE A 1 573 ? 5.759 -3.123 -14.551 1.00 95.75 573 PHE A O 1
ATOM 4612 N N . TRP A 1 574 ? 5.943 -1.085 -13.682 1.00 95.81 574 TRP A N 1
ATOM 4613 C CA . TRP A 1 574 ? 4.823 -0.526 -14.410 1.00 95.81 574 TRP A CA 1
ATOM 4614 C C . TRP A 1 574 ? 5.305 0.601 -15.326 1.00 95.81 574 TRP A C 1
ATOM 4616 O O . TRP A 1 574 ? 5.232 1.776 -14.953 1.00 95.81 574 TRP A O 1
ATOM 4626 N N . PRO A 1 575 ? 5.815 0.274 -16.529 1.00 95.75 575 PRO A N 1
ATOM 4627 C CA . PRO A 1 575 ? 6.161 1.286 -17.513 1.00 95.75 575 PRO A CA 1
ATOM 4628 C C . PRO A 1 575 ? 4.900 1.984 -18.026 1.00 95.75 575 PRO A C 1
ATOM 4630 O O . PRO A 1 575 ? 3.972 1.346 -18.543 1.00 95.75 575 PRO A O 1
ATOM 4633 N N . LEU A 1 576 ? 4.874 3.312 -17.907 1.00 93.88 576 LEU A N 1
ATOM 4634 C CA . LEU A 1 576 ? 3.840 4.132 -18.526 1.00 93.88 576 LEU A CA 1
ATOM 4635 C C . LEU A 1 576 ? 3.886 3.951 -20.047 1.00 93.88 576 LEU A C 1
ATOM 4637 O O . LEU A 1 576 ? 4.949 3.992 -20.662 1.00 93.88 576 LEU A O 1
ATOM 4641 N N . ASP A 1 577 ? 2.717 3.728 -20.647 1.00 92.38 577 ASP A N 1
ATOM 4642 C CA . ASP A 1 577 ? 2.578 3.348 -22.059 1.00 92.38 577 ASP A CA 1
ATOM 4643 C C . ASP A 1 577 ? 3.364 2.072 -22.456 1.00 92.38 577 ASP A C 1
ATOM 4645 O O . ASP A 1 577 ? 3.860 1.913 -23.574 1.00 92.38 577 ASP A O 1
ATOM 4649 N N . GLY A 1 578 ? 3.454 1.112 -21.524 1.00 93.81 578 GLY A N 1
ATOM 4650 C CA . GLY A 1 578 ? 4.243 -0.111 -21.687 1.00 93.81 578 GLY A CA 1
ATOM 4651 C C . GLY A 1 578 ? 3.928 -0.936 -22.941 1.00 93.81 578 GLY A C 1
ATOM 4652 O O . GLY A 1 578 ? 4.827 -1.572 -23.473 1.00 93.81 578 GLY A O 1
ATOM 4653 N N . ARG A 1 579 ? 2.690 -0.902 -23.461 1.00 95.00 579 ARG A N 1
ATOM 4654 C CA . ARG A 1 579 ? 2.315 -1.620 -24.698 1.00 95.00 579 ARG A CA 1
ATOM 4655 C C . ARG A 1 579 ? 3.057 -1.089 -25.923 1.00 95.00 579 ARG A C 1
ATOM 4657 O O . ARG A 1 579 ? 3.504 -1.882 -26.745 1.00 95.00 579 ARG A O 1
ATOM 4664 N N . ASN A 1 580 ? 3.171 0.228 -26.059 1.00 95.31 580 ASN A N 1
ATOM 4665 C CA . ASN A 1 580 ? 3.884 0.828 -27.183 1.00 95.31 580 ASN A CA 1
ATOM 4666 C C . ASN A 1 580 ? 5.394 0.673 -27.015 1.00 95.31 580 ASN A C 1
ATOM 4668 O O . ASN A 1 580 ? 6.080 0.378 -27.990 1.00 95.31 580 ASN A O 1
ATOM 4672 N N . LEU A 1 581 ? 5.888 0.775 -25.775 1.00 96.19 581 LEU A N 1
ATOM 4673 C CA . LEU A 1 581 ? 7.285 0.497 -25.449 1.00 96.19 581 LEU A CA 1
ATOM 4674 C C . LEU A 1 581 ? 7.705 -0.894 -25.940 1.00 96.19 581 LEU A C 1
ATOM 4676 O O . LEU A 1 581 ? 8.618 -0.990 -26.751 1.00 96.19 581 LEU A O 1
ATOM 4680 N N . VAL A 1 582 ? 7.024 -1.961 -25.506 1.00 96.44 582 VAL A N 1
ATOM 4681 C CA . VAL A 1 582 ? 7.428 -3.334 -25.861 1.00 96.44 582 VAL A CA 1
ATOM 4682 C C . VAL A 1 582 ? 7.320 -3.617 -27.357 1.00 96.44 582 VAL A C 1
ATOM 4684 O O . VAL A 1 582 ? 8.173 -4.309 -27.899 1.00 96.44 582 VAL A O 1
ATOM 4687 N N . ARG A 1 583 ? 6.320 -3.051 -28.051 1.00 95.94 583 ARG A N 1
ATOM 4688 C CA . ARG A 1 583 ? 6.212 -3.173 -29.513 1.00 95.94 583 ARG A CA 1
ATOM 4689 C C . ARG A 1 583 ? 7.406 -2.533 -30.202 1.00 95.94 583 ARG A C 1
ATOM 4691 O O . ARG A 1 583 ? 7.977 -3.149 -31.090 1.00 95.94 583 ARG A O 1
ATOM 4698 N N . LYS A 1 584 ? 7.803 -1.337 -29.759 1.00 95.44 584 LYS A N 1
ATOM 4699 C CA . LYS A 1 584 ? 8.977 -0.638 -30.287 1.00 95.44 584 LYS A CA 1
ATOM 4700 C C . LYS A 1 584 ? 10.265 -1.420 -30.023 1.00 95.44 584 LYS A C 1
ATOM 4702 O O . LYS A 1 584 ? 11.092 -1.511 -30.917 1.00 95.44 584 LYS A O 1
ATOM 4707 N N . ILE A 1 585 ? 10.428 -1.998 -28.829 1.00 95.44 585 ILE A N 1
ATOM 4708 C CA . ILE A 1 585 ? 11.604 -2.823 -28.507 1.00 95.44 585 ILE A CA 1
ATOM 4709 C C . ILE A 1 585 ? 11.710 -4.024 -29.447 1.00 95.44 585 ILE A C 1
ATOM 4711 O O . ILE A 1 585 ? 12.772 -4.240 -30.019 1.00 95.44 585 ILE A O 1
ATOM 4715 N N . VAL A 1 586 ? 10.620 -4.775 -29.620 1.00 95.81 586 VAL A N 1
ATOM 4716 C CA . VAL A 1 586 ? 10.619 -5.971 -30.475 1.00 95.81 586 VAL A CA 1
ATOM 4717 C C . VAL A 1 586 ? 10.812 -5.596 -31.944 1.00 95.81 586 VAL A C 1
ATOM 4719 O O . VAL A 1 586 ? 11.622 -6.217 -32.616 1.00 95.81 586 VAL A O 1
ATOM 4722 N N . HIS A 1 587 ? 10.132 -4.553 -32.428 1.00 95.19 587 HIS A N 1
ATOM 4723 C CA . HIS A 1 587 ? 10.255 -4.092 -33.814 1.00 95.19 587 HIS A CA 1
ATOM 4724 C C . HIS A 1 587 ? 11.662 -3.583 -34.152 1.00 95.19 587 HIS A C 1
ATOM 4726 O O . HIS A 1 587 ? 12.148 -3.807 -35.250 1.00 95.19 587 HIS A O 1
ATOM 4732 N N . ASN A 1 588 ? 12.341 -2.932 -33.207 1.00 93.31 588 ASN A N 1
ATOM 4733 C CA . ASN A 1 588 ? 13.706 -2.447 -33.409 1.00 93.31 588 ASN A CA 1
ATOM 4734 C C . ASN A 1 588 ? 14.770 -3.539 -33.191 1.00 93.31 588 ASN A C 1
ATOM 4736 O O . ASN A 1 588 ? 15.965 -3.251 -33.263 1.00 93.31 588 ASN A O 1
ATOM 4740 N N . CYS A 1 589 ? 14.375 -4.770 -32.857 1.00 95.50 589 CYS A N 1
ATOM 4741 C CA . CYS A 1 589 ? 15.312 -5.857 -32.629 1.00 95.50 589 CYS A CA 1
ATOM 4742 C C . CYS A 1 589 ? 15.614 -6.578 -33.944 1.00 95.50 589 CYS A C 1
ATOM 4744 O O . CYS A 1 589 ? 14.763 -7.287 -34.467 1.00 95.50 589 CYS A O 1
ATOM 4746 N N . PHE A 1 590 ? 16.856 -6.466 -34.423 1.00 92.88 590 PHE A N 1
ATOM 4747 C CA . PHE A 1 590 ? 17.307 -7.103 -35.666 1.00 92.88 590 PHE A CA 1
ATOM 4748 C C . PHE A 1 590 ? 17.057 -8.619 -35.724 1.00 92.88 590 PHE A C 1
ATOM 4750 O O . PHE A 1 590 ? 16.768 -9.134 -36.786 1.00 92.88 590 PHE A O 1
ATOM 4757 N N . LYS A 1 591 ? 17.144 -9.334 -34.593 1.00 91.12 591 LYS A N 1
ATOM 4758 C CA . LYS A 1 591 ? 16.901 -10.790 -34.541 1.00 91.12 591 LYS A CA 1
ATOM 4759 C C . LYS A 1 591 ? 15.417 -11.180 -34.599 1.00 91.12 591 LYS A C 1
ATOM 4761 O O . LYS A 1 591 ? 15.118 -12.356 -34.764 1.00 91.12 591 LYS A O 1
ATOM 4766 N N . CYS A 1 592 ? 14.518 -10.231 -34.339 1.00 92.06 592 CYS A N 1
ATOM 4767 C CA . CYS A 1 592 ? 13.068 -10.447 -34.328 1.00 92.06 592 CYS A CA 1
ATOM 4768 C C . CYS A 1 592 ? 12.394 -10.010 -35.631 1.00 92.06 592 CYS A C 1
ATOM 4770 O O . CYS A 1 592 ? 11.239 -10.377 -35.852 1.00 92.06 592 CYS A O 1
ATOM 4772 N N . LEU A 1 593 ? 13.078 -9.160 -36.403 1.00 80.56 593 LEU A N 1
ATOM 4773 C CA . LEU A 1 593 ? 12.767 -8.853 -37.795 1.00 80.56 593 LEU A CA 1
ATOM 4774 C C . LEU A 1 593 ? 13.201 -10.034 -38.661 1.00 80.56 593 LEU A C 1
ATOM 4776 O O . LEU A 1 593 ? 12.445 -10.334 -39.608 1.00 80.56 593 LEU A O 1
#